Protein 2XXZ (pdb70)

Radius of gyration: 28.62 Å; Cα contacts (8 Å, |Δi|>4): 1316; chains: 2; bounding box: 55×57×86 Å

Solvent-accessible surface area: 26634 Å² total; per-residue (Å²): 135,135,136,34,94,24,113,25,12,41,2,137,5,100,34,119,139,3,0,101,7,38,0,0,24,3,2,0,0,10,35,76,1,2,0,0,1,0,71,21,2,8,55,28,18,204,18,75,33,42,36,1,31,22,157,16,0,51,147,48,1,6,137,67,74,10,27,6,43,19,8,68,68,26,75,14,82,52,10,106,32,186,96,48,89,93,55,45,0,48,8,158,28,67,163,51,141,37,39,0,27,119,5,11,93,73,16,56,52,26,81,129,145,52,121,164,157,145,197,108,81,5,69,4,0,6,63,1,28,0,5,39,19,162,80,0,112,67,5,3,88,16,4,34,93,0,1,29,30,0,33,21,19,67,115,37,103,113,16,52,120,122,72,132,61,83,33,44,162,78,41,0,26,0,45,0,7,2,22,3,1,5,38,19,5,63,50,29,111,103,101,70,0,4,0,16,2,0,26,7,99,13,30,0,26,3,0,0,0,56,71,135,59,83,116,53,2,20,31,23,0,104,169,68,71,20,75,23,152,113,26,44,0,2,5,27,18,105,37,0,63,89,45,112,2,30,0,25,90,20,66,0,129,49,13,9,1,0,0,7,3,19,5,2,0,4,1,8,10,0,73,11,47,3,4,0,0,17,6,66,17,18,98,44,35,24,41,19,112,154,89,113,160,92,153,29,77,27,81,28,9,21,1,32,12,126,50,99,48,5,0,13,0,35,4,0,5,64,10,0,44,23,100,81,1,3,0,0,0,0,40,34,0,8,62,20,14,204,17,77,22,41,33,0,37,28,153,34,0,45,123,49,17,10,143,27,87,0,21,6,71,28,11,62,67,22,77,16,53,51,9,84,37,180,86,47,109,45,70,58,0,48,12,146,38,59,150,47,111,42,41,0,27,126,5,12,113,60,15,59,57,27,87,105,117,65,116,178,132,126,94,13,75,4,0,10,68,1,63,0,54,53,68,157,90,0,116,72,2,40,97,20,1,102,89,1,0,18,0,0,46,21,1,25,124,135,89,29,67,43,82,4,49,0,36,0,6,1,27,4,1,7,34,38,3,52,54,24,102,119,107,39,0,8,0,15,0,0,18,6,122,15,36,0,30,4,1,0,0,43,73,128,58,116,118,49,0,18,56,32,0,104,183,76,70,25,76,16,114,121,28,36,0,4,4,22,19,93,37,0,54,92,48,100,2,18,1,25,87,12,50,0,126,60,10,9,0,0,0,2,12,29,10,2,0,7,2,6,13,0,84,11,52,1,4,0,0,10,6,42,0,5,38,9,79,80,152,42,4,31,63,26,12,44,158,145,69,222

CATH classification: 2.60.120.650

Foldseek 3Di:
DVLQADAAAEEEDPALVVQQDVVVVCSQLALVHQKYKYHCNCVRLVQPLVCVDLVNCCVLFQADKFKKWKAFFDPQLAAADPVRPDGAWAGDIDIDIDGSNVVSVVLVVVQVVPPDDDSDMDMKTWLAWLLDCVRNVVVLLSQLSGHLLQGLNRPDNDQADPHHGDGDTSQKIKMWDFFRDKDFKDFDPPQFKKKKAWQDPFKKKKKKFRLVCLVVVQVSCVVRVAGSHPGGTRDNVVVCVVVVTRMHIDMHHHGMMMIRGGRIIMMMGTRHGIMMMMGTRGNSRPVCVVVD/DDQQADEAAEDEDDALVSLLDLVVVCSLAPLVHQKYKYHCQCVRLVQPLVCVDLVNLCVLFFFAKWWKKKFFFDDLQAADDPVRPDGDWAGDIDTDMGTSNVVSVVLVVLVVVVVVVDMDMKGWQRWPQPCVSSVVVVVSCVSGQCQLAAAPCNPGGFTKGKIWDAFRDKDAKAFDPPQWKKKKAWSDPFKKKKKKFRLVCLVVVQVSCVVRVAGHHPGGTHDNSCSCVVVVTHMYIDMHHHGMMMIRGGRIIMMMGTRHGTMMMMGIHNGDDSVRSVVVVVVVVD

B-factor: mean 30.88, std 13.39, range [2.0, 88.47]

Structure (mmCIF, N/CA/C/O backbone):
data_2XXZ
#
_entry.id   2XXZ
#
_cell.length_a   56.757
_cell.length_b   71.431
_cell.length_c   159.698
_cell.angle_alpha   90.00
_cell.angle_beta   90.00
_cell.angle_gamma   90.00
#
_symmetry.space_group_name_H-M   'P 21 21 21'
#
loop_
_entity.id
_entity.type
_entity.pdbx_description
1 polymer 'LYSINE-SPECIFIC DEMETHYLASE 6B'
2 non-polymer 'NICKEL (II) ION'
3 non-polymer 'SODIUM ION'
4 non-polymer 1,2-ETHANEDIOL
5 non-polymer '8-hydroxyquinoline-5-carboxylic acid'
6 water water
#
loop_
_atom_site.group_PDB
_atom_site.id
_atom_site.type_symbol
_atom_site.label_atom_id
_atom_site.label_alt_id
_atom_site.label_comp_id
_atom_site.label_asym_id
_atom_site.label_entity_id
_atom_site.label_seq_id
_atom_site.pdbx_PDB_ins_code
_atom_site.Cartn_x
_atom_site.Cartn_y
_atom_site.Cartn_z
_atom_site.occupancy
_atom_site.B_iso_or_equiv
_atom_site.auth_seq_id
_atom_site.auth_comp_id
_atom_site.auth_asym_id
_atom_site.auth_atom_id
_atom_site.pdbx_PDB_model_num
ATOM 1 N N . ARG A 1 5 ? 52.391 24.219 -14.475 1.00 61.94 1175 ARG A N 1
ATOM 2 C CA . ARG A 1 5 ? 53.564 24.391 -13.572 1.00 62.69 1175 ARG A CA 1
ATOM 3 C C . ARG A 1 5 ? 54.099 25.823 -13.561 1.00 62.23 1175 ARG A C 1
ATOM 4 O O . ARG A 1 5 ? 54.671 26.255 -12.557 1.00 62.98 1175 ARG A O 1
ATOM 6 N N . GLU A 1 6 ? 53.907 26.555 -14.663 1.00 63.03 1176 GLU A N 1
ATOM 7 C CA . GLU A 1 6 ? 54.378 27.946 -14.777 1.00 60.70 1176 GLU A CA 1
ATOM 8 C C . GLU A 1 6 ? 53.276 28.989 -15.115 1.00 56.30 1176 GLU A C 1
ATOM 9 O O . GLU A 1 6 ? 53.428 30.184 -14.839 1.00 52.52 1176 GLU A O 1
ATOM 15 N N . LYS A 1 7 ? 52.157 28.535 -15.671 1.00 53.20 1177 LYS A N 1
ATOM 16 C CA . LYS A 1 7 ? 50.942 29.359 -15.755 1.00 48.58 1177 LYS A CA 1
ATOM 17 C C . LYS A 1 7 ? 50.370 29.620 -14.347 1.00 43.68 1177 LYS A C 1
ATOM 18 O O . LYS A 1 7 ? 49.536 30.514 -14.149 1.00 39.73 1177 LYS A O 1
ATOM 22 N N . LEU A 1 8 ? 50.813 28.836 -13.370 1.00 39.55 1178 LEU A N 1
ATOM 23 C CA . LEU A 1 8 ? 50.360 29.006 -11.988 1.00 36.09 1178 LEU A CA 1
ATOM 24 C C . LEU A 1 8 ? 51.163 30.005 -11.160 1.00 33.93 1178 LEU A C 1
ATOM 25 O O . LEU A 1 8 ? 50.747 30.334 -10.056 1.00 32.36 1178 LEU A O 1
ATOM 30 N N . ASN A 1 9 ? 52.300 30.466 -11.685 1.00 32.65 1179 ASN A N 1
ATOM 31 C CA . ASN A 1 9 ? 53.127 31.492 -11.044 1.00 34.37 1179 ASN A CA 1
ATOM 32 C C . ASN A 1 9 ? 53.168 32.727 -11.968 1.00 32.03 1179 ASN A C 1
ATOM 33 O O . ASN A 1 9 ? 54.225 33.123 -12.449 1.00 33.97 1179 ASN A O 1
ATOM 38 N N . PRO A 1 10 ? 52.000 33.325 -12.248 1.00 28.70 1180 PRO A N 1
ATOM 39 C CA . PRO A 1 10 ? 51.994 34.399 -13.236 1.00 27.85 1180 PRO A CA 1
ATOM 40 C C . PRO A 1 10 ? 52.743 35.665 -12.773 1.00 29.96 1180 PRO A C 1
ATOM 41 O O . PRO A 1 10 ? 52.896 35.898 -11.578 1.00 28.28 1180 PRO A O 1
ATOM 45 N N . PRO A 1 11 ? 53.286 36.437 -13.728 1.00 32.46 1181 PRO A N 1
ATOM 46 C CA . PRO A 1 11 ? 53.933 37.691 -13.340 1.00 29.68 1181 PRO A CA 1
ATOM 47 C C . PRO A 1 11 ? 52.903 38.660 -12.799 1.00 25.34 1181 PRO A C 1
ATOM 48 O O . PRO A 1 11 ? 51.758 38.664 -13.240 1.00 25.10 1181 PRO A O 1
ATOM 52 N N . THR A 1 12 ? 53.300 39.468 -11.829 1.00 21.50 1182 THR A N 1
ATOM 53 C CA . THR A 1 12 ? 52.405 40.449 -11.249 1.00 22.23 1182 THR A CA 1
ATOM 54 C C . THR A 1 12 ? 52.438 41.717 -12.105 1.00 19.50 1182 THR A C 1
ATOM 55 O O . THR A 1 12 ? 53.526 42.188 -12.430 1.00 20.28 1182 THR A O 1
ATOM 59 N N . PRO A 1 13 ? 51.261 42.271 -12.477 1.00 17.24 1183 PRO A N 1
ATOM 60 C CA . PRO A 1 13 ? 51.208 43.503 -13.277 1.00 17.57 1183 PRO A CA 1
ATOM 61 C C . PRO A 1 13 ? 51.907 44.619 -12.504 1.00 19.59 1183 PRO A C 1
ATOM 62 O O . PRO A 1 13 ? 51.615 44.825 -11.321 1.00 17.23 1183 PRO A O 1
ATOM 66 N N . SER A 1 14 ? 52.875 45.269 -13.145 1.00 19.46 1184 SER A N 1
ATOM 67 C CA A SER A 1 14 ? 53.761 46.195 -12.461 0.50 20.24 1184 SER A CA 1
ATOM 68 C CA B SER A 1 14 ? 53.750 46.211 -12.453 0.50 20.06 1184 SER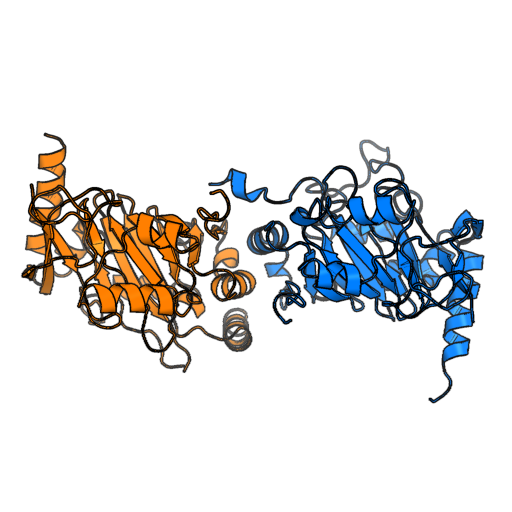 A CA 1
ATOM 69 C C . SER A 1 14 ? 54.095 47.365 -13.371 1.00 20.16 1184 SER A C 1
ATOM 70 O O . SER A 1 14 ? 54.421 47.150 -14.529 1.00 21.20 1184 SER A O 1
ATOM 75 N N . ILE A 1 15 ? 54.031 48.578 -12.822 1.00 17.39 1185 ILE A N 1
ATOM 76 C CA . ILE A 1 15 ? 54.317 49.817 -13.526 1.00 18.49 1185 ILE A CA 1
ATOM 77 C C . ILE A 1 15 ? 55.453 50.556 -12.789 1.00 18.52 1185 ILE A C 1
ATOM 78 O O . ILE A 1 15 ? 55.411 50.672 -11.562 1.00 18.16 1185 ILE A O 1
ATOM 83 N N . TYR A 1 16 ? 56.460 51.054 -13.518 1.00 16.52 1186 TYR A N 1
ATOM 84 C CA . TYR A 1 16 ? 57.398 51.983 -12.941 1.00 16.24 1186 TYR A CA 1
ATOM 85 C C . TYR A 1 16 ? 57.223 53.342 -13.589 1.00 18.23 1186 TYR A C 1
ATOM 86 O O . TYR A 1 16 ? 57.347 53.450 -14.803 1.00 20.09 1186 TYR A O 1
ATOM 95 N N . LEU A 1 17 ? 56.946 54.366 -12.784 1.00 19.56 1187 LEU A N 1
ATOM 96 C CA . LEU A 1 17 ? 56.755 55.729 -13.267 1.00 21.34 1187 LEU A CA 1
ATOM 97 C C . LEU A 1 17 ? 58.007 56.578 -13.089 1.00 22.18 1187 LEU A C 1
ATOM 98 O O . LEU A 1 17 ? 58.423 56.879 -11.955 1.00 21.68 1187 LEU A O 1
ATOM 103 N N . GLU A 1 18 ? 58.638 56.944 -14.205 1.00 23.78 1188 GLU A N 1
ATOM 104 C CA . GLU A 1 18 ? 59.795 57.848 -14.179 1.00 23.88 1188 GLU A CA 1
ATOM 105 C C . GLU A 1 18 ? 59.353 59.315 -13.969 1.00 25.67 1188 GLU A C 1
ATOM 106 O O . GLU A 1 18 ? 60.123 60.133 -13.504 1.00 24.53 1188 GLU A O 1
ATOM 112 N N . SER A 1 19 ? 58.120 59.647 -14.345 1.00 24.24 1189 SER A N 1
ATOM 113 C CA . SER A 1 19 ? 57.626 61.027 -14.276 1.00 25.56 1189 SER A CA 1
ATOM 114 C C . SER A 1 19 ? 56.258 61.070 -13.631 1.00 24.11 1189 SER A C 1
ATOM 115 O O . SER A 1 19 ? 55.408 60.235 -13.919 1.00 23.66 1189 SER A O 1
ATOM 118 N N . LYS A 1 20 ? 56.033 62.087 -12.806 1.00 23.72 1190 LYS A N 1
ATOM 119 C CA . LYS A 1 20 ? 54.725 62.270 -12.191 1.00 25.45 1190 LYS A CA 1
ATOM 120 C C . LYS A 1 20 ? 53.643 62.523 -13.214 1.00 24.07 1190 LYS A C 1
ATOM 121 O O . LYS A 1 20 ? 52.471 62.307 -12.938 1.00 24.69 1190 LYS A O 1
ATOM 127 N N . ARG A 1 21 ? 53.994 62.988 -14.407 1.00 26.28 1191 ARG A N 1
ATOM 128 C CA . ARG A 1 21 ? 52.942 63.305 -15.377 1.00 25.34 1191 ARG A CA 1
ATOM 129 C C . ARG A 1 21 ? 52.172 62.066 -15.743 1.00 22.79 1191 ARG A C 1
ATOM 130 O O . ARG A 1 21 ? 51.002 62.137 -16.072 1.00 26.12 1191 ARG A O 1
ATOM 138 N N . ASP A 1 22 ? 52.825 60.927 -15.691 1.00 20.59 1192 ASP A N 1
ATOM 139 C CA . ASP A 1 22 ? 52.182 59.700 -16.062 1.00 22.20 1192 ASP A CA 1
ATOM 140 C C . ASP A 1 22 ? 51.297 59.088 -14.984 1.00 22.72 1192 ASP A C 1
ATOM 141 O O . ASP A 1 22 ? 50.548 58.191 -15.260 1.00 23.57 1192 ASP A O 1
ATOM 146 N N . ALA A 1 23 ? 51.380 59.602 -13.774 1.00 23.02 1193 ALA A N 1
ATOM 147 C CA . ALA A 1 23 ? 50.498 59.175 -12.698 1.00 22.51 1193 ALA A CA 1
ATOM 148 C C . ALA A 1 23 ? 49.112 59.800 -12.849 1.00 22.04 1193 ALA A C 1
ATOM 149 O O . ALA A 1 23 ? 48.148 59.172 -12.508 1.00 23.27 1193 ALA A O 1
ATOM 151 N N . PHE A 1 24 ? 49.048 61.047 -13.322 1.00 20.35 1194 PHE A N 1
ATOM 152 C CA . PHE A 1 24 ? 47.799 61.821 -13.470 1.00 20.81 1194 PHE A CA 1
ATOM 153 C C . PHE A 1 24 ? 47.138 61.620 -14.838 1.00 22.48 1194 PHE A C 1
ATOM 154 O O . PHE A 1 24 ? 46.920 62.561 -15.598 1.00 27.17 1194 PHE A O 1
ATOM 162 N N . SER A 1 25 ? 46.883 60.361 -15.147 1.00 24.41 1195 SER A N 1
ATOM 163 C CA . SER A 1 25 ? 46.555 59.934 -16.497 1.00 23.84 1195 SER A CA 1
ATOM 164 C C . SER A 1 25 ? 45.506 58.879 -16.453 1.00 19.79 1195 SER A C 1
ATOM 165 O O . SER A 1 25 ? 45.614 57.924 -15.675 1.00 19.81 1195 SER A O 1
ATOM 168 N N . PRO A 1 26 ? 44.521 58.974 -17.357 1.00 19.94 1196 PRO A N 1
ATOM 169 C CA . PRO A 1 26 ? 43.607 57.895 -17.502 1.00 18.37 1196 PRO A CA 1
ATOM 170 C C . PRO A 1 26 ? 44.249 56.635 -18.038 1.00 16.58 1196 PRO A C 1
ATOM 171 O O . PRO A 1 26 ? 43.681 55.571 -17.895 1.00 16.51 1196 PRO A O 1
ATOM 175 N N . VAL A 1 27 ? 45.440 56.719 -18.636 1.00 17.16 1197 VAL A N 1
ATOM 176 C CA . VAL A 1 27 ? 46.050 55.494 -19.110 1.00 16.79 1197 VAL A CA 1
ATOM 177 C C . VAL A 1 27 ? 46.419 54.606 -17.943 1.00 16.46 1197 VAL A C 1
ATOM 178 O O . VAL A 1 27 ? 46.160 53.401 -17.964 1.00 15.83 1197 VAL A O 1
ATOM 182 N N . LEU A 1 28 ? 47.017 55.197 -16.905 1.00 15.46 1198 LEU A N 1
ATOM 183 C CA . LEU A 1 28 ? 47.351 54.446 -15.681 1.00 14.22 1198 LEU A CA 1
ATOM 184 C C . LEU A 1 28 ? 46.096 53.900 -14.998 1.00 14.46 1198 LEU A C 1
ATOM 185 O O . LEU A 1 28 ? 46.058 52.761 -14.614 1.00 16.26 1198 LEU A O 1
ATOM 190 N N . LEU A 1 29 ? 45.066 54.737 -14.888 1.00 14.43 1199 LEU A N 1
ATOM 191 C CA . LEU A 1 29 ? 43.731 54.291 -14.394 1.00 16.63 1199 LEU A CA 1
ATOM 192 C C . LEU A 1 29 ? 43.247 53.039 -15.078 1.00 15.33 1199 LEU A C 1
ATOM 193 O O . LEU A 1 29 ? 42.913 52.044 -14.409 1.00 15.73 1199 LEU A O 1
ATOM 198 N N . GLN A 1 30 ? 43.259 53.047 -16.411 1.00 14.68 1200 GLN A N 1
ATOM 199 C CA . GLN A 1 30 ? 42.776 51.919 -17.189 1.00 14.82 1200 GLN A CA 1
ATOM 200 C C . GLN A 1 30 ? 43.596 50.686 -16.989 1.00 14.61 1200 GLN A C 1
ATOM 201 O O . GLN A 1 30 ? 43.048 49.603 -16.956 1.00 15.63 1200 GLN A O 1
ATOM 207 N N . PHE A 1 31 ? 44.914 50.835 -16.886 1.00 14.40 1201 PHE A N 1
ATOM 208 C CA . PHE A 1 31 ? 45.785 49.691 -16.606 1.00 16.34 1201 PHE A CA 1
ATOM 209 C C . PHE A 1 31 ? 45.394 49.015 -15.287 1.00 14.21 1201 PHE A C 1
ATOM 210 O O . PHE A 1 31 ? 45.232 47.789 -15.220 1.00 18.75 1201 PHE A O 1
ATOM 218 N N . CYS A 1 32 ? 45.195 49.813 -14.253 1.00 15.80 1202 CYS A N 1
ATOM 219 C CA . CYS A 1 32 ? 44.878 49.306 -12.905 1.00 15.90 1202 CYS A CA 1
ATOM 220 C C . CYS A 1 32 ? 43.497 48.656 -12.806 1.00 16.26 1202 CYS A C 1
ATOM 221 O O . CYS A 1 32 ? 43.336 47.611 -12.151 1.00 17.51 1202 CYS A O 1
ATOM 224 N N . THR A 1 33 ? 42.512 49.298 -13.441 1.00 16.68 1203 THR A N 1
ATOM 225 C CA . THR A 1 33 ? 41.112 48.840 -13.321 1.00 16.91 1203 THR A CA 1
ATOM 226 C C . THR A 1 33 ? 40.784 47.676 -14.255 1.00 17.68 1203 THR A C 1
ATOM 227 O O . THR A 1 33 ? 39.684 47.109 -14.198 1.00 17.53 1203 THR A O 1
ATOM 231 N N . ASP A 1 34 ? 41.721 47.313 -15.137 1.00 16.92 1204 ASP A N 1
ATOM 232 C CA . ASP A 1 34 ? 41.601 46.143 -16.008 1.00 18.65 1204 ASP A CA 1
ATOM 233 C C . ASP A 1 34 ? 41.377 44.924 -15.119 1.00 18.71 1204 ASP A C 1
ATOM 234 O O . ASP A 1 34 ? 42.241 44.605 -14.289 1.00 19.20 1204 ASP A O 1
ATOM 239 N N . PRO A 1 35 ? 40.217 44.256 -15.263 1.00 18.24 1205 PRO A N 1
ATOM 240 C CA . PRO A 1 35 ? 39.885 43.154 -14.371 1.00 21.31 1205 PRO A CA 1
ATOM 241 C C . PRO A 1 35 ? 40.777 41.920 -14.571 1.00 23.57 1205 PRO A C 1
ATOM 242 O O . PRO A 1 35 ? 40.776 41.017 -13.745 1.00 22.37 1205 PRO A O 1
ATOM 246 N N . ARG A 1 36 ? 41.579 41.900 -15.632 1.00 20.06 1206 ARG A N 1
ATOM 247 C CA . ARG A 1 36 ? 42.543 40.815 -15.798 1.00 20.48 1206 ARG A CA 1
ATOM 248 C C . ARG A 1 36 ? 43.730 40.947 -14.850 1.00 21.16 1206 ARG A C 1
ATOM 249 O O . ARG A 1 36 ? 44.514 40.008 -14.736 1.00 25.38 1206 ARG A O 1
ATOM 257 N N . ASN A 1 37 ? 43.887 42.121 -14.242 1.00 19.30 1207 ASN A N 1
ATOM 258 C CA . ASN A 1 37 ? 44.929 42.427 -13.252 1.00 18.98 1207 ASN A CA 1
ATOM 259 C C . ASN A 1 37 ? 44.355 42.419 -11.833 1.00 19.22 1207 ASN A C 1
ATOM 260 O O . ASN A 1 37 ? 43.850 43.452 -11.381 1.00 21.25 1207 ASN A O 1
ATOM 265 N N . PRO A 1 38 ? 44.419 41.272 -11.125 1.00 18.32 1208 PRO A N 1
ATOM 266 C CA . PRO A 1 38 ? 43.824 41.191 -9.790 1.00 17.73 1208 PRO A CA 1
ATOM 267 C C . PRO A 1 38 ? 44.417 42.242 -8.884 1.00 15.16 1208 PRO A C 1
ATOM 268 O O . PRO A 1 38 ? 43.732 42.786 -8.052 1.00 15.62 1208 PRO A O 1
ATOM 272 N N . ILE A 1 39 ? 45.701 42.513 -9.073 1.00 15.02 1209 ILE A N 1
ATOM 273 C CA . ILE A 1 39 ? 46.335 43.658 -8.478 1.00 15.71 1209 ILE A CA 1
ATOM 274 C C . ILE A 1 39 ? 47.290 44.282 -9.499 1.00 14.56 1209 ILE A C 1
ATOM 275 O O . ILE A 1 39 ? 47.630 43.676 -10.514 1.00 17.51 1209 ILE A O 1
ATOM 280 N N . THR A 1 40 ? 47.709 45.504 -9.209 1.00 17.18 1210 THR A N 1
ATOM 281 C CA . THR A 1 40 ? 48.776 46.161 -9.937 1.00 17.24 1210 THR A CA 1
ATOM 282 C C . THR A 1 40 ? 49.717 46.832 -8.950 1.00 17.89 1210 THR A C 1
ATOM 283 O O . THR A 1 40 ? 49.277 47.527 -8.041 1.00 19.65 1210 THR A O 1
ATOM 287 N N . VAL A 1 41 ? 51.017 46.647 -9.123 1.00 14.51 1211 VAL A N 1
ATOM 288 C CA . VAL A 1 41 ? 51.997 47.331 -8.277 1.00 14.55 1211 VAL A CA 1
ATOM 289 C C . VAL A 1 41 ? 52.585 48.531 -9.028 1.00 17.67 1211 VAL A C 1
ATOM 290 O O . VAL A 1 41 ? 53.033 48.407 -10.152 1.00 17.22 1211 VAL A O 1
ATOM 294 N N . ILE A 1 42 ? 52.472 49.707 -8.427 1.00 14.69 1212 ILE A N 1
ATOM 295 C CA . ILE A 1 42 ? 52.925 50.931 -9.034 1.00 16.80 1212 ILE A CA 1
ATOM 296 C C . ILE A 1 42 ? 54.155 51.393 -8.243 1.00 18.10 1212 ILE A C 1
ATOM 297 O O . ILE A 1 42 ? 54.065 51.733 -7.036 1.00 18.46 1212 ILE A O 1
ATOM 302 N N . ARG A 1 43 ? 55.293 51.359 -8.911 1.00 20.18 1213 ARG A N 1
ATOM 303 C CA . ARG A 1 43 ? 56.570 51.829 -8.350 1.00 20.40 1213 ARG A CA 1
ATOM 304 C C . ARG A 1 43 ? 56.956 53.203 -8.898 1.00 21.05 1213 ARG A C 1
ATOM 305 O O . ARG A 1 43 ? 56.544 53.598 -10.003 1.00 22.18 1213 ARG A O 1
ATOM 313 N N . GLY A 1 44 ? 57.710 53.955 -8.110 1.00 22.58 1214 GLY A N 1
ATOM 314 C CA . GLY A 1 44 ? 58.104 55.287 -8.512 1.00 24.68 1214 GLY A CA 1
ATOM 315 C C . GLY A 1 44 ? 57.098 56.395 -8.330 1.00 26.53 1214 GLY A C 1
ATOM 316 O O . GLY A 1 44 ? 57.412 57.561 -8.585 1.00 28.19 1214 GLY A O 1
ATOM 317 N N . LEU A 1 45 ? 55.892 56.046 -7.882 1.00 27.36 1215 LEU A N 1
ATOM 318 C CA . LEU A 1 45 ? 54.833 57.019 -7.715 1.00 29.68 1215 LEU A CA 1
ATOM 319 C C . LEU A 1 45 ? 55.050 57.846 -6.449 1.00 24.73 1215 LEU A C 1
ATOM 320 O O . LEU A 1 45 ? 55.038 59.056 -6.505 1.00 24.24 1215 LEU A O 1
ATOM 325 N N . ALA A 1 46 ? 55.297 57.202 -5.336 1.00 24.93 1216 ALA A N 1
ATOM 326 C CA . ALA A 1 46 ? 55.599 57.956 -4.111 1.00 26.79 1216 ALA A CA 1
ATOM 327 C C . ALA A 1 46 ? 56.781 58.869 -4.328 1.00 24.23 1216 ALA A C 1
ATOM 328 O O . ALA A 1 46 ? 56.758 60.030 -3.928 1.00 20.86 1216 ALA A O 1
ATOM 330 N N . GLY A 1 47 ? 57.805 58.346 -4.990 1.00 24.45 1217 GLY A N 1
ATOM 331 C CA . GLY A 1 47 ? 58.943 59.150 -5.360 1.00 24.88 1217 GLY A CA 1
ATOM 332 C C . GLY A 1 47 ? 58.610 60.314 -6.264 1.00 25.74 1217 GLY A C 1
ATOM 333 O O . GLY A 1 47 ? 58.959 61.441 -5.957 1.00 25.57 1217 GLY A O 1
ATOM 334 N N . SER A 1 48 ? 57.921 60.044 -7.372 1.00 28.00 1218 SER A N 1
ATOM 335 C CA . SER A 1 48 ? 57.567 61.083 -8.335 1.00 29.95 1218 SER A CA 1
ATOM 336 C C . SER A 1 48 ? 56.729 62.196 -7.746 1.00 29.14 1218 SER A C 1
ATOM 337 O O . SER A 1 48 ? 56.839 63.334 -8.178 1.00 29.11 1218 SER A O 1
ATOM 340 N N . LEU A 1 49 ? 55.839 61.830 -6.836 1.00 26.28 1219 LEU A N 1
ATOM 341 C CA . LEU A 1 49 ? 54.944 62.775 -6.181 1.00 26.92 1219 LEU A CA 1
ATOM 342 C C . LEU A 1 49 ? 55.572 63.422 -4.969 1.00 27.38 1219 LEU A C 1
ATOM 343 O O . LEU A 1 49 ? 54.982 64.313 -4.397 1.00 28.03 1219 LEU A O 1
ATOM 348 N N . ARG A 1 50 ? 56.767 62.961 -4.578 1.00 24.56 1220 ARG A N 1
ATOM 349 C CA . ARG A 1 50 ? 57.459 63.491 -3.419 1.00 25.26 1220 ARG A CA 1
ATOM 350 C C . ARG A 1 50 ? 56.586 63.431 -2.177 1.00 23.69 1220 ARG A C 1
ATOM 351 O O . ARG A 1 50 ? 56.471 64.380 -1.429 1.00 28.18 1220 ARG A O 1
ATOM 359 N N . LEU A 1 51 ? 55.958 62.293 -1.972 1.00 20.93 1221 LEU A N 1
ATOM 360 C CA . LEU A 1 51 ? 55.134 62.081 -0.810 1.00 20.47 1221 LEU A CA 1
ATOM 361 C C . LEU A 1 51 ? 56.004 61.991 0.439 1.00 21.45 1221 LEU A C 1
ATOM 362 O O . LEU A 1 51 ? 57.001 61.279 0.459 1.00 21.14 1221 LEU A O 1
ATOM 367 N N . ASN A 1 52 ? 55.635 62.753 1.460 1.00 22.33 1222 ASN A N 1
ATOM 368 C CA . ASN A 1 52 ? 56.323 62.708 2.748 1.00 21.25 1222 ASN A CA 1
ATOM 369 C C . ASN A 1 52 ? 55.912 61.488 3.520 1.00 18.79 1222 ASN A C 1
ATOM 370 O O . ASN A 1 52 ? 54.992 61.545 4.346 1.00 20.95 1222 ASN A O 1
ATOM 375 N N . LEU A 1 53 ? 56.527 60.339 3.217 1.00 18.68 1223 LEU A N 1
ATOM 376 C CA . LEU A 1 53 ? 56.180 59.107 3.904 1.00 20.23 1223 LEU A CA 1
ATOM 377 C C . LEU A 1 53 ? 56.663 59.102 5.361 1.00 21.43 1223 LEU A C 1
ATOM 378 O O . LEU A 1 53 ? 56.136 58.355 6.174 1.00 21.20 1223 LEU A O 1
ATOM 383 N N . GLY A 1 54 ? 57.601 59.982 5.707 1.00 19.74 1224 GLY A N 1
ATOM 384 C CA . GLY A 1 54 ? 57.997 60.166 7.100 1.00 17.96 1224 GLY A CA 1
ATOM 385 C C . GLY A 1 54 ? 56.857 60.585 8.012 1.00 18.73 1224 GLY A C 1
ATOM 386 O O . GLY A 1 54 ? 56.890 60.319 9.225 1.00 21.69 1224 GLY A O 1
ATOM 387 N N . LEU A 1 55 ? 55.817 61.196 7.442 1.00 16.44 1225 LEU A N 1
ATOM 388 C CA . LEU A 1 55 ? 54.634 61.528 8.218 1.00 17.27 1225 LEU A CA 1
ATOM 389 C C . LEU A 1 55 ? 53.884 60.305 8.726 1.00 18.17 1225 LEU A C 1
ATOM 390 O O . LEU A 1 55 ? 53.030 60.421 9.622 1.00 19.15 1225 LEU A O 1
ATOM 395 N N . PHE A 1 56 ? 54.191 59.148 8.156 1.00 19.24 1226 PHE A N 1
ATOM 396 C CA . PHE A 1 56 ? 53.570 57.912 8.587 1.00 17.33 1226 PHE A CA 1
ATOM 397 C C . PHE A 1 56 ? 54.494 56.976 9.339 1.00 20.34 1226 PHE A C 1
ATOM 398 O O . PHE A 1 56 ? 54.121 55.831 9.605 1.00 16.51 1226 PHE A O 1
ATOM 406 N N . SER A 1 57 ? 55.687 57.457 9.682 1.00 19.39 1227 SER A N 1
ATOM 407 C CA . SER A 1 57 ? 56.617 56.697 10.511 1.00 18.78 1227 SER A CA 1
ATOM 408 C C . SER A 1 57 ? 56.050 56.597 11.906 1.00 17.64 1227 SER A C 1
ATOM 409 O O . SER A 1 57 ? 55.321 57.462 12.340 1.00 18.21 1227 SER A O 1
ATOM 412 N N . THR A 1 58 ? 56.392 55.509 12.578 1.00 19.63 1228 THR A N 1
ATOM 413 C CA . THR A 1 58 ? 55.929 55.249 13.922 1.00 17.84 1228 THR A CA 1
ATOM 414 C C . THR A 1 58 ? 56.283 56.400 14.846 1.00 18.67 1228 THR A C 1
ATOM 415 O O . THR A 1 58 ? 55.470 56.805 15.637 1.00 19.55 1228 THR A O 1
ATOM 419 N N . LYS A 1 59 ? 57.492 56.937 14.726 1.00 19.46 1229 LYS A N 1
ATOM 420 C CA . LYS A 1 59 ? 57.900 58.066 15.560 1.00 21.63 1229 LYS A CA 1
ATOM 421 C C . LYS A 1 59 ? 56.909 59.227 15.462 1.00 21.46 1229 LYS A C 1
ATOM 422 O O . LYS A 1 59 ? 56.573 59.861 16.462 1.00 20.87 1229 LYS A O 1
ATOM 428 N N . THR A 1 60 ? 56.450 59.494 14.244 1.00 20.07 1230 THR A N 1
ATOM 429 C CA . THR A 1 60 ? 55.510 60.569 13.959 1.00 19.41 1230 THR A CA 1
ATOM 430 C C . THR A 1 60 ? 54.125 60.281 14.536 1.00 19.23 1230 THR A C 1
ATOM 431 O O . THR A 1 60 ? 53.481 61.165 15.086 1.00 19.01 1230 THR A O 1
ATOM 435 N N . LEU A 1 61 ? 53.689 59.027 14.439 1.00 20.09 1231 LEU A N 1
ATOM 436 C CA . LEU A 1 61 ? 52.434 58.599 14.999 1.00 20.85 1231 LEU A CA 1
ATOM 437 C C . LEU A 1 61 ? 52.448 58.684 16.505 1.00 21.20 1231 LEU A C 1
ATOM 438 O O . LEU A 1 61 ? 51.444 58.961 17.114 1.00 20.45 1231 LEU A O 1
ATOM 443 N N . VAL A 1 62 ? 53.584 58.368 17.115 1.00 20.87 1232 VAL A N 1
ATOM 444 C CA . VAL A 1 62 ? 53.703 58.480 18.574 1.00 20.26 1232 VAL A CA 1
ATOM 445 C C . VAL A 1 62 ? 53.637 59.921 19.013 1.00 20.15 1232 VAL A C 1
ATOM 446 O O . VAL A 1 62 ? 53.012 60.237 20.012 1.00 22.88 1232 VAL A O 1
ATOM 450 N N . GLU A 1 63 ? 54.285 60.791 18.267 1.00 22.44 1233 GLU A N 1
ATOM 451 C CA . GLU A 1 63 ? 54.287 62.218 18.589 1.00 25.02 1233 GLU A CA 1
ATOM 452 C C . GLU A 1 63 ? 52.869 62.792 18.553 1.00 26.32 1233 GLU A C 1
ATOM 453 O O . GLU A 1 63 ? 52.488 63.540 19.417 1.00 28.48 1233 GLU A O 1
ATOM 459 N N . ALA A 1 64 ? 52.111 62.434 17.531 1.00 24.46 1234 ALA A N 1
ATOM 460 C CA . ALA A 1 64 ? 50.741 62.895 17.360 1.00 23.75 1234 ALA A CA 1
ATOM 461 C C . ALA A 1 64 ? 49.692 62.244 18.252 1.00 25.68 1234 ALA A C 1
ATOM 462 O O . ALA A 1 64 ? 48.753 62.917 18.642 1.00 29.79 1234 ALA A O 1
ATOM 464 N N . SER A 1 65 ? 49.822 60.947 18.547 1.00 25.64 1235 SER A N 1
ATOM 465 C CA . SER A 1 65 ? 48.742 60.178 19.206 1.00 27.57 1235 SER A CA 1
ATOM 466 C C . SER A 1 65 ? 49.220 58.943 19.983 1.00 25.88 1235 SER A C 1
ATOM 467 O O . SER A 1 65 ? 48.542 57.915 20.041 1.00 27.79 1235 SER A O 1
ATOM 470 N N . GLY A 1 66 ? 50.371 59.052 20.633 1.00 24.87 1236 GLY A N 1
ATOM 471 C CA . GLY A 1 66 ? 50.969 57.900 21.311 1.00 26.82 1236 GLY A CA 1
ATOM 472 C C . GLY A 1 66 ? 50.076 57.267 22.367 1.00 27.16 1236 GLY A C 1
ATOM 473 O O . GLY A 1 66 ? 50.132 56.064 22.599 1.00 24.51 1236 GLY A O 1
ATOM 474 N N A GLU A 1 67 ? 49.260 58.097 23.009 0.50 27.15 1237 GLU A N 1
ATOM 475 N N B GLU A 1 67 ? 49.272 58.093 23.034 0.50 28.49 1237 GLU A N 1
ATOM 476 C CA A GLU A 1 67 ? 48.401 57.682 24.121 0.50 28.60 1237 GLU A CA 1
ATOM 477 C CA B GLU A 1 67 ? 48.400 57.632 24.119 0.50 31.33 1237 GLU A CA 1
ATOM 478 C C A GLU A 1 67 ? 47.121 56.958 23.688 0.50 26.60 1237 GLU A C 1
ATOM 479 C C B GLU A 1 67 ? 47.264 56.741 23.635 0.50 30.09 1237 GLU A C 1
ATOM 480 O O A GLU A 1 67 ? 46.363 56.455 24.524 0.50 20.61 1237 GLU A O 1
ATOM 481 O O B GLU A 1 67 ? 46.765 55.880 24.379 0.50 32.04 1237 GLU A O 1
ATOM 492 N N . HIS A 1 68 ? 46.853 56.959 22.392 1.00 25.42 1238 HIS A N 1
ATOM 493 C CA . HIS A 1 68 ? 45.677 56.324 21.843 1.00 25.93 1238 HIS A CA 1
ATOM 494 C C . HIS A 1 68 ? 45.746 54.788 21.864 1.00 26.37 1238 HIS A C 1
ATOM 495 O O . HIS A 1 68 ? 46.769 54.195 21.528 1.00 24.72 1238 HIS A O 1
ATOM 502 N N . THR A 1 69 ? 44.634 54.164 22.238 1.00 24.71 1239 THR A N 1
ATOM 503 C CA . THR A 1 69 ? 44.536 52.712 22.280 1.00 25.53 1239 THR A CA 1
ATOM 504 C C . THR A 1 69 ? 44.140 52.129 20.940 1.00 25.02 1239 THR A C 1
ATOM 505 O O . THR A 1 69 ? 43.135 52.539 20.353 1.00 31.93 1239 THR A O 1
ATOM 509 N N . VAL A 1 70 ? 44.898 51.128 20.502 1.00 23.83 1240 VAL A N 1
ATOM 510 C CA . VAL A 1 70 ? 44.655 50.459 19.253 1.00 25.93 1240 VAL A CA 1
ATOM 511 C C . VAL A 1 70 ? 44.609 48.935 19.412 1.00 25.68 1240 VAL A C 1
ATOM 512 O O . VAL A 1 70 ? 45.080 48.376 20.414 1.00 25.32 1240 VAL A O 1
ATOM 516 N N . GLU A 1 71 ? 44.038 48.287 18.405 1.00 24.84 1241 GLU A N 1
ATOM 517 C CA . GLU A 1 71 ? 43.940 46.828 18.357 1.00 26.34 1241 GLU A CA 1
ATOM 518 C C . GLU A 1 71 ? 45.291 46.226 17.956 1.00 28.23 1241 GLU A C 1
ATOM 519 O O . GLU A 1 71 ? 45.959 46.713 17.042 1.00 25.53 1241 GLU A O 1
ATOM 525 N N . VAL A 1 72 ? 45.643 45.142 18.639 1.00 27.74 1242 VAL A N 1
ATOM 526 C CA . VAL A 1 72 ? 46.858 44.396 18.396 1.00 28.02 1242 VAL A CA 1
ATOM 527 C C . VAL A 1 72 ? 46.484 42.934 18.203 1.00 28.21 1242 VAL A C 1
ATOM 528 O O . VAL A 1 72 ? 45.611 42.410 18.921 1.00 30.92 1242 VAL A O 1
ATOM 532 N N A ARG A 1 73 ? 47.124 42.276 17.245 0.50 25.45 1243 ARG A N 1
ATOM 533 N N B ARG A 1 73 ? 47.112 42.278 17.234 0.50 25.44 1243 ARG A N 1
ATOM 534 C CA A ARG A 1 73 ? 46.910 40.860 16.987 0.50 26.11 1243 ARG A CA 1
ATOM 535 C CA B ARG A 1 73 ? 46.897 40.860 16.970 0.50 26.09 1243 ARG A CA 1
ATOM 536 C C A ARG A 1 73 ? 48.187 40.106 17.324 0.50 28.21 1243 ARG A C 1
ATOM 537 C C B ARG A 1 73 ? 48.179 40.106 17.319 0.50 28.20 1243 ARG A C 1
ATOM 538 O O A ARG A 1 73 ? 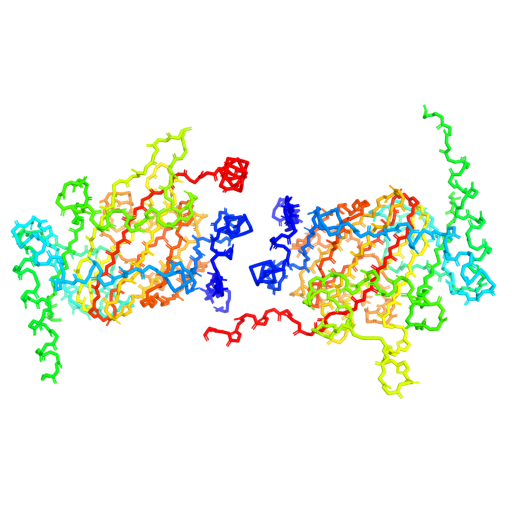49.282 40.576 17.027 0.50 25.67 1243 ARG A O 1
ATOM 539 O O B ARG A 1 73 ? 49.274 40.579 17.023 0.50 25.68 1243 ARG A O 1
ATOM 554 N N . THR A 1 74 ? 48.036 38.951 17.969 1.00 27.26 1244 THR A N 1
ATOM 555 C CA . THR A 1 74 ? 49.171 38.132 18.376 1.00 27.93 1244 THR A CA 1
ATOM 556 C C . THR A 1 74 ? 49.109 36.830 17.602 1.00 27.62 1244 THR A C 1
ATOM 557 O O . THR A 1 74 ? 48.036 36.225 17.466 1.00 29.44 1244 THR A O 1
ATOM 561 N N . GLN A 1 75 ? 50.241 36.456 17.022 1.00 25.04 1245 GLN A N 1
ATOM 562 C CA . GLN A 1 75 ? 50.298 35.405 16.002 1.00 29.06 1245 GLN A CA 1
ATOM 563 C C . GLN A 1 75 ? 51.598 34.655 16.197 1.00 28.76 1245 GLN A C 1
ATOM 564 O O . GLN A 1 75 ? 52.605 35.256 16.579 1.00 26.31 1245 GLN A O 1
ATOM 570 N N . VAL A 1 76 ? 51.572 33.351 15.931 1.00 30.76 1246 VAL A N 1
ATOM 571 C CA . VAL A 1 76 ? 52.789 32.542 15.810 1.00 31.67 1246 VAL A CA 1
ATOM 572 C C . VAL A 1 76 ? 53.555 33.034 14.590 1.00 30.98 1246 VAL A C 1
ATOM 573 O O . VAL A 1 76 ? 52.977 33.162 13.520 1.00 32.45 1246 VAL A O 1
ATOM 577 N N . GLN A 1 77 ? 54.844 33.305 14.737 1.00 38.47 1247 GLN A N 1
ATOM 578 C CA . GLN A 1 77 ? 55.680 33.608 13.586 1.00 39.18 1247 GLN A CA 1
ATOM 579 C C . GLN A 1 77 ? 55.967 32.351 12.767 1.00 37.26 1247 GLN A C 1
ATOM 580 O O . GLN A 1 77 ? 56.503 31.377 13.282 1.00 37.94 1247 GLN A O 1
ATOM 586 N N . GLN A 1 78 ? 55.592 32.387 11.497 1.00 35.83 1248 GLN A N 1
ATOM 587 C CA . GLN A 1 78 ? 55.779 31.262 10.589 1.00 36.55 1248 GLN A CA 1
ATOM 588 C C . GLN A 1 78 ? 56.227 31.783 9.248 1.00 35.64 1248 GLN A C 1
ATOM 589 O O . GLN A 1 78 ? 55.847 32.904 8.851 1.00 31.58 1248 GLN A O 1
ATOM 595 N N . PRO A 1 79 ? 56.951 30.954 8.500 1.00 35.80 1249 PRO A N 1
ATOM 596 C CA . PRO A 1 79 ? 57.237 31.338 7.115 1.00 38.53 1249 PRO A CA 1
ATOM 597 C C . PRO A 1 79 ? 55.934 31.567 6.328 1.00 38.84 1249 PRO A C 1
ATOM 598 O O . PRO A 1 79 ? 54.907 30.988 6.678 1.00 38.52 1249 PRO A O 1
ATOM 602 N N . SER A 1 80 ? 55.989 32.400 5.294 1.00 36.69 1250 SER A N 1
ATOM 603 C CA . SER A 1 80 ? 54.783 32.862 4.588 1.00 40.17 1250 SER A CA 1
ATOM 604 C C . SER A 1 80 ? 54.021 31.746 3.867 1.00 40.79 1250 SER A C 1
ATOM 605 O O . SER A 1 80 ? 52.827 31.879 3.628 1.00 41.92 1250 SER A O 1
ATOM 608 N N . ASP A 1 81 ? 54.710 30.666 3.526 1.00 41.91 1251 ASP A N 1
ATOM 609 C CA . ASP A 1 81 ? 54.080 29.549 2.852 1.00 44.85 1251 ASP A CA 1
ATOM 610 C C . ASP A 1 81 ? 53.781 28.407 3.818 1.00 45.32 1251 ASP A C 1
ATOM 611 O O . ASP A 1 81 ? 53.638 27.255 3.397 1.00 47.83 1251 ASP A O 1
ATOM 616 N N . GLU A 1 82 ? 53.708 28.712 5.109 1.00 42.82 1252 GLU A N 1
ATOM 617 C CA . GLU A 1 82 ? 53.410 27.692 6.087 1.00 44.09 1252 GLU A CA 1
ATOM 618 C C . GLU A 1 82 ? 52.343 28.118 7.065 1.00 40.92 1252 GLU A C 1
ATOM 619 O O . GLU A 1 82 ? 52.223 29.287 7.406 1.00 39.43 1252 GLU A O 1
ATOM 625 N N . ASN A 1 83 ? 51.581 27.136 7.536 1.00 40.32 1253 ASN A N 1
ATOM 626 C CA . ASN A 1 83 ? 50.568 27.331 8.566 1.00 40.11 1253 ASN A CA 1
ATOM 627 C C . ASN A 1 83 ? 50.274 25.987 9.223 1.00 41.08 1253 ASN A C 1
ATOM 628 O O . ASN A 1 83 ? 49.442 25.221 8.738 1.00 40.89 1253 ASN A O 1
ATOM 633 N N . TRP A 1 84 ? 50.972 25.696 10.317 1.00 42.59 1254 TRP A N 1
ATOM 634 C CA . TRP A 1 84 ? 50.945 24.369 10.897 1.00 45.10 1254 TRP A CA 1
ATOM 635 C C . TRP A 1 84 ? 49.822 24.179 11.893 1.00 46.29 1254 TRP A C 1
ATOM 636 O O . TRP A 1 84 ? 49.376 25.132 12.544 1.00 45.61 1254 TRP A O 1
ATOM 647 N N . ASP A 1 85 ? 49.387 22.931 12.025 1.00 47.78 1255 ASP A N 1
ATOM 648 C CA . ASP A 1 85 ? 48.396 22.570 13.022 1.00 51.34 1255 ASP A CA 1
ATOM 649 C C . ASP A 1 85 ? 49.044 22.462 14.383 1.00 55.50 1255 ASP A C 1
ATOM 650 O O . ASP A 1 85 ? 50.241 22.677 14.547 1.00 55.99 1255 ASP A O 1
ATOM 655 N N . LEU A 1 86 ? 48.226 22.119 15.372 1.00 59.67 1256 LEU A N 1
ATOM 656 C CA . LEU A 1 86 ? 48.677 22.015 16.753 1.00 63.25 1256 LEU A CA 1
ATOM 657 C C . LEU A 1 86 ? 49.823 21.024 16.921 1.00 65.89 1256 LEU A C 1
ATOM 658 O O . LEU A 1 86 ? 50.763 21.279 17.674 1.00 68.11 1256 LEU A O 1
ATOM 663 N N . THR A 1 87 ? 49.748 19.893 16.225 1.00 66.92 1257 THR A N 1
ATOM 664 C CA . THR A 1 87 ? 50.776 18.864 16.373 1.00 68.56 1257 THR A CA 1
ATOM 665 C C . THR A 1 87 ? 52.053 19.142 15.569 1.00 66.75 1257 THR A C 1
ATOM 666 O O . THR A 1 87 ? 53.006 18.371 15.656 1.00 70.06 1257 THR A O 1
ATOM 670 N N . GLY A 1 88 ? 52.072 20.233 14.796 1.00 63.48 1258 GLY A N 1
ATOM 671 C CA . GLY A 1 88 ? 53.202 20.564 13.908 1.00 60.81 1258 GLY A CA 1
ATOM 672 C C . GLY A 1 88 ? 53.512 19.488 12.874 1.00 60.81 1258 GLY A C 1
ATOM 673 O O . GLY A 1 88 ? 54.665 19.329 12.459 1.00 60.20 1258 GLY A O 1
ATOM 674 N N . THR A 1 89 ? 52.478 18.755 12.466 1.00 60.32 1259 THR A N 1
ATOM 675 C CA . THR A 1 89 ? 52.608 17.676 11.498 1.00 61.49 1259 THR A CA 1
ATOM 676 C C . THR A 1 89 ? 51.900 17.913 10.159 1.00 57.68 1259 THR A C 1
ATOM 677 O O . THR A 1 89 ? 52.148 17.167 9.222 1.00 59.79 1259 THR A O 1
ATOM 681 N N . ARG A 1 90 ? 51.021 18.917 10.063 1.00 52.85 1260 ARG A N 1
ATOM 682 C CA . ARG A 1 90 ? 50.236 19.143 8.850 1.00 48.89 1260 ARG A CA 1
ATOM 683 C C . ARG A 1 90 ? 49.969 20.645 8.661 1.00 44.55 1260 ARG A C 1
ATOM 684 O O . ARG A 1 90 ? 49.898 21.398 9.637 1.00 40.44 1260 ARG A O 1
ATOM 688 N N . GLN A 1 91 ? 49.814 21.052 7.409 1.00 40.30 1261 GLN A N 1
ATOM 689 C CA . GLN A 1 91 ? 49.408 22.405 7.084 1.00 39.55 1261 GLN A CA 1
ATOM 690 C C . GLN A 1 91 ? 47.928 22.502 7.266 1.00 40.17 1261 GLN A C 1
ATOM 691 O O . GLN A 1 91 ? 47.213 21.529 7.062 1.00 43.32 1261 GLN A O 1
ATOM 697 N N . ILE A 1 92 ? 47.473 23.691 7.626 1.00 37.18 1262 ILE A N 1
ATOM 698 C CA . ILE A 1 92 ? 46.067 23.955 7.835 1.00 38.42 1262 ILE A CA 1
ATOM 699 C C . ILE A 1 92 ? 45.692 25.326 7.322 1.00 35.76 1262 ILE A C 1
ATOM 700 O O . ILE A 1 92 ? 46.555 26.185 7.104 1.00 34.66 1262 ILE A O 1
ATOM 705 N N . TRP A 1 93 ? 44.386 25.515 7.159 1.00 35.39 1263 TRP A N 1
ATOM 706 C CA . TRP A 1 93 ? 43.823 26.750 6.644 1.00 33.32 1263 TRP A CA 1
ATOM 707 C C . TRP A 1 93 ? 43.583 27.790 7.733 1.00 32.87 1263 TRP A C 1
ATOM 708 O O . TRP A 1 93 ? 43.967 28.948 7.568 1.00 31.04 1263 TRP A O 1
ATOM 719 N N . PRO A 1 94 ? 42.948 27.405 8.840 1.00 36.00 1264 PRO A N 1
ATOM 720 C CA . PRO A 1 94 ? 42.641 28.427 9.847 1.00 38.06 1264 PRO A CA 1
ATOM 721 C C . PRO A 1 94 ? 43.895 29.180 10.338 1.00 38.26 1264 PRO A C 1
ATOM 722 O O . PRO A 1 94 ? 44.947 28.569 10.561 1.00 38.21 1264 PRO A O 1
ATOM 726 N N . CYS A 1 95 ? 43.769 30.491 10.480 1.00 39.29 1265 CYS A N 1
ATOM 727 C CA . CYS A 1 95 ? 44.890 31.363 10.822 1.00 41.95 1265 CYS A CA 1
ATOM 728 C C . CYS A 1 95 ? 44.554 32.101 12.130 1.00 43.73 1265 CYS A C 1
ATOM 729 O O . CYS A 1 95 ? 43.816 33.083 12.148 1.00 42.03 1265 CYS A O 1
ATOM 732 N N . GLU A 1 96 ? 45.109 31.590 13.219 1.00 44.77 1266 GLU A N 1
ATOM 733 C CA . GLU A 1 96 ? 44.774 32.020 14.572 1.00 48.29 1266 GLU A CA 1
ATOM 734 C C . GLU A 1 96 ? 45.446 33.337 14.982 1.00 47.48 1266 GLU A C 1
ATOM 735 O O . GLU A 1 96 ? 46.649 33.492 14.828 1.00 46.50 1266 GLU A O 1
ATOM 741 N N . SER A 1 97 ? 44.656 34.279 15.483 1.00 36.29 1267 SER A N 1
ATOM 742 C CA . SER A 1 97 ? 45.188 35.517 16.074 1.00 38.10 1267 SER A CA 1
ATOM 743 C C . SER A 1 97 ? 44.476 35.745 17.398 1.00 37.59 1267 SER A C 1
ATOM 744 O O . SER A 1 97 ? 43.263 35.576 17.469 1.00 37.12 1267 SER A O 1
ATOM 747 N N . SER A 1 98 ? 45.182 36.144 18.445 1.00 35.40 1268 SER A N 1
ATOM 748 C CA . SER A 1 98 ? 44.467 36.662 19.605 1.00 37.29 1268 SER A CA 1
ATOM 749 C C . SER A 1 98 ? 44.390 38.171 19.416 1.00 33.38 1268 SER A C 1
ATOM 750 O O . SER A 1 98 ? 45.289 38.784 18.861 1.00 28.59 1268 SER A O 1
ATOM 753 N N . ARG A 1 99 ? 43.332 38.690 19.856 1.00 34.63 1269 ARG A N 1
ATOM 754 C CA . ARG A 1 99 ? 43.145 40.113 19.632 1.00 34.49 1269 ARG A CA 1
ATOM 755 C C . ARG A 1 99 ? 43.204 40.834 20.966 1.00 35.10 1269 ARG A C 1
ATOM 756 O O . ARG A 1 99 ? 42.606 40.387 21.933 1.00 37.18 1269 ARG A O 1
ATOM 764 N N . SER A 1 100 ? 43.933 41.945 21.038 1.00 30.43 1270 SER A N 1
ATOM 765 C CA . SER A 1 100 ? 44.069 42.682 22.300 1.00 30.29 1270 SER A CA 1
ATOM 766 C C . SER A 1 100 ? 44.229 44.184 22.070 1.00 26.91 1270 SER A C 1
ATOM 767 O O . SER A 1 100 ? 44.257 44.633 20.924 1.00 26.25 1270 SER A O 1
ATOM 770 N N . HIS A 1 101 ? 44.335 44.966 23.146 1.00 23.98 1271 HIS A N 1
ATOM 771 C CA . HIS A 1 101 ? 44.491 46.408 22.967 1.00 25.24 1271 HIS A CA 1
ATOM 772 C C . HIS A 1 101 ? 45.812 46.811 23.594 1.00 26.15 1271 HIS A C 1
ATOM 773 O O . HIS A 1 101 ? 46.170 46.279 24.646 1.00 28.38 1271 HIS A O 1
ATOM 780 N N . THR A 1 102 ? 46.496 47.763 22.974 1.00 24.33 1272 THR A N 1
ATOM 781 C CA . THR A 1 102 ? 47.648 48.429 23.575 1.00 26.07 1272 THR A CA 1
ATOM 782 C C . THR A 1 102 ? 47.620 49.874 23.067 1.00 25.88 1272 THR A C 1
ATOM 783 O O . THR A 1 102 ? 46.767 50.223 22.264 1.00 25.51 1272 THR A O 1
ATOM 787 N N . THR A 1 103 ? 48.509 50.721 23.558 1.00 26.58 1273 THR A N 1
ATOM 788 C CA . THR A 1 103 ? 48.601 52.078 23.019 1.00 24.29 1273 THR A CA 1
ATOM 789 C C . THR A 1 103 ? 49.574 52.092 21.819 1.00 24.24 1273 THR A C 1
ATOM 790 O O . THR A 1 103 ? 50.421 51.198 21.654 1.00 22.63 1273 THR A O 1
ATOM 794 N N . ILE A 1 104 ? 49.450 53.110 20.990 1.00 21.96 1274 ILE A N 1
ATOM 795 C CA . ILE A 1 104 ? 50.405 53.339 19.908 1.00 21.95 1274 ILE A CA 1
ATOM 796 C C . ILE A 1 104 ? 51.839 53.416 20.452 1.00 21.50 1274 ILE A C 1
ATOM 797 O O . ILE A 1 104 ? 52.742 52.780 19.894 1.00 18.50 1274 ILE A O 1
ATOM 802 N N . ALA A 1 105 ? 52.037 54.145 21.550 1.00 21.87 1275 ALA A N 1
ATOM 803 C CA . ALA A 1 105 ? 53.377 54.269 22.142 1.00 20.65 1275 ALA A CA 1
ATOM 804 C C . ALA A 1 105 ? 53.919 52.914 22.574 1.00 21.95 1275 ALA A C 1
ATOM 805 O O . ALA A 1 105 ? 55.086 52.585 22.331 1.00 18.96 1275 ALA A O 1
ATOM 807 N N . LYS A 1 106 ? 53.075 52.101 23.191 1.00 20.92 1276 LYS A N 1
ATOM 808 C CA . LYS A 1 106 ? 53.544 50.782 23.630 1.00 23.16 1276 LYS A CA 1
ATOM 809 C C . LYS A 1 106 ? 53.878 49.895 22.445 1.00 21.52 1276 LYS A C 1
ATOM 810 O O . LYS A 1 106 ? 54.922 49.247 22.444 1.00 19.20 1276 LYS A O 1
ATOM 816 N N . TYR A 1 107 ? 53.030 49.901 21.418 1.00 18.78 1277 TYR A N 1
ATOM 817 C CA . TYR A 1 107 ? 53.347 49.124 20.219 1.00 19.79 1277 TYR A CA 1
ATOM 818 C C . TYR A 1 107 ? 54.661 49.609 19.567 1.00 17.13 1277 TYR A C 1
ATOM 819 O O . TYR A 1 107 ? 55.480 48.829 19.122 1.00 17.32 1277 TYR A O 1
ATOM 828 N N . ALA A 1 108 ? 54.846 50.917 19.518 1.00 18.20 1278 ALA A N 1
ATOM 829 C CA . ALA A 1 108 ? 56.015 51.491 18.952 1.00 16.32 1278 ALA A CA 1
ATOM 830 C C . ALA A 1 108 ? 57.285 51.070 19.689 1.00 16.79 1278 ALA A C 1
ATOM 831 O O . ALA A 1 108 ? 58.310 50.841 19.055 1.00 17.07 1278 ALA A O 1
ATOM 833 N N . GLN A 1 109 ? 57.218 50.942 21.017 1.00 17.11 1279 GLN A N 1
ATOM 834 C CA . GLN A 1 109 ? 58.375 50.496 21.781 1.00 17.69 1279 GLN A CA 1
ATOM 835 C C . GLN A 1 109 ? 58.719 49.079 21.388 1.00 18.01 1279 GLN A C 1
ATOM 836 O O . GLN A 1 109 ? 59.858 48.736 21.204 1.00 18.23 1279 GLN A O 1
ATOM 842 N N . TYR A 1 110 ? 57.712 48.240 21.260 1.00 16.62 1280 TYR A N 1
ATOM 843 C CA . TYR A 1 110 ? 57.941 46.863 20.843 1.00 16.18 1280 TYR A CA 1
ATOM 844 C C . TYR A 1 110 ? 58.501 46.772 19.406 1.00 16.73 1280 TYR A C 1
ATOM 845 O O . TYR A 1 110 ? 59.416 46.017 19.121 1.00 17.36 1280 TYR A O 1
ATOM 854 N N . GLN A 1 111 ? 57.955 47.560 18.509 1.00 15.34 1281 GLN A N 1
ATOM 855 C CA . GLN A 1 111 ? 58.372 47.570 17.109 1.00 15.71 1281 GLN A CA 1
ATOM 856 C C . GLN A 1 111 ? 59.825 47.968 16.991 1.00 15.57 1281 GLN A C 1
ATOM 857 O O . GLN A 1 111 ? 60.618 47.254 16.359 1.00 15.83 1281 GLN A O 1
ATOM 863 N N . ALA A 1 112 ? 60.180 49.076 17.644 1.00 16.62 1282 ALA A N 1
ATOM 864 C CA . ALA A 1 112 ? 61.570 49.532 17.648 1.00 16.36 1282 ALA A CA 1
ATOM 865 C C . ALA A 1 112 ? 62.531 48.593 18.354 1.00 16.72 1282 ALA A C 1
ATOM 866 O O . ALA A 1 112 ? 63.643 48.410 17.889 1.00 16.55 1282 ALA A O 1
ATOM 868 N N . SER A 1 113 ? 62.157 48.056 19.507 1.00 19.27 1283 SER A N 1
ATOM 869 C CA . SER A 1 113 ? 63.049 47.155 20.232 1.00 21.65 1283 SER A CA 1
ATOM 870 C C . SER A 1 113 ? 63.340 45.893 19.479 1.00 20.54 1283 SER A C 1
ATOM 871 O O . SER A 1 113 ? 64.492 45.468 19.408 1.00 18.62 1283 SER A O 1
ATOM 874 N N . SER A 1 114 ? 62.298 45.314 18.901 1.00 18.19 1284 SER A N 1
ATOM 875 C CA . SER A 1 114 ? 62.462 44.062 18.154 1.00 20.54 1284 SER A CA 1
ATOM 876 C C . SER A 1 114 ? 63.372 44.293 16.943 1.00 19.45 1284 SER A C 1
ATOM 877 O O . SER A 1 114 ? 64.227 43.482 16.643 1.00 20.00 1284 SER A O 1
ATOM 880 N N . PHE A 1 115 ? 63.244 45.447 16.319 1.00 17.48 1285 PHE A N 1
ATOM 881 C CA . PHE A 1 115 ? 64.109 45.804 15.212 1.00 17.01 1285 PHE A CA 1
ATOM 882 C C . PHE A 1 115 ? 65.578 45.926 15.654 1.00 19.46 1285 PHE A C 1
ATOM 883 O O . PHE A 1 115 ? 66.464 45.376 15.018 1.00 18.49 1285 PHE A O 1
ATOM 891 N N . GLN A 1 116 ? 65.803 46.628 16.754 1.00 18.57 1286 GLN A N 1
ATOM 892 C CA . GLN A 1 116 ? 67.145 46.783 17.328 1.00 17.60 1286 GLN A CA 1
ATOM 893 C C . GLN A 1 116 ? 67.779 45.462 17.644 1.00 20.09 1286 GLN A C 1
ATOM 894 O O . GLN A 1 116 ? 68.980 45.291 17.475 1.00 21.84 1286 GLN A O 1
ATOM 900 N N . GLU A 1 117 ? 66.964 44.561 18.152 1.00 18.35 1287 GLU A N 1
ATOM 901 C CA . GLU A 1 117 ? 67.425 43.225 18.528 1.00 22.50 1287 GLU A CA 1
ATOM 902 C C . GLU A 1 117 ? 67.766 42.319 17.353 1.00 24.47 1287 GLU A C 1
ATOM 903 O O . GLU A 1 117 ? 68.307 41.223 17.557 1.00 23.86 1287 GLU A O 1
ATOM 909 N N . SER A 1 118 ? 67.453 42.748 16.137 1.00 24.44 1288 SER A N 1
ATOM 910 C CA . SER A 1 118 ? 67.641 41.926 14.947 1.00 27.26 1288 SER A CA 1
ATOM 911 C C . SER A 1 118 ? 68.946 42.211 14.207 1.00 30.66 1288 SER A C 1
ATOM 912 O O . SER A 1 118 ? 69.137 41.690 13.114 1.00 33.85 1288 SER A O 1
ATOM 915 N N . LEU A 1 119 ? 69.808 43.061 14.744 1.00 28.01 1289 LEU A N 1
ATOM 916 C CA . LEU A 1 119 ? 70.892 43.613 13.920 1.00 28.62 1289 LEU A CA 1
ATOM 917 C C . LEU A 1 119 ? 72.206 42.842 13.865 1.00 34.26 1289 LEU A C 1
ATOM 918 O O . LEU A 1 119 ? 73.123 43.280 13.184 1.00 33.48 1289 LEU A O 1
ATOM 923 N N . GLN A 1 120 ? 72.280 41.704 14.550 1.00 38.00 1290 GLN A N 1
ATOM 924 C CA . GLN A 1 120 ? 73.470 40.813 14.523 1.00 42.67 1290 GLN A CA 1
ATOM 925 C C . GLN A 1 120 ? 73.851 40.316 13.117 1.00 45.27 1290 GLN A C 1
ATOM 926 O O . GLN A 1 120 ? 72.985 40.030 12.289 1.00 45.74 1290 GLN A O 1
ATOM 932 N N . GLU A 1 121 ? 75.154 40.173 12.868 1.00 47.79 1291 GLU A N 1
ATOM 933 C CA . GLU A 1 121 ? 75.629 39.585 11.618 1.00 50.98 1291 GLU A CA 1
ATOM 934 C C . GLU A 1 121 ? 75.197 38.123 11.502 1.00 53.60 1291 GLU A C 1
ATOM 935 O O . GLU A 1 121 ? 75.230 37.385 12.477 1.00 54.63 1291 GLU A O 1
ATOM 941 N N . GLU A 1 122 ? 74.804 37.718 10.298 1.00 55.74 1292 GLU A N 1
ATOM 942 C CA . GLU A 1 122 ? 74.321 36.347 10.050 1.00 58.49 1292 GLU A CA 1
ATOM 943 C C . GLU A 1 122 ? 75.372 35.277 10.371 1.00 60.53 1292 GLU A C 1
ATOM 944 O O . GLU A 1 122 ? 76.483 35.289 9.836 1.00 63.62 1292 GLU A O 1
ATOM 946 N N . HIS A 1 150 ? 59.538 27.799 18.722 1.00 56.80 1320 HIS A N 1
ATOM 947 C CA . HIS A 1 150 ? 58.726 28.745 17.977 1.00 54.64 1320 HIS A CA 1
ATOM 948 C C . HIS A 1 150 ? 58.681 30.096 18.687 1.00 52.66 1320 HIS A C 1
ATOM 949 O O . HIS A 1 150 ? 59.141 30.232 19.827 1.00 54.06 1320 HIS A O 1
ATOM 956 N N . HIS A 1 151 ? 58.070 31.070 18.024 1.00 47.79 1321 HIS A N 1
ATOM 957 C CA . HIS A 1 151 ? 58.083 32.445 18.466 1.00 44.60 1321 HIS A CA 1
ATOM 958 C C . HIS A 1 151 ? 56.752 33.140 18.123 1.00 42.19 1321 HIS A C 1
ATOM 959 O O . HIS A 1 151 ? 56.143 32.833 17.118 1.00 39.40 1321 HIS A O 1
ATOM 966 N N . ILE A 1 152 ? 56.294 34.064 18.955 1.00 37.08 1322 ILE A N 1
ATOM 967 C CA . ILE A 1 152 ? 55.108 34.830 18.602 1.00 35.16 1322 ILE A CA 1
ATOM 968 C C . ILE A 1 152 ? 55.491 36.257 18.268 1.00 30.00 1322 ILE A C 1
ATOM 969 O O . ILE A 1 152 ? 56.502 36.783 18.752 1.00 27.59 1322 ILE A O 1
ATOM 974 N N . ILE A 1 153 ? 54.655 36.885 17.450 1.00 25.46 1323 ILE A N 1
ATOM 975 C CA . ILE A 1 153 ? 54.821 38.293 17.109 1.00 23.50 1323 ILE A CA 1
ATOM 976 C C . ILE A 1 153 ? 53.500 39.038 17.310 1.00 21.61 1323 ILE A C 1
ATOM 977 O O . ILE A 1 153 ? 52.454 38.424 17.433 1.00 21.90 1323 ILE A O 1
ATOM 982 N N . LYS A 1 154 ? 53.585 40.369 17.386 1.00 21.50 1324 LYS A N 1
ATOM 983 C CA . LYS A 1 154 ? 52.415 41.220 17.526 1.00 21.60 1324 LYS A CA 1
ATOM 984 C C . LYS A 1 154 ? 52.361 42.249 16.389 1.00 20.31 1324 LYS A C 1
ATOM 985 O O . LYS A 1 154 ? 53.399 42.776 15.959 1.00 19.00 1324 LYS A O 1
ATOM 991 N N . PHE A 1 155 ? 51.129 42.557 15.957 1.00 18.99 1325 PHE A N 1
ATOM 992 C CA . PHE A 1 155 ? 50.811 43.354 14.762 1.00 21.87 1325 PHE A CA 1
ATOM 993 C C . PHE A 1 155 ? 49.770 44.398 15.230 1.00 21.27 1325 PHE A C 1
ATOM 994 O O . PHE A 1 155 ? 48.741 44.008 15.774 1.00 21.82 1325 PHE A O 1
ATOM 1002 N N . GLY A 1 156 ? 50.049 45.702 15.070 1.00 18.58 1326 GLY A N 1
ATOM 1003 C CA . GLY A 1 156 ? 49.079 46.751 15.361 1.00 21.23 1326 GLY A CA 1
ATOM 1004 C C . GLY A 1 156 ? 48.189 46.976 14.160 1.00 19.34 1326 GLY A C 1
ATOM 1005 O O . GLY A 1 156 ? 48.692 47.228 13.065 1.00 18.04 1326 GLY A O 1
ATOM 1006 N N A THR A 1 157 ? 46.885 47.015 14.402 0.50 21.36 1327 THR A N 1
ATOM 1007 N N C THR A 1 157 ? 46.871 46.807 14.292 0.50 23.03 1327 THR A N 1
ATOM 1008 C CA A THR A 1 157 ? 45.957 47.013 13.276 0.38 21.23 1327 THR A CA 1
ATOM 1009 C CA C THR A 1 157 ? 45.971 46.791 13.117 0.62 23.43 1327 THR A CA 1
ATOM 1010 C C A THR A 1 157 ? 44.857 48.050 13.335 0.50 22.02 1327 THR A C 1
ATOM 1011 C C C THR A 1 157 ? 44.864 47.854 13.279 0.50 23.23 1327 THR A C 1
ATOM 1012 O O A THR A 1 157 ? 44.527 48.586 14.395 0.50 21.46 1327 THR A O 1
ATOM 1013 O O C THR A 1 157 ? 44.530 48.228 14.396 0.50 23.25 1327 THR A O 1
ATOM 1020 N N . ASN A 1 158 ? 44.328 48.322 12.147 1.00 23.44 1328 ASN A N 1
ATOM 1021 C CA . ASN A 1 158 ? 43.159 49.190 12.042 1.00 24.09 1328 ASN A CA 1
ATOM 1022 C C . ASN A 1 158 ? 43.335 50.502 12.754 1.00 25.01 1328 ASN A C 1
ATOM 1023 O O . ASN A 1 158 ? 42.407 50.986 13.389 1.00 27.59 1328 ASN A O 1
ATOM 1028 N N . ILE A 1 159 ? 44.520 51.078 12.646 1.00 22.13 1329 ILE A N 1
ATOM 1029 C CA . ILE A 1 159 ? 44.793 52.355 13.256 1.00 20.63 1329 ILE A CA 1
ATOM 1030 C C . ILE A 1 159 ? 44.159 53.436 12.403 1.00 21.87 1329 ILE A C 1
ATOM 1031 O O . ILE A 1 159 ? 44.478 53.574 11.224 1.00 20.34 1329 ILE A O 1
ATOM 1036 N N . ASP A 1 160 ? 43.203 54.154 12.988 1.00 21.60 1330 ASP A N 1
ATOM 1037 C CA . ASP A 1 160 ? 42.368 55.055 12.224 1.00 21.48 1330 ASP A CA 1
ATOM 1038 C C . ASP A 1 160 ? 43.053 56.403 12.082 1.00 21.55 1330 ASP A C 1
ATOM 1039 O O . ASP A 1 160 ? 43.261 57.086 13.064 1.00 22.43 1330 ASP A O 1
ATOM 1044 N N . LEU A 1 161 ? 43.404 56.780 10.858 1.00 20.53 1331 LEU A N 1
ATOM 1045 C CA . LEU A 1 161 ? 43.966 58.113 10.591 1.00 19.56 1331 LEU A CA 1
ATOM 1046 C C . LEU A 1 161 ? 42.956 59.087 9.986 1.00 22.93 1331 LEU A C 1
ATOM 1047 O O . LEU A 1 161 ? 43.335 60.158 9.449 1.00 21.39 1331 LEU A O 1
ATOM 1052 N N . SER A 1 162 ? 41.657 58.777 10.113 1.00 19.69 1332 SER A N 1
ATOM 1053 C CA . SER A 1 162 ? 40.623 59.552 9.411 1.00 21.68 1332 SER A CA 1
ATOM 1054 C C . SER A 1 162 ? 40.301 60.932 9.964 1.00 24.41 1332 SER A C 1
ATOM 1055 O O . SER A 1 162 ? 39.781 61.780 9.227 1.00 25.06 1332 SER A O 1
ATOM 1058 N N . ASP A 1 163 ? 40.617 61.183 11.234 1.00 20.97 1333 ASP A N 1
ATOM 1059 C CA . ASP A 1 163 ? 40.206 62.425 11.874 1.00 25.32 1333 ASP A CA 1
ATOM 1060 C C . ASP A 1 163 ? 41.173 63.580 11.562 1.00 27.87 1333 ASP A C 1
ATOM 1061 O O . ASP A 1 163 ? 42.306 63.592 12.066 1.00 27.15 1333 ASP A O 1
ATOM 1066 N N . ALA A 1 164 ? 40.714 64.552 10.764 1.00 28.74 1334 ALA A N 1
ATOM 1067 C CA . ALA A 1 164 ? 41.511 65.762 10.398 1.00 31.14 1334 ALA A CA 1
ATOM 1068 C C . ALA A 1 164 ? 41.945 66.640 11.586 1.00 32.81 1334 ALA A C 1
ATOM 1069 O O . ALA A 1 164 ? 42.863 67.477 11.457 1.00 32.62 1334 ALA A O 1
ATOM 1071 N N A LYS A 1 165 ? 41.280 66.460 12.721 0.50 33.18 1335 LYS A N 1
ATOM 1072 N N B LYS A 1 165 ? 41.286 66.456 12.723 0.50 33.24 1335 LYS A N 1
ATOM 1073 C CA A LYS A 1 165 ? 41.643 67.135 13.960 0.50 34.78 1335 LYS A CA 1
ATOM 1074 C CA B LYS A 1 165 ? 41.655 67.135 13.955 0.50 34.89 1335 LYS A CA 1
ATOM 1075 C C A LYS A 1 165 ? 42.983 66.636 14.530 0.50 34.87 1335 LYS A C 1
ATOM 1076 C C B LYS A 1 165 ? 42.985 66.634 14.536 0.50 34.92 1335 LYS A C 1
ATOM 1077 O O A LYS A 1 165 ? 43.690 67.382 15.196 0.50 36.48 1335 LYS A O 1
ATOM 1078 O O B LYS A 1 165 ? 43.687 67.375 15.211 0.50 36.50 1335 LYS A O 1
ATOM 1089 N N . ARG A 1 166 ? 43.283 65.359 14.304 1.00 31.22 1336 ARG A N 1
ATOM 1090 C CA . ARG A 1 166 ? 44.489 64.709 14.799 1.00 30.78 1336 ARG A CA 1
ATOM 1091 C C . ARG A 1 166 ? 45.552 64.524 13.694 1.00 25.56 1336 ARG A C 1
ATOM 1092 O O . ARG A 1 166 ? 46.752 64.547 13.967 1.00 24.40 1336 ARG A O 1
ATOM 1100 N N . TRP A 1 167 ? 45.104 64.331 12.460 1.00 21.24 1337 TRP A N 1
ATOM 1101 C CA . TRP A 1 167 ? 45.942 63.786 11.412 1.00 20.70 1337 TRP A CA 1
ATOM 1102 C C . TRP A 1 167 ? 45.966 64.652 10.166 1.00 19.88 1337 TRP A C 1
ATOM 1103 O O . TRP A 1 167 ? 46.179 64.154 9.062 1.00 19.80 1337 TRP A O 1
ATOM 1114 N N . LYS A 1 168 ? 45.800 65.968 10.318 1.00 21.20 1338 LYS A N 1
ATOM 1115 C CA . LYS A 1 168 ? 45.718 66.815 9.157 1.00 23.51 1338 LYS A CA 1
ATOM 1116 C C . LYS A 1 168 ? 46.939 66.715 8.245 1.00 22.91 1338 LYS A C 1
ATOM 1117 O O . LYS A 1 168 ? 46.789 66.650 7.014 1.00 22.31 1338 LYS A O 1
ATOM 1123 N N . PRO A 1 169 ? 48.153 66.742 8.822 1.00 25.23 1339 PRO A N 1
ATOM 1124 C CA . PRO A 1 169 ? 49.303 66.713 7.924 1.00 24.25 1339 PRO A CA 1
ATOM 1125 C C . PRO A 1 169 ? 49.368 65.426 7.109 1.00 19.17 1339 PRO A C 1
ATOM 1126 O O . PRO A 1 169 ? 49.708 65.455 5.925 1.00 22.33 1339 PRO A O 1
ATOM 1130 N N . GLN A 1 170 ? 49.043 64.302 7.739 1.00 19.76 1340 GLN A N 1
ATOM 1131 C CA . GLN A 1 170 ? 49.042 63.025 7.062 1.00 17.04 1340 GLN A CA 1
ATOM 1132 C C . GLN A 1 170 ? 47.995 63.026 5.915 1.00 18.44 1340 GLN A C 1
ATOM 1133 O O . GLN A 1 170 ? 48.291 62.664 4.781 1.00 19.84 1340 GLN A O 1
ATOM 1139 N N . LEU A 1 171 ? 46.770 63.429 6.224 1.00 19.56 1341 LEU A N 1
ATOM 1140 C CA . LEU A 1 171 ? 45.688 63.445 5.230 1.00 18.83 1341 LEU A CA 1
ATOM 1141 C C . LEU A 1 171 ? 45.981 64.410 4.076 1.00 21.08 1341 LEU A C 1
ATOM 1142 O O . LEU A 1 171 ? 45.698 64.115 2.915 1.00 22.57 1341 LEU A O 1
ATOM 1147 N N . GLN A 1 172 ? 46.584 65.549 4.384 1.00 23.30 1342 GLN A N 1
ATOM 1148 C CA . GLN A 1 172 ? 46.977 66.486 3.351 1.00 24.25 1342 GLN A CA 1
ATOM 1149 C C . GLN A 1 172 ? 47.973 65.867 2.388 1.00 23.12 1342 GLN A C 1
ATOM 1150 O O . GLN A 1 172 ? 47.903 66.122 1.196 1.00 26.21 1342 GLN A O 1
ATOM 1156 N N . GLU A 1 173 ? 48.892 65.053 2.892 1.00 22.98 1343 GLU A N 1
ATOM 1157 C CA . GLU A 1 173 ? 49.866 64.359 2.051 1.00 25.67 1343 GLU A CA 1
ATOM 1158 C C . GLU A 1 173 ? 49.148 63.391 1.093 1.00 26.16 1343 GLU A C 1
ATOM 1159 O O . GLU A 1 173 ? 49.491 63.277 -0.105 1.00 24.38 1343 GLU A O 1
ATOM 1165 N N . LEU A 1 174 ? 48.132 62.710 1.614 1.00 22.10 1344 LEU A N 1
ATOM 1166 C CA . LEU A 1 174 ? 47.356 61.776 0.805 1.00 25.02 1344 LEU A CA 1
ATOM 1167 C C . LEU A 1 174 ? 46.555 62.481 -0.277 1.00 24.30 1344 LEU A C 1
ATOM 1168 O O . LEU A 1 174 ? 46.223 61.856 -1.288 1.00 24.22 1344 LEU A O 1
ATOM 1173 N N . LEU A 1 175 ? 46.252 63.767 -0.082 1.00 25.06 1345 LEU A N 1
ATOM 1174 C CA . LEU A 1 175 ? 45.526 64.558 -1.088 1.00 26.97 1345 LEU A CA 1
ATOM 1175 C C . LEU A 1 175 ? 46.366 64.819 -2.338 1.00 25.34 1345 LEU A C 1
ATOM 1176 O O . LEU A 1 175 ? 45.833 65.261 -3.355 1.00 26.36 1345 LEU A O 1
ATOM 1181 N N . LYS A 1 176 ? 47.668 64.526 -2.283 1.00 23.41 1346 LYS A N 1
ATOM 1182 C CA . LYS A 1 176 ? 48.548 64.735 -3.415 1.00 20.86 1346 LYS A CA 1
ATOM 1183 C C . LYS A 1 176 ? 48.412 63.663 -4.511 1.00 21.60 1346 LYS A C 1
ATOM 1184 O O . LYS A 1 176 ? 48.906 63.843 -5.626 1.00 25.09 1346 LYS A O 1
ATOM 1190 N N . LEU A 1 177 ? 47.794 62.532 -4.196 1.00 19.97 1347 LEU A N 1
ATOM 1191 C CA . LEU A 1 177 ? 47.685 61.478 -5.154 1.00 20.36 1347 LEU A CA 1
ATOM 1192 C C . LEU A 1 177 ? 46.690 61.864 -6.294 1.00 18.14 1347 LEU A C 1
ATOM 1193 O O . LEU A 1 177 ? 45.854 62.764 -6.121 1.00 20.28 1347 LEU A O 1
ATOM 1198 N N . PRO A 1 178 ? 46.837 61.229 -7.476 1.00 18.90 1348 PRO A N 1
ATOM 1199 C CA . PRO A 1 178 ? 45.870 61.363 -8.558 1.00 19.96 1348 PRO A CA 1
ATOM 1200 C C . PRO A 1 178 ? 44.465 61.037 -8.041 1.00 18.42 1348 PRO A C 1
ATOM 1201 O O . PRO A 1 178 ? 44.285 60.160 -7.203 1.00 17.27 1348 PRO A O 1
ATOM 1205 N N . ALA A 1 179 ? 43.488 61.741 -8.560 1.00 19.45 1349 ALA A N 1
ATOM 1206 C CA . ALA A 1 179 ? 42.104 61.694 -8.040 1.00 19.29 1349 ALA A CA 1
ATOM 1207 C C . ALA A 1 179 ? 41.521 60.282 -8.010 1.00 18.69 1349 ALA A C 1
ATOM 1208 O O . ALA A 1 179 ? 40.793 59.924 -7.090 1.00 20.21 1349 ALA A O 1
ATOM 1210 N N . PHE A 1 180 ? 41.917 59.455 -8.953 1.00 17.39 1350 PHE A N 1
ATOM 1211 C CA . PHE A 1 180 ? 41.440 58.081 -8.943 1.00 17.02 1350 PHE A CA 1
ATOM 1212 C C . PHE A 1 180 ? 42.009 57.190 -7.850 1.00 20.49 1350 PHE A C 1
ATOM 1213 O O . PHE A 1 180 ? 41.442 56.143 -7.592 1.00 19.64 1350 PHE A O 1
ATOM 1221 N N . MET A 1 181 ? 43.133 57.572 -7.230 1.00 18.98 1351 MET A N 1
ATOM 1222 C CA . MET A 1 181 ? 43.707 56.806 -6.117 1.00 20.48 1351 MET A CA 1
ATOM 1223 C C . MET A 1 181 ? 43.521 57.535 -4.794 1.00 21.53 1351 MET A C 1
ATOM 1224 O O . MET A 1 181 ? 44.074 57.122 -3.797 1.00 21.57 1351 MET A O 1
ATOM 1229 N N . ARG A 1 182 ? 42.811 58.640 -4.817 1.00 18.59 1352 ARG A N 1
ATOM 1230 C CA . ARG A 1 182 ? 42.755 59.545 -3.697 1.00 18.88 1352 ARG A CA 1
ATOM 1231 C C . ARG A 1 182 ? 41.640 59.163 -2.721 1.00 21.02 1352 ARG A C 1
ATOM 1232 O O . ARG A 1 182 ? 40.544 58.744 -3.115 1.00 21.37 1352 ARG A O 1
ATOM 1240 N N . VAL A 1 183 ? 41.919 59.298 -1.439 1.00 23.39 1353 VAL A N 1
ATOM 1241 C CA A VAL A 1 183 ? 40.916 59.022 -0.401 0.50 25.00 1353 VAL A CA 1
ATOM 1242 C CA B VAL A 1 183 ? 40.907 58.983 -0.433 0.50 24.16 1353 VAL A CA 1
ATOM 1243 C C . VAL A 1 183 ? 39.634 59.823 -0.616 1.00 23.92 1353 VAL A C 1
ATOM 1244 O O . VAL A 1 183 ? 38.524 59.332 -0.387 1.00 23.84 1353 VAL A O 1
ATOM 1251 N N . THR A 1 184 ? 39.796 61.082 -1.037 1.00 23.33 1354 THR A N 1
ATOM 1252 C CA . THR A 1 184 ? 38.692 62.012 -1.260 1.00 25.45 1354 THR A CA 1
ATOM 1253 C C . THR A 1 184 ? 38.223 62.060 -2.734 1.00 24.86 1354 THR A C 1
ATOM 1254 O O . THR A 1 184 ? 37.482 62.944 -3.115 1.00 25.11 1354 THR A O 1
ATOM 1258 N N . SER A 1 185 ? 38.651 61.082 -3.526 1.00 23.99 1355 SER A N 1
ATOM 1259 C CA . SER A 1 185 ? 38.278 61.022 -4.934 1.00 24.20 1355 SER A CA 1
ATOM 1260 C C . SER A 1 185 ? 38.741 62.287 -5.641 1.00 24.74 1355 SER A C 1
ATOM 1261 O O . SER A 1 185 ? 39.881 62.718 -5.467 1.00 26.60 1355 SER A O 1
ATOM 1264 N N . THR A 1 186 ? 37.859 62.887 -6.434 1.00 26.03 1356 THR A N 1
ATOM 1265 C CA . THR A 1 186 ? 38.198 64.147 -7.097 1.00 27.90 1356 THR A CA 1
ATOM 1266 C C . THR A 1 186 ? 38.115 65.388 -6.183 1.00 30.73 1356 THR A C 1
ATOM 1267 O O . THR A 1 186 ? 38.495 66.458 -6.598 1.00 28.84 1356 THR A O 1
ATOM 1271 N N . GLY A 1 187 ? 37.649 65.233 -4.942 1.00 31.84 1357 GLY A N 1
ATOM 1272 C CA . GLY A 1 187 ? 37.654 66.345 -3.983 1.00 31.81 1357 GLY A CA 1
ATOM 1273 C C . GLY A 1 187 ? 39.054 66.569 -3.430 1.00 30.98 1357 GLY A C 1
ATOM 1274 O O . GLY A 1 187 ? 39.880 65.658 -3.436 1.00 25.85 1357 GLY A O 1
ATOM 1275 N N . ASN A 1 188 ? 39.323 67.785 -2.967 1.00 27.86 1358 ASN A N 1
ATOM 1276 C CA . ASN A 1 188 ? 40.624 68.116 -2.372 1.00 31.19 1358 ASN A CA 1
ATOM 1277 C C . ASN A 1 188 ? 40.490 68.777 -0.975 1.00 32.65 1358 ASN A C 1
ATOM 1278 O O . ASN A 1 188 ? 41.422 69.440 -0.524 1.00 34.14 1358 ASN A O 1
ATOM 1283 N N . MET A 1 189 ? 39.350 68.587 -0.309 1.00 32.31 1359 MET A N 1
ATOM 1284 C CA A MET A 1 189 ? 39.104 69.191 1.002 0.50 34.38 1359 MET A CA 1
ATOM 1285 C CA B MET A 1 189 ? 39.110 69.206 0.999 0.50 34.62 1359 MET A CA 1
ATOM 1286 C C . MET A 1 189 ? 38.879 68.171 2.099 1.00 34.92 1359 MET A C 1
ATOM 1287 O O . MET A 1 189 ? 38.455 67.050 1.824 1.00 33.58 1359 MET A O 1
ATOM 1296 N N . LEU A 1 190 ? 39.163 68.565 3.342 1.00 33.35 1360 LEU A N 1
ATOM 1297 C CA . LEU A 1 190 ? 38.980 67.700 4.509 1.00 33.44 1360 LEU A CA 1
ATOM 1298 C C . LEU A 1 190 ? 37.908 68.249 5.456 1.00 34.15 1360 LEU A C 1
ATOM 1299 O O . LEU A 1 190 ? 37.626 67.651 6.502 1.00 33.36 1360 LEU A O 1
ATOM 1304 N N . SER A 1 191 ? 37.315 69.380 5.095 1.00 36.62 1361 SER A N 1
ATOM 1305 C CA . SER A 1 191 ? 36.282 70.002 5.912 1.00 36.83 1361 SER A CA 1
ATOM 1306 C C . SER A 1 191 ? 35.185 70.508 5.004 1.00 37.02 1361 SER A C 1
ATOM 1307 O O . SER A 1 191 ? 35.432 70.782 3.834 1.00 37.86 1361 SER A O 1
ATOM 1310 N N . HIS A 1 192 ? 33.977 70.600 5.550 1.00 35.42 1362 HIS A N 1
ATOM 1311 C CA . HIS A 1 192 ? 32.828 71.138 4.845 1.00 35.79 1362 HIS A CA 1
ATOM 1312 C C . HIS A 1 192 ? 32.100 72.062 5.798 1.00 36.73 1362 HIS A C 1
ATOM 1313 O O . HIS A 1 192 ? 31.620 71.613 6.827 1.00 35.98 1362 HIS A O 1
ATOM 1320 N N . VAL A 1 193 ? 32.055 73.351 5.478 1.00 37.78 1363 VAL A N 1
ATOM 1321 C CA . VAL A 1 193 ? 31.403 74.349 6.336 1.00 41.04 1363 VAL A CA 1
ATOM 1322 C C . VAL A 1 193 ? 31.767 74.184 7.816 1.00 41.23 1363 VAL A C 1
ATOM 1323 O O . VAL A 1 193 ? 30.915 74.321 8.690 1.00 43.86 1363 VAL A O 1
ATOM 1327 N N . GLY A 1 194 ? 33.031 73.901 8.103 1.00 41.59 1364 GLY A N 1
ATOM 1328 C CA . GLY A 1 194 ? 33.489 73.782 9.485 1.00 43.55 1364 GLY A CA 1
ATOM 1329 C C . GLY A 1 194 ? 33.236 72.450 10.175 1.00 44.70 1364 GLY A C 1
ATOM 1330 O O . GLY A 1 194 ? 33.299 72.373 11.397 1.00 47.03 1364 GLY A O 1
ATOM 1331 N N . HIS A 1 195 ? 32.939 71.410 9.406 1.00 42.92 1365 HIS A N 1
ATOM 1332 C CA . HIS A 1 195 ? 32.835 70.053 9.936 1.00 44.20 1365 HIS A CA 1
ATOM 1333 C C . HIS A 1 195 ? 33.717 69.107 9.127 1.00 42.73 1365 HIS A C 1
ATOM 1334 O O . HIS A 1 195 ? 33.830 69.248 7.919 1.00 40.23 1365 HIS A O 1
ATOM 1341 N N . THR A 1 196 ? 34.323 68.132 9.797 1.00 42.32 1366 THR A N 1
ATOM 1342 C CA . THR A 1 196 ? 35.113 67.106 9.111 1.00 41.38 1366 THR A CA 1
ATOM 1343 C C . THR A 1 196 ? 34.221 66.341 8.119 1.00 39.29 1366 THR A C 1
ATOM 1344 O O . THR A 1 196 ? 32.996 66.283 8.291 1.00 41.57 1366 THR A O 1
ATOM 1348 N N . ILE A 1 197 ? 34.820 65.801 7.066 1.00 35.63 1367 ILE A N 1
ATOM 1349 C CA . ILE A 1 197 ? 34.047 65.046 6.098 1.00 35.23 1367 ILE A CA 1
ATOM 1350 C C . ILE A 1 197 ? 34.336 63.551 6.040 1.00 32.94 1367 ILE A C 1
ATOM 1351 O O . ILE A 1 197 ? 33.447 62.807 5.690 1.00 33.69 1367 ILE A O 1
ATOM 1356 N N . LEU A 1 198 ? 35.556 63.108 6.342 1.00 28.31 1368 LEU A N 1
ATOM 1357 C CA . LEU A 1 198 ? 35.827 61.670 6.326 1.00 26.35 1368 LEU A CA 1
ATOM 1358 C C . LEU A 1 198 ? 35.124 60.952 7.498 1.00 27.50 1368 LEU A C 1
ATOM 1359 O O . LEU A 1 198 ? 35.152 61.401 8.650 1.00 29.11 1368 LEU A O 1
ATOM 1364 N N . GLY A 1 199 ? 34.512 59.820 7.195 1.00 27.07 1369 GLY A N 1
ATOM 1365 C CA . GLY A 1 199 ? 33.992 58.954 8.231 1.00 27.67 1369 GLY A CA 1
ATOM 1366 C C . GLY A 1 199 ? 35.083 58.193 8.944 1.00 25.26 1369 GLY A C 1
ATOM 1367 O O . GLY A 1 199 ? 36.220 58.118 8.487 1.00 22.11 1369 GLY A O 1
ATOM 1368 N N . MET A 1 200 ? 34.727 57.621 10.076 1.00 24.98 1370 MET A N 1
ATOM 1369 C CA . MET A 1 200 ? 35.647 56.789 10.801 1.00 25.18 1370 MET A CA 1
ATOM 1370 C C . MET A 1 200 ? 36.109 55.638 9.933 1.00 22.47 1370 MET A C 1
ATOM 1371 O O . MET A 1 200 ? 35.365 55.121 9.123 1.00 21.26 1370 MET A O 1
ATOM 1376 N N . ASN A 1 201 ? 37.369 55.293 10.121 1.00 18.83 1371 ASN A N 1
ATOM 1377 C CA . ASN A 1 201 ? 38.003 54.176 9.461 1.00 20.34 1371 ASN A CA 1
ATOM 1378 C C . ASN A 1 201 ? 38.084 54.274 7.935 1.00 19.16 1371 ASN A C 1
ATOM 1379 O O . ASN A 1 201 ? 38.185 53.287 7.257 1.00 19.77 1371 ASN A O 1
ATOM 1384 N N . THR A 1 202 ? 38.120 55.491 7.430 1.00 16.86 1372 THR A N 1
ATOM 1385 C CA . THR A 1 202 ? 38.333 55.698 6.016 1.00 18.42 1372 THR A CA 1
ATOM 1386 C C . THR A 1 202 ? 39.781 55.404 5.618 1.00 18.50 1372 THR A C 1
ATOM 1387 O O . THR A 1 202 ? 40.017 54.727 4.612 1.00 19.06 1372 THR A O 1
ATOM 1391 N N . VAL A 1 203 ? 40.728 55.939 6.382 1.00 18.36 1373 VAL A N 1
ATOM 1392 C CA . VAL A 1 203 ? 42.167 55.700 6.175 1.00 16.51 1373 VAL A CA 1
ATOM 1393 C C . VAL A 1 203 ? 42.664 54.871 7.354 1.00 20.44 1373 VAL A C 1
ATOM 1394 O O . VAL A 1 203 ? 42.437 55.260 8.500 1.00 19.70 1373 VAL A O 1
ATOM 1398 N N . GLN A 1 204 ? 43.322 53.732 7.069 1.00 16.81 1374 GLN A N 1
ATOM 1399 C CA . GLN A 1 204 ? 43.801 52.771 8.065 1.00 16.85 1374 GLN A CA 1
ATOM 1400 C C . GLN A 1 204 ? 45.313 52.598 7.969 1.00 14.40 1374 GLN A C 1
ATOM 1401 O O . GLN A 1 204 ? 45.883 52.551 6.858 1.00 15.79 1374 GLN A O 1
ATOM 1407 N N . LEU A 1 205 ? 45.951 52.490 9.122 1.00 16.33 1375 LEU A N 1
ATOM 1408 C CA . LEU A 1 205 ? 47.397 52.201 9.176 1.00 15.91 1375 LEU A CA 1
ATOM 1409 C C . LEU A 1 205 ? 47.623 50.886 9.944 1.00 14.45 1375 LEU A C 1
ATOM 1410 O O . LEU A 1 205 ? 46.865 50.523 10.893 1.00 14.73 1375 LEU A O 1
ATOM 1415 N N . TYR A 1 206 ? 48.664 50.186 9.523 1.00 14.95 1376 TYR A N 1
ATOM 1416 C CA . TYR A 1 206 ? 49.028 48.885 10.039 1.00 14.37 1376 TYR A CA 1
ATOM 1417 C C . TYR A 1 206 ? 50.493 48.956 10.390 1.00 16.52 1376 TYR A C 1
ATOM 1418 O O . TYR A 1 206 ? 51.328 49.309 9.541 1.00 15.14 1376 TYR A O 1
ATOM 1427 N N . MET A 1 207 ? 50.789 48.716 11.666 1.00 15.28 1377 MET A N 1
ATOM 1428 C CA . MET A 1 207 ? 52.155 48.717 12.200 1.00 14.81 1377 MET A CA 1
ATOM 1429 C C . MET A 1 207 ? 52.632 47.282 12.389 1.00 15.28 1377 MET A C 1
ATOM 1430 O O . MET A 1 207 ? 51.993 46.484 13.086 1.00 15.13 1377 MET A O 1
ATOM 1435 N N . LYS A 1 208 ? 53.710 46.922 11.707 1.00 14.86 1378 LYS A N 1
ATOM 1436 C CA . LYS A 1 208 ? 54.138 45.506 11.619 1.00 15.00 1378 LYS A CA 1
ATOM 1437 C C . LYS A 1 208 ? 55.561 45.237 12.023 1.00 16.92 1378 LYS A C 1
ATOM 1438 O O . LYS A 1 208 ? 56.414 46.146 12.008 1.00 15.29 1378 LYS A O 1
ATOM 1444 N N . VAL A 1 209 ? 55.794 43.951 12.334 1.00 15.53 1379 VAL A N 1
ATOM 1445 C CA . VAL A 1 209 ? 57.094 43.345 12.484 1.00 17.95 1379 VAL A CA 1
ATOM 1446 C C . VAL A 1 209 ? 57.055 42.091 11.616 1.00 18.42 1379 VAL A C 1
ATOM 1447 O O . VAL A 1 209 ? 55.970 41.685 11.216 1.00 17.85 1379 VAL A O 1
ATOM 1451 N N . PRO A 1 210 ? 58.208 41.486 11.321 1.00 20.11 1380 PRO A N 1
ATOM 1452 C CA . PRO A 1 210 ? 58.268 40.300 10.469 1.00 21.62 1380 PRO A CA 1
ATOM 1453 C C . PRO A 1 210 ? 57.368 39.179 10.977 1.00 21.75 1380 PRO A C 1
ATOM 1454 O O . PRO A 1 210 ? 57.382 38.867 12.166 1.00 21.05 1380 PRO A O 1
ATOM 1458 N N . GLY A 1 211 ? 56.576 38.624 10.074 1.00 19.84 1381 GLY A N 1
ATO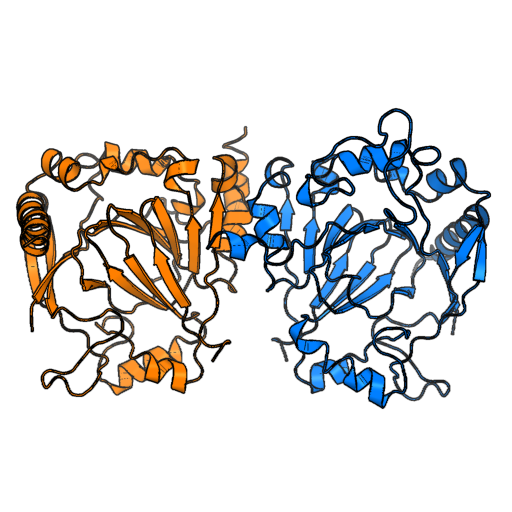M 1459 C CA . GLY A 1 211 ? 55.617 37.586 10.390 1.00 19.37 1381 GLY A CA 1
ATOM 1460 C C . GLY A 1 211 ? 54.173 38.043 10.497 1.00 18.33 1381 GLY A C 1
ATOM 1461 O O . GLY A 1 211 ? 53.272 37.235 10.504 1.00 20.13 1381 GLY A O 1
ATOM 1462 N N . SER A 1 212 ? 53.964 39.351 10.620 1.00 18.38 1382 SER A N 1
ATOM 1463 C CA . SER A 1 212 ? 52.637 39.905 10.743 1.00 15.88 1382 SER A CA 1
ATOM 1464 C C . SER A 1 212 ? 51.810 39.608 9.512 1.00 16.28 1382 SER A C 1
ATOM 1465 O O . SER A 1 212 ? 52.157 40.047 8.391 1.00 19.82 1382 SER A O 1
ATOM 1468 N N . ARG A 1 213 ? 50.691 38.921 9.733 1.00 18.81 1383 ARG A N 1
ATOM 1469 C CA . ARG A 1 213 ? 49.829 38.462 8.669 1.00 17.16 1383 ARG A CA 1
ATOM 1470 C C . ARG A 1 213 ? 48.474 39.125 8.586 1.00 15.88 1383 ARG A C 1
ATOM 1471 O O . ARG A 1 213 ? 47.789 39.313 9.581 1.00 18.19 1383 ARG A O 1
ATOM 1479 N N . THR A 1 214 ? 48.111 39.456 7.361 1.00 16.77 1384 THR A N 1
ATOM 1480 C CA . THR A 1 214 ? 46.753 39.842 7.015 1.00 17.82 1384 THR A CA 1
ATOM 1481 C C . THR A 1 214 ? 46.167 38.660 6.265 1.00 19.33 1384 THR A C 1
ATOM 1482 O O . THR A 1 214 ? 46.605 38.346 5.142 1.00 18.08 1384 THR A O 1
ATOM 1486 N N . PRO A 1 215 ? 45.205 37.978 6.890 1.00 19.60 1385 PRO A N 1
ATOM 1487 C CA . PRO A 1 215 ? 44.667 36.733 6.347 1.00 21.80 1385 PRO A CA 1
ATOM 1488 C C . PRO A 1 215 ? 43.770 36.967 5.136 1.00 21.74 1385 PRO A C 1
ATOM 1489 O O . PRO A 1 215 ? 43.486 38.103 4.762 1.00 16.95 1385 PRO A O 1
ATOM 1493 N N . GLY A 1 216 ? 43.365 35.897 4.481 1.00 17.39 1386 GLY A N 1
ATOM 1494 C CA . GLY A 1 216 ? 42.788 36.004 3.169 1.00 17.33 1386 GLY A CA 1
ATOM 1495 C C . GLY A 1 216 ? 41.432 36.681 3.165 1.00 17.56 1386 GLY A C 1
ATOM 1496 O O . GLY A 1 216 ? 40.588 36.449 4.056 1.00 20.56 1386 GLY A O 1
ATOM 1497 N N . HIS A 1 217 ? 41.243 37.578 2.209 1.00 20.02 1387 HIS A N 1
ATOM 1498 C CA . HIS A 1 217 ? 39.970 38.299 2.096 1.00 20.41 1387 HIS A CA 1
ATOM 1499 C C . HIS A 1 217 ? 39.822 38.962 0.749 1.00 21.46 1387 HIS A C 1
ATOM 1500 O O . HIS A 1 217 ? 40.782 39.106 0.000 1.00 18.14 1387 HIS A O 1
ATOM 1507 N N . GLN A 1 218 ? 38.594 39.367 0.467 1.00 20.64 1388 GLN A N 1
ATOM 1508 C CA . GLN A 1 218 ? 38.312 40.291 -0.609 1.00 20.41 1388 GLN A CA 1
ATOM 1509 C C . GLN A 1 218 ? 37.985 41.629 0.025 1.00 18.22 1388 GLN A C 1
ATOM 1510 O O . GLN A 1 218 ? 37.494 41.699 1.152 1.00 19.91 1388 GLN A O 1
ATOM 1516 N N . GLU A 1 219 ? 38.246 42.688 -0.719 1.00 19.91 1389 GLU A N 1
ATOM 1517 C CA . GLU A 1 219 ? 37.982 44.024 -0.237 1.00 21.33 1389 GLU A CA 1
ATOM 1518 C C . GLU A 1 219 ? 36.486 44.207 -0.051 1.00 22.81 1389 GLU A C 1
ATOM 1519 O O . GLU A 1 219 ? 35.655 43.699 -0.831 1.00 22.77 1389 GLU A O 1
ATOM 1525 N N . ASN A 1 220 ? 36.121 44.949 0.982 1.00 23.86 1390 ASN A N 1
ATOM 1526 C CA . ASN A 1 220 ? 34.705 45.063 1.307 1.00 24.00 1390 ASN A CA 1
ATOM 1527 C C . ASN A 1 220 ? 33.960 45.821 0.189 1.00 25.15 1390 ASN A C 1
ATOM 1528 O O . ASN A 1 220 ? 34.560 46.649 -0.545 1.00 25.53 1390 ASN A O 1
ATOM 1533 N N . ASN A 1 221 ? 32.684 45.472 0.039 1.00 22.55 1391 ASN A N 1
ATOM 1534 C CA . ASN A 1 221 ? 31.725 46.140 -0.851 1.00 22.10 1391 ASN A CA 1
ATOM 1535 C C . ASN A 1 221 ? 32.029 46.108 -2.335 1.00 22.51 1391 ASN A C 1
ATOM 1536 O O . ASN A 1 221 ? 31.411 46.857 -3.095 1.00 20.67 1391 ASN A O 1
ATOM 1541 N N . ASN A 1 222 ? 33.010 45.288 -2.731 1.00 23.27 1392 ASN A N 1
ATOM 1542 C CA . ASN A 1 222 ? 33.441 45.218 -4.099 1.00 23.32 1392 ASN A CA 1
ATOM 1543 C C . ASN A 1 222 ? 34.015 46.546 -4.561 1.00 21.13 1392 ASN A C 1
ATOM 1544 O O . ASN A 1 222 ? 33.899 46.914 -5.745 1.00 24.64 1392 ASN A O 1
ATOM 1549 N N . PHE A 1 223 ? 34.684 47.225 -3.635 1.00 18.37 1393 PHE A N 1
ATOM 1550 C CA . PHE A 1 223 ? 35.427 48.437 -3.923 1.00 17.38 1393 PHE A CA 1
ATOM 1551 C C . PHE A 1 223 ? 36.881 48.031 -4.183 1.00 20.33 1393 PHE A C 1
ATOM 1552 O O . PHE A 1 223 ? 37.356 46.965 -3.736 1.00 20.97 1393 PHE A O 1
ATOM 1560 N N . CYS A 1 224 ? 37.547 48.860 -4.957 1.00 15.99 1394 CYS A N 1
ATOM 1561 C CA . CYS A 1 224 ? 39.000 48.816 -5.072 1.00 18.16 1394 CYS A CA 1
ATOM 1562 C C . CYS A 1 224 ? 39.631 49.485 -3.847 1.00 15.42 1394 CYS A C 1
ATOM 1563 O O . CYS A 1 224 ? 39.028 50.357 -3.209 1.00 17.38 1394 CYS A O 1
ATOM 1566 N N . SER A 1 225 ? 40.862 49.139 -3.564 1.00 16.66 1395 SER A N 1
ATOM 1567 C CA . SER A 1 225 ? 41.626 49.844 -2.556 1.00 16.22 1395 SER A CA 1
ATOM 1568 C C . SER A 1 225 ? 43.085 49.994 -2.946 1.00 15.60 1395 SER A C 1
ATOM 1569 O O . SER A 1 225 ? 43.551 49.399 -3.896 1.00 16.22 1395 SER A O 1
ATOM 1572 N N . VAL A 1 226 ? 43.784 50.846 -2.235 1.00 13.41 1396 VAL A N 1
ATOM 1573 C CA . VAL A 1 226 ? 45.203 51.047 -2.450 1.00 13.22 1396 VAL A CA 1
ATOM 1574 C C . VAL A 1 226 ? 45.920 50.902 -1.133 1.00 13.19 1396 VAL A C 1
ATOM 1575 O O . VAL A 1 226 ? 45.354 51.184 -0.093 1.00 14.50 1396 VAL A O 1
ATOM 1579 N N . ASN A 1 227 ? 47.162 50.435 -1.182 1.00 14.06 1397 ASN A N 1
ATOM 1580 C CA . ASN A 1 227 ? 47.986 50.191 -0.009 1.00 13.10 1397 ASN A CA 1
ATOM 1581 C C . ASN A 1 227 ? 49.404 50.688 -0.294 1.00 13.97 1397 ASN A C 1
ATOM 1582 O O . ASN A 1 227 ? 49.944 50.338 -1.326 1.00 15.39 1397 ASN A O 1
ATOM 1587 N N . ILE A 1 228 ? 49.988 51.539 0.553 1.00 13.15 1398 ILE A N 1
ATOM 1588 C CA . ILE A 1 228 ? 51.366 51.977 0.419 1.00 13.41 1398 ILE A CA 1
ATOM 1589 C C . ILE A 1 228 ? 52.190 51.486 1.608 1.00 15.01 1398 ILE A C 1
ATOM 1590 O O . ILE A 1 228 ? 51.780 51.630 2.781 1.00 13.39 1398 ILE A O 1
ATOM 1595 N N . ASN A 1 229 ? 53.358 50.903 1.306 1.00 14.61 1399 ASN A N 1
ATOM 1596 C CA . ASN A 1 229 ? 54.328 50.477 2.299 1.00 15.98 1399 ASN A CA 1
ATOM 1597 C C . ASN A 1 229 ? 55.293 51.642 2.574 1.00 16.90 1399 ASN A C 1
ATOM 1598 O O . ASN A 1 229 ? 55.891 52.162 1.659 1.00 17.76 1399 ASN A O 1
ATOM 1603 N N . ILE A 1 230 ? 55.456 51.983 3.857 1.00 17.74 1400 ILE A N 1
ATOM 1604 C CA . ILE A 1 230 ? 56.260 53.102 4.359 1.00 20.50 1400 ILE A CA 1
ATOM 1605 C C . ILE A 1 230 ? 57.692 52.602 4.588 1.00 19.84 1400 ILE A C 1
ATOM 1606 O O . ILE A 1 230 ? 58.659 53.381 4.588 1.00 23.15 1400 ILE A O 1
ATOM 1611 N N . GLY A 1 231 ? 57.879 51.294 4.775 1.00 16.94 1401 GLY A N 1
ATOM 1612 C CA . GLY A 1 231 ? 59.205 50.759 5.012 1.00 16.87 1401 GLY A CA 1
ATOM 1613 C C . GLY A 1 231 ? 59.633 50.829 6.484 1.00 16.37 1401 GLY A C 1
ATOM 1614 O O . GLY A 1 231 ? 58.829 51.182 7.327 1.00 20.85 1401 GLY A O 1
ATOM 1615 N N . PRO A 1 232 ? 60.912 50.520 6.781 1.00 21.09 1402 PRO A N 1
ATOM 1616 C CA . PRO A 1 232 ? 61.979 50.164 5.851 1.00 19.53 1402 PRO A CA 1
ATOM 1617 C C . PRO A 1 232 ? 61.873 48.773 5.266 1.00 19.77 1402 PRO A C 1
ATOM 1618 O O . PRO A 1 232 ? 62.531 48.466 4.265 1.00 21.47 1402 PRO A O 1
ATOM 1622 N N . GLY A 1 233 ? 61.124 47.907 5.929 1.00 16.27 1403 GLY A N 1
ATOM 1623 C CA . GLY A 1 233 ? 61.003 46.525 5.504 1.00 18.25 1403 GLY A CA 1
ATOM 1624 C C . GLY A 1 233 ? 59.974 46.349 4.370 1.00 17.57 1403 GLY A C 1
ATOM 1625 O O . GLY A 1 233 ? 59.234 47.270 4.021 1.00 18.14 1403 GLY A O 1
ATOM 1626 N N . ASP A 1 234 ? 59.919 45.124 3.845 1.00 19.51 1404 ASP A N 1
ATOM 1627 C CA . ASP A 1 234 ? 59.023 44.758 2.761 1.00 18.15 1404 ASP A CA 1
ATOM 1628 C C . ASP A 1 234 ? 57.828 43.943 3.247 1.00 18.34 1404 ASP A C 1
ATOM 1629 O O . ASP A 1 234 ? 57.866 43.311 4.321 1.00 17.88 1404 ASP A O 1
ATOM 1634 N N . CYS A 1 235 ? 56.800 43.905 2.406 1.00 16.98 1405 CYS A N 1
ATOM 1635 C CA . CYS A 1 235 ? 55.662 43.000 2.541 1.00 17.83 1405 CYS A CA 1
ATOM 1636 C C . CYS A 1 235 ? 55.587 41.995 1.409 1.00 17.12 1405 CYS A C 1
ATOM 1637 O O . CYS A 1 235 ? 55.752 42.358 0.252 1.00 18.78 1405 CYS A O 1
ATOM 1640 N N . GLU A 1 236 ? 55.302 40.737 1.735 1.00 18.60 1406 GLU A N 1
ATOM 1641 C CA . GLU A 1 236 ? 55.111 39.714 0.745 1.00 18.33 1406 GLU A CA 1
ATOM 1642 C C . GLU A 1 236 ? 53.606 39.503 0.546 1.00 15.85 1406 GLU A C 1
ATOM 1643 O O . GLU A 1 236 ? 52.879 39.265 1.515 1.00 18.49 1406 GLU A O 1
ATOM 1649 N N . TRP A 1 237 ? 53.177 39.567 -0.700 1.00 14.79 1407 TRP A N 1
ATOM 1650 C CA . TRP A 1 237 ? 51.750 39.534 -1.073 1.00 14.71 1407 TRP A CA 1
ATOM 1651 C C . TRP A 1 237 ? 51.432 38.286 -1.872 1.00 16.86 1407 TRP A C 1
ATOM 1652 O O . TRP A 1 237 ? 52.260 37.788 -2.655 1.00 17.91 1407 TRP A O 1
ATOM 1663 N N . PHE A 1 238 ? 50.190 37.826 -1.715 1.00 17.05 1408 PHE A N 1
ATOM 1664 C CA . PHE A 1 238 ? 49.673 36.735 -2.466 1.00 17.73 1408 PHE A CA 1
ATOM 1665 C C . PHE A 1 238 ? 48.304 37.143 -2.969 1.00 18.65 1408 PHE A C 1
ATOM 1666 O O . PHE A 1 238 ? 47.519 37.725 -2.205 1.00 19.19 1408 PHE A O 1
ATOM 1674 N N . ALA A 1 239 ? 47.980 36.776 -4.214 1.00 15.77 1409 ALA A N 1
ATOM 1675 C CA . ALA A 1 239 ? 46.667 37.135 -4.780 1.00 15.82 1409 ALA A CA 1
ATOM 1676 C C . ALA A 1 239 ? 46.145 36.133 -5.819 1.00 18.42 1409 ALA A C 1
ATOM 1677 O O . ALA A 1 239 ? 46.900 35.454 -6.516 1.00 19.37 1409 ALA A O 1
ATOM 1679 N N . VAL A 1 240 ? 44.831 36.017 -5.845 1.00 18.87 1410 VAL A N 1
ATOM 1680 C CA . VAL A 1 240 ? 44.129 35.140 -6.753 1.00 21.83 1410 VAL A CA 1
ATOM 1681 C C . VAL A 1 240 ? 42.951 35.934 -7.364 1.00 19.85 1410 VAL A C 1
ATOM 1682 O O . VAL A 1 240 ? 42.274 36.728 -6.688 1.00 18.23 1410 VAL A O 1
ATOM 1686 N N . HIS A 1 241 ? 42.721 35.717 -8.652 1.00 22.67 1411 HIS A N 1
ATOM 1687 C CA . HIS A 1 241 ? 41.623 36.351 -9.375 1.00 23.07 1411 HIS A CA 1
ATOM 1688 C C . HIS A 1 241 ? 40.259 36.000 -8.795 1.00 22.17 1411 HIS A C 1
ATOM 1689 O O . HIS A 1 241 ? 40.007 34.870 -8.416 1.00 22.32 1411 HIS A O 1
ATOM 1696 N N . GLU A 1 242 ? 39.370 36.986 -8.746 1.00 22.84 1412 GLU A N 1
ATOM 1697 C CA . GLU A 1 242 ? 38.029 36.782 -8.206 1.00 25.73 1412 GLU A CA 1
ATOM 1698 C C . GLU A 1 242 ? 37.378 35.498 -8.723 1.00 25.67 1412 GLU A C 1
ATOM 1699 O O . GLU A 1 242 ? 36.713 34.785 -7.971 1.00 28.29 1412 GLU A O 1
ATOM 1705 N N . HIS A 1 243 ? 37.568 35.212 -10.007 1.00 26.29 1413 HIS A N 1
ATOM 1706 C CA . HIS A 1 243 ? 36.956 34.038 -10.640 1.00 31.22 1413 HIS A CA 1
ATOM 1707 C C . HIS A 1 243 ? 37.044 32.764 -9.798 1.00 32.52 1413 HIS A C 1
ATOM 1708 O O . HIS A 1 243 ? 36.195 31.870 -9.939 1.00 32.72 1413 HIS A O 1
ATOM 1715 N N . TYR A 1 244 ? 38.073 32.663 -8.951 1.00 29.65 1414 TYR A N 1
ATOM 1716 C CA . TYR A 1 244 ? 38.293 31.446 -8.169 1.00 28.47 1414 TYR A CA 1
ATOM 1717 C C . TYR A 1 244 ? 37.742 31.497 -6.742 1.00 29.48 1414 TYR A C 1
ATOM 1718 O O . TYR A 1 244 ? 37.944 30.561 -5.973 1.00 32.15 1414 TYR A O 1
ATOM 1727 N N . TRP A 1 245 ? 37.047 32.568 -6.367 1.00 29.19 1415 TRP A N 1
ATOM 1728 C CA . TRP A 1 245 ? 36.706 32.742 -4.960 1.00 30.95 1415 TRP A CA 1
ATOM 1729 C C . TRP A 1 245 ? 35.879 31.584 -4.375 1.00 34.16 1415 TRP A C 1
ATOM 1730 O O . TRP A 1 245 ? 36.081 31.193 -3.227 1.00 33.75 1415 TRP A O 1
ATOM 1741 N N . GLU A 1 246 ? 34.984 31.019 -5.171 1.00 37.28 1416 GLU A N 1
ATOM 1742 C CA . GLU A 1 246 ? 34.103 29.970 -4.687 1.00 38.56 1416 GLU A CA 1
ATOM 1743 C C . GLU A 1 246 ? 34.854 28.681 -4.358 1.00 38.30 1416 GLU A C 1
ATOM 1744 O O . GLU A 1 246 ? 34.494 27.982 -3.421 1.00 39.53 1416 GLU A O 1
ATOM 1750 N N . THR A 1 247 ? 35.901 28.378 -5.117 1.00 36.32 1417 THR A N 1
ATOM 1751 C CA . THR A 1 247 ? 36.789 27.264 -4.796 1.00 35.92 1417 THR A CA 1
ATOM 1752 C C . THR A 1 247 ? 37.565 27.496 -3.490 1.00 34.34 1417 THR A C 1
ATOM 1753 O O . THR A 1 247 ? 37.770 26.564 -2.716 1.00 35.57 1417 THR A O 1
ATOM 1757 N N A ILE A 1 248 ? 37.995 28.739 -3.263 0.50 32.74 1418 ILE A N 1
ATOM 1758 N N B ILE A 1 248 ? 37.995 28.735 -3.254 0.50 32.56 1418 ILE A N 1
ATOM 1759 C CA A ILE A 1 248 ? 38.646 29.114 -2.010 0.50 31.90 1418 ILE A CA 1
ATOM 1760 C CA B ILE A 1 248 ? 38.667 29.078 -2.004 0.50 31.55 1418 ILE A CA 1
ATOM 1761 C C A ILE A 1 248 ? 37.677 28.927 -0.843 0.50 33.53 1418 ILE A C 1
ATOM 1762 C C B ILE A 1 248 ? 37.692 28.964 -0.820 0.50 33.41 1418 ILE A C 1
ATOM 1763 O O A ILE A 1 248 ? 38.019 28.331 0.169 0.50 32.35 1418 ILE A O 1
ATOM 1764 O O B ILE A 1 248 ? 38.046 28.442 0.230 0.50 32.33 1418 ILE A O 1
ATOM 1773 N N . SER A 1 249 ? 36.463 29.443 -1.003 1.00 35.05 1419 SER A N 1
ATOM 1774 C CA . SER A 1 249 ? 35.413 29.307 0.014 1.00 36.18 1419 SER A CA 1
ATOM 1775 C C . SER A 1 249 ? 35.142 27.846 0.351 1.00 37.03 1419 SER A C 1
ATOM 1776 O O . SER A 1 249 ? 34.963 27.498 1.513 1.00 37.20 1419 SER A O 1
ATOM 1779 N N . ALA A 1 250 ? 35.131 26.999 -0.671 1.00 36.61 1420 ALA A N 1
ATOM 1780 C CA . ALA A 1 250 ? 34.940 25.557 -0.471 1.00 39.91 1420 ALA A CA 1
ATOM 1781 C C . ALA A 1 250 ? 36.052 24.949 0.387 1.00 40.03 1420 ALA A C 1
ATOM 1782 O O . ALA A 1 250 ? 35.791 24.074 1.234 1.00 41.37 1420 ALA A O 1
ATOM 1784 N N . PHE A 1 251 ? 37.288 25.397 0.169 1.00 38.66 1421 PHE A N 1
ATOM 1785 C CA . PHE A 1 251 ? 38.413 24.958 0.992 1.00 37.54 1421 PHE A CA 1
ATOM 1786 C C . PHE A 1 251 ? 38.234 25.391 2.431 1.00 37.88 1421 PHE A C 1
ATOM 1787 O O . PHE A 1 251 ? 38.503 24.623 3.356 1.00 36.89 1421 PHE A O 1
ATOM 1795 N N . CYS A 1 252 ? 37.780 26.624 2.622 1.00 37.11 1422 CYS A N 1
ATOM 1796 C CA . CYS A 1 252 ? 37.470 27.103 3.961 1.00 37.61 1422 CYS A CA 1
ATOM 1797 C C . CYS A 1 252 ? 36.408 26.231 4.625 1.00 38.70 1422 CYS A C 1
ATOM 1798 O O . CYS A 1 252 ? 36.519 25.936 5.810 1.00 36.50 1422 CYS A O 1
ATOM 1801 N N . ASP A 1 253 ? 35.387 25.845 3.861 1.00 42.13 1423 ASP A N 1
ATOM 1802 C CA . ASP A 1 253 ? 34.323 24.955 4.351 1.00 45.81 1423 ASP A CA 1
ATOM 1803 C C . ASP A 1 253 ? 34.881 23.611 4.821 1.00 46.41 1423 ASP A C 1
ATOM 1804 O O . ASP A 1 253 ? 34.584 23.168 5.933 1.00 45.76 1423 ASP A O 1
ATOM 1809 N N . ARG A 1 254 ? 35.685 22.970 3.975 1.00 46.86 1424 ARG A N 1
ATOM 1810 C CA . ARG A 1 254 ? 36.310 21.692 4.326 1.00 50.41 1424 ARG A CA 1
ATOM 1811 C C . ARG A 1 254 ? 37.183 21.795 5.572 1.00 49.09 1424 ARG A C 1
ATOM 1812 O O . ARG A 1 254 ? 37.304 20.831 6.308 1.00 48.47 1424 ARG A O 1
ATOM 1820 N N . HIS A 1 255 ? 37.790 22.959 5.809 1.00 46.13 1425 HIS A N 1
ATOM 1821 C CA . HIS A 1 255 ? 38.661 23.145 6.982 1.00 45.61 1425 HIS A CA 1
ATOM 1822 C C . HIS A 1 255 ? 37.955 23.786 8.191 1.00 44.06 1425 HIS A C 1
ATOM 1823 O O . HIS A 1 255 ? 38.582 24.046 9.217 1.00 41.88 1425 HIS A O 1
ATOM 1830 N N . GLY A 1 256 ? 36.649 23.984 8.077 1.00 43.35 1426 GLY A N 1
ATOM 1831 C CA . GLY A 1 256 ? 35.839 24.418 9.193 1.00 44.65 1426 GLY A CA 1
ATOM 1832 C C . GLY A 1 256 ? 36.032 25.860 9.593 1.00 43.92 1426 GLY A C 1
ATOM 1833 O O . GLY A 1 256 ? 35.921 26.194 10.771 1.00 44.34 1426 GLY A O 1
ATOM 1834 N N . VAL A 1 257 ? 36.333 26.719 8.625 1.00 42.57 1427 VAL A N 1
ATOM 1835 C CA . VAL A 1 257 ? 36.484 28.147 8.908 1.00 40.00 1427 VAL A CA 1
ATOM 1836 C C . VAL A 1 257 ? 35.604 28.938 7.956 1.00 39.75 1427 VAL A C 1
ATOM 1837 O O . VAL A 1 257 ? 35.431 28.573 6.801 1.00 39.04 1427 VAL A O 1
ATOM 1841 N N . ASP A 1 258 ? 35.017 30.011 8.460 1.00 40.95 1428 ASP A N 1
ATOM 1842 C CA . ASP A 1 258 ? 34.109 30.783 7.641 1.00 41.25 1428 ASP A CA 1
ATOM 1843 C C . ASP A 1 258 ? 34.924 31.577 6.629 1.00 39.17 1428 ASP A C 1
ATOM 1844 O O . ASP A 1 258 ? 35.886 32.256 6.985 1.00 36.38 1428 ASP A O 1
ATOM 1849 N N . TYR A 1 259 ? 34.534 31.492 5.366 1.00 39.64 1429 TYR A N 1
ATOM 1850 C CA . TYR A 1 259 ? 35.233 32.215 4.314 1.00 38.79 1429 TYR A CA 1
ATOM 1851 C C . TYR A 1 259 ? 35.153 33.711 4.527 1.00 39.85 1429 TYR A C 1
ATOM 1852 O O . TYR A 1 259 ? 36.141 34.433 4.519 1.00 37.56 1429 TYR A O 1
ATOM 1861 N N . LEU A 1 260 ? 33.936 34.171 4.702 1.00 41.38 1430 LEU A N 1
ATOM 1862 C CA . LEU A 1 260 ? 33.669 35.585 4.714 1.00 41.97 1430 LEU A CA 1
ATOM 1863 C C . LEU A 1 260 ? 34.125 36.282 5.990 1.00 42.74 1430 LEU A C 1
ATOM 1864 O O . LEU A 1 260 ? 34.732 37.355 5.933 1.00 44.22 1430 LEU A O 1
ATOM 1869 N N . THR A 1 261 ? 33.854 35.659 7.135 1.00 42.78 1431 THR A N 1
ATOM 1870 C CA . THR A 1 261 ? 34.110 36.253 8.447 1.00 42.38 1431 THR A CA 1
ATOM 1871 C C . THR A 1 261 ? 35.298 35.669 9.197 1.00 39.04 1431 THR A C 1
ATOM 1872 O O . THR A 1 261 ? 35.786 36.282 10.116 1.00 40.21 1431 THR A O 1
ATOM 1876 N N . GLY A 1 262 ? 35.736 34.472 8.832 1.00 37.73 1432 GLY A N 1
ATOM 1877 C CA . GLY A 1 262 ? 36.814 33.802 9.558 1.00 35.32 1432 GLY A CA 1
ATOM 1878 C C . GLY A 1 262 ? 38.210 34.231 9.124 1.00 33.40 1432 GLY A C 1
ATOM 1879 O O . GLY A 1 262 ? 38.380 34.975 8.149 1.00 32.94 1432 GLY A O 1
ATOM 1880 N N A SER A 1 263 ? 39.201 33.783 9.880 0.50 31.65 1433 SER A N 1
ATOM 1881 N N B SER A 1 263 ? 39.205 33.733 9.851 0.50 31.72 1433 SER A N 1
ATOM 1882 C CA A SER A 1 263 ? 40.596 34.060 9.589 0.50 30.58 1433 SER A CA 1
ATOM 1883 C CA B SER A 1 263 ? 40.612 34.061 9.640 0.50 30.62 1433 SER A CA 1
ATOM 1884 C C A SER A 1 263 ? 41.239 32.822 8.999 0.50 29.55 1433 SER A C 1
ATOM 1885 C C B SER A 1 263 ? 41.366 32.861 9.065 0.50 29.63 1433 SER A C 1
ATOM 1886 O O A SER A 1 263 ? 41.158 31.726 9.579 0.50 29.18 1433 SER A O 1
ATOM 1887 O O B SER A 1 263 ? 41.527 31.840 9.748 0.50 30.17 1433 SER A O 1
ATOM 1892 N N . TRP A 1 264 ? 41.840 32.991 7.827 1.00 25.35 1434 TRP A N 1
ATOM 1893 C CA . TRP A 1 264 ? 42.448 31.876 7.115 1.00 26.21 1434 TRP A CA 1
ATOM 1894 C C . TRP A 1 264 ? 43.600 32.276 6.198 1.00 24.55 1434 TRP A C 1
ATOM 1895 O O . TRP A 1 264 ? 43.735 33.442 5.732 1.00 23.59 1434 TRP A O 1
ATOM 1906 N N . TRP A 1 265 ? 44.447 31.281 5.976 1.00 23.46 1435 TRP A N 1
ATOM 1907 C CA . TRP A 1 265 ? 45.706 31.419 5.262 1.00 24.16 1435 TRP A CA 1
ATOM 1908 C C . TRP A 1 265 ? 45.784 30.250 4.284 1.00 25.07 1435 TRP A C 1
ATOM 1909 O O . TRP A 1 265 ? 45.969 29.098 4.702 1.00 24.22 1435 TRP A O 1
ATOM 1920 N N . PRO A 1 266 ? 45.598 30.515 2.978 1.00 24.39 1436 PRO A N 1
ATOM 1921 C CA . PRO A 1 266 ? 45.584 29.395 2.019 1.00 25.57 1436 PRO A CA 1
ATOM 1922 C C . PRO A 1 266 ? 46.820 28.511 2.047 1.00 25.19 1436 PRO A C 1
ATOM 1923 O O . PRO A 1 266 ? 47.930 29.001 2.202 1.00 24.91 1436 PRO A O 1
ATOM 1927 N N . ILE A 1 267 ? 46.619 27.199 1.941 1.00 26.49 1437 ILE A N 1
ATOM 1928 C CA . ILE A 1 267 ? 47.703 26.279 1.663 1.00 26.68 1437 ILE A CA 1
ATOM 1929 C C . ILE A 1 267 ? 47.996 26.346 0.161 1.00 27.78 1437 ILE A C 1
ATOM 1930 O O . ILE A 1 267 ? 47.134 25.996 -0.660 1.00 28.20 1437 ILE A O 1
ATOM 1935 N N . LEU A 1 268 ? 49.189 26.799 -0.216 1.00 28.09 1438 LEU A N 1
ATOM 1936 C CA . LEU A 1 268 ? 49.478 26.995 -1.629 1.00 29.98 1438 LEU A CA 1
ATOM 1937 C C . LEU A 1 268 ? 49.325 25.709 -2.435 1.00 32.23 1438 LEU A C 1
ATOM 1938 O O . LEU A 1 268 ? 48.742 25.716 -3.521 1.00 32.95 1438 LEU A O 1
ATOM 1943 N N . ASP A 1 269 ? 49.837 24.599 -1.919 1.00 34.42 1439 ASP A N 1
ATOM 1944 C CA . ASP A 1 269 ? 49.693 23.329 -2.635 1.00 37.45 1439 ASP A CA 1
ATOM 1945 C C . ASP A 1 269 ? 48.235 23.012 -2.982 1.00 37.04 1439 ASP A C 1
ATOM 1946 O O . ASP A 1 269 ? 47.963 22.483 -4.057 1.00 38.34 1439 ASP A O 1
ATOM 1951 N N . ASP A 1 270 ? 47.294 23.331 -2.093 1.00 34.40 1440 ASP A N 1
ATOM 1952 C CA . ASP A 1 270 ? 45.897 23.069 -2.398 1.00 34.09 1440 ASP A CA 1
ATOM 1953 C C . ASP A 1 270 ? 45.480 23.901 -3.593 1.00 32.39 1440 ASP A C 1
ATOM 1954 O O . ASP A 1 270 ? 44.807 23.406 -4.472 1.00 30.83 1440 ASP A O 1
ATOM 1959 N N . LEU A 1 271 ? 45.872 25.184 -3.628 1.00 29.12 1441 LEU A N 1
ATOM 1960 C CA . LEU A 1 271 ? 45.502 26.026 -4.753 1.00 29.05 1441 LEU A CA 1
ATOM 1961 C C . LEU A 1 271 ? 46.075 25.522 -6.086 1.00 28.82 1441 LEU A C 1
ATOM 1962 O O . LEU A 1 271 ? 45.355 25.383 -7.082 1.00 32.23 1441 LEU A O 1
ATOM 1967 N N . TYR A 1 272 ? 47.367 25.233 -6.083 1.00 33.62 1442 TYR A N 1
ATOM 1968 C CA . TYR A 1 272 ? 48.060 24.704 -7.264 1.00 35.64 1442 TYR A CA 1
ATOM 1969 C C . TYR A 1 272 ? 47.455 23.393 -7.741 1.00 36.70 1442 TYR A C 1
ATOM 1970 O O . TYR A 1 272 ? 47.220 23.216 -8.928 1.00 39.26 1442 TYR A O 1
ATOM 1979 N N . ALA A 1 273 ? 47.157 22.497 -6.808 1.00 39.63 1443 ALA A N 1
ATOM 1980 C CA . ALA A 1 273 ? 46.550 21.192 -7.147 1.00 40.24 1443 ALA A CA 1
ATOM 1981 C C . ALA A 1 273 ? 45.155 21.365 -7.776 1.00 40.39 1443 ALA A C 1
ATOM 1982 O O . ALA A 1 273 ? 44.659 20.478 -8.481 1.00 37.87 1443 ALA A O 1
ATOM 1984 N N . SER A 1 274 ? 44.527 22.514 -7.527 1.00 38.01 1444 SER A N 1
ATOM 1985 C CA . SER A 1 274 ? 43.261 22.877 -8.184 1.00 38.55 1444 SER A CA 1
ATOM 1986 C C . SER A 1 274 ? 43.457 23.790 -9.396 1.00 35.92 1444 SER A C 1
ATOM 1987 O O . SER A 1 274 ? 42.496 24.375 -9.896 1.00 35.89 1444 SER A O 1
ATOM 1990 N N . ASN A 1 275 ? 44.690 23.911 -9.873 1.00 34.62 1445 ASN A N 1
ATOM 1991 C CA . ASN A 1 275 ? 44.978 24.688 -11.074 1.00 35.80 1445 ASN A CA 1
ATOM 1992 C C . ASN A 1 275 ? 44.595 26.168 -10.921 1.00 33.00 1445 ASN A C 1
ATOM 1993 O O . ASN A 1 275 ? 44.122 26.804 -11.861 1.00 31.42 1445 ASN A O 1
ATOM 1998 N N . ILE A 1 276 ? 44.814 26.716 -9.730 1.00 32.12 1446 ILE A N 1
ATOM 1999 C CA . ILE A 1 276 ? 44.543 28.135 -9.478 1.00 29.56 1446 ILE A CA 1
ATOM 2000 C C . ILE A 1 276 ? 45.852 28.927 -9.497 1.00 29.36 1446 ILE A C 1
ATOM 2001 O O . ILE A 1 276 ? 46.740 28.660 -8.692 1.00 27.97 1446 ILE A O 1
ATOM 2006 N N . PRO A 1 277 ? 45.984 29.899 -10.424 1.00 29.62 1447 PRO A N 1
ATOM 2007 C CA . PRO A 1 277 ? 47.198 30.699 -10.427 1.00 29.83 1447 PRO A CA 1
ATOM 2008 C C . PRO A 1 277 ? 47.271 31.602 -9.212 1.00 25.27 1447 PRO A C 1
ATOM 2009 O O . PRO A 1 277 ? 46.264 32.187 -8.808 1.00 23.27 1447 PRO A O 1
ATOM 2013 N N . VAL A 1 278 ? 48.458 31.705 -8.629 1.00 24.29 1448 VAL A N 1
ATOM 2014 C CA . VAL A 1 278 ? 48.648 32.591 -7.490 1.00 23.02 1448 VAL A CA 1
ATOM 2015 C C . VAL A 1 278 ? 49.696 33.615 -7.867 1.00 21.14 1448 VAL A C 1
ATOM 2016 O O . VAL A 1 278 ? 50.806 33.253 -8.245 1.00 21.80 1448 VAL A O 1
ATOM 2020 N N . TYR A 1 279 ? 49.338 34.890 -7.761 1.00 18.95 1449 TYR A N 1
ATOM 2021 C CA . TYR A 1 279 ? 50.288 35.983 -7.923 1.00 18.77 1449 TYR A CA 1
ATOM 2022 C C . TYR A 1 279 ? 51.075 36.169 -6.623 1.00 18.33 1449 TYR A C 1
ATOM 2023 O O . TYR A 1 279 ? 50.482 36.335 -5.571 1.00 21.31 1449 TYR A O 1
ATOM 2032 N N . ARG A 1 280 ? 52.393 36.154 -6.698 1.00 19.58 1450 ARG A N 1
ATOM 2033 C CA . ARG A 1 280 ? 53.242 36.307 -5.521 1.00 18.12 1450 ARG A CA 1
ATOM 2034 C C . ARG A 1 280 ? 54.256 37.406 -5.832 1.00 21.60 1450 ARG A C 1
ATOM 2035 O O . ARG A 1 280 ? 54.961 37.351 -6.861 1.00 20.71 1450 ARG A O 1
ATOM 2043 N N . PHE A 1 281 ? 54.314 38.416 -4.975 1.00 20.52 1451 PHE A N 1
ATOM 2044 C CA . PHE A 1 281 ? 55.214 39.532 -5.184 1.00 20.46 1451 PHE A CA 1
ATOM 2045 C C . PHE A 1 281 ? 55.597 40.211 -3.904 1.00 19.07 1451 PHE A C 1
ATOM 2046 O O . PHE A 1 281 ? 54.985 39.978 -2.861 1.00 19.30 1451 PHE A O 1
ATOM 2054 N N . VAL A 1 282 ? 56.603 41.075 -3.999 1.00 17.84 1452 VAL A N 1
ATOM 2055 C CA . VAL A 1 282 ? 57.069 41.837 -2.848 1.00 17.05 1452 VAL A CA 1
ATOM 2056 C C . VAL A 1 282 ? 56.751 43.323 -3.066 1.00 18.19 1452 VAL A C 1
ATOM 2057 O O . VAL A 1 282 ? 57.004 43.857 -4.135 1.00 19.49 1452 VAL A O 1
ATOM 2061 N N . GLN A 1 283 ? 56.190 43.946 -2.030 1.00 15.73 1453 GLN A N 1
ATOM 2062 C CA . GLN A 1 283 ? 55.915 45.390 -1.968 1.00 14.70 1453 GLN A CA 1
ATOM 2063 C C . GLN A 1 283 ? 56.991 46.041 -1.113 1.00 17.37 1453 GLN A C 1
ATOM 2064 O O . GLN A 1 283 ? 57.047 45.835 0.107 1.00 17.92 1453 GLN A O 1
ATOM 2070 N N . ARG A 1 284 ? 57.848 46.829 -1.765 1.00 18.55 1454 ARG A N 1
ATOM 2071 C CA . ARG A 1 284 ? 58.978 47.496 -1.144 1.00 20.03 1454 ARG A CA 1
ATOM 2072 C C . ARG A 1 284 ? 58.532 48.923 -0.692 1.00 16.73 1454 ARG A C 1
ATOM 2073 O O . ARG A 1 284 ? 57.427 49.373 -1.056 1.00 16.27 1454 ARG A O 1
ATOM 2081 N N . PRO A 1 285 ? 59.351 49.598 0.131 1.00 19.38 1455 PRO A N 1
ATOM 2082 C CA . PRO A 1 285 ? 59.011 50.896 0.663 1.00 19.81 1455 PRO A CA 1
ATOM 2083 C C . PRO A 1 285 ? 58.734 51.844 -0.474 1.00 19.35 1455 PRO A C 1
ATOM 2084 O O . PRO A 1 285 ? 59.513 51.926 -1.439 1.00 19.83 1455 PRO A O 1
ATOM 2088 N N . GLY A 1 286 ? 57.602 52.521 -0.393 1.00 18.78 1456 GLY A N 1
ATOM 2089 C CA . GLY A 1 286 ? 57.175 53.464 -1.410 1.00 19.65 1456 GLY A CA 1
ATOM 2090 C C . GLY A 1 286 ? 56.278 52.838 -2.492 1.00 18.35 1456 GLY A C 1
ATOM 2091 O O . GLY A 1 286 ? 55.666 53.558 -3.272 1.00 20.07 1456 GLY A O 1
ATOM 2092 N N . ASP A 1 287 ? 56.216 51.505 -2.589 1.00 16.59 1457 ASP A N 1
ATOM 2093 C CA . ASP A 1 287 ? 55.389 50.899 -3.622 1.00 15.85 1457 ASP A CA 1
ATOM 2094 C C . ASP A 1 287 ? 53.923 50.986 -3.226 1.00 16.78 1457 ASP A C 1
ATOM 2095 O O . ASP A 1 287 ? 53.561 50.759 -2.071 1.00 16.49 1457 ASP A O 1
ATOM 2100 N N . LEU A 1 288 ? 53.089 51.359 -4.185 1.00 15.70 1458 LEU A N 1
ATOM 2101 C CA . LEU A 1 288 ? 51.653 51.322 -4.024 1.00 16.51 1458 LEU A CA 1
ATOM 2102 C C . LEU A 1 288 ? 51.076 50.096 -4.710 1.00 17.63 1458 LEU A C 1
ATOM 2103 O O . LEU A 1 288 ? 51.425 49.815 -5.863 1.00 18.59 1458 LEU A O 1
ATOM 2108 N N . VAL A 1 289 ? 50.189 49.392 -4.002 1.00 14.30 1459 VAL A N 1
ATOM 2109 C CA . VAL A 1 289 ? 49.463 48.282 -4.574 1.00 13.08 1459 VAL A CA 1
ATOM 2110 C C . VAL A 1 289 ? 48.005 48.700 -4.800 1.00 14.36 1459 VAL A C 1
ATOM 2111 O O . VAL A 1 289 ? 47.361 49.148 -3.879 1.00 14.56 1459 VAL A O 1
ATOM 2115 N N . TRP A 1 290 ? 47.543 48.623 -6.059 1.00 13.13 1460 TRP A N 1
ATOM 2116 C CA . TRP A 1 290 ? 46.124 48.759 -6.422 1.00 13.21 1460 TRP A CA 1
ATOM 2117 C C . TRP A 1 290 ? 45.530 47.374 -6.344 1.00 14.19 1460 TRP A C 1
ATOM 2118 O O . TRP A 1 290 ? 46.017 46.430 -7.011 1.00 15.05 1460 TRP A O 1
ATOM 2129 N N . ILE A 1 291 ? 44.460 47.249 -5.575 1.00 14.59 1461 ILE A N 1
ATOM 2130 C CA . ILE A 1 291 ? 43.743 45.983 -5.402 1.00 13.73 1461 ILE A CA 1
ATOM 2131 C C . ILE A 1 291 ? 42.380 46.101 -6.046 1.00 15.82 1461 ILE A C 1
ATOM 2132 O O . ILE A 1 291 ? 41.539 46.911 -5.620 1.00 18.30 1461 ILE A O 1
ATOM 2137 N N . ASN A 1 292 ? 42.132 45.299 -7.089 1.00 17.03 1462 ASN A N 1
ATOM 2138 C CA . ASN A 1 292 ? 40.836 45.300 -7.752 1.00 18.62 1462 ASN A CA 1
ATOM 2139 C C . ASN A 1 292 ? 39.749 44.623 -6.925 1.00 17.44 1462 ASN A C 1
ATOM 2140 O O . ASN A 1 292 ? 40.001 43.783 -6.040 1.00 17.01 1462 ASN A O 1
ATOM 2145 N N . ALA A 1 293 ? 38.515 44.941 -7.267 1.00 22.55 1463 ALA A N 1
ATOM 2146 C CA . ALA A 1 293 ? 37.374 44.430 -6.550 1.00 21.69 1463 ALA A CA 1
ATOM 2147 C C . ALA A 1 293 ? 37.371 42.912 -6.730 1.00 21.61 1463 ALA A C 1
ATOM 2148 O O . ALA A 1 293 ? 37.636 42.442 -7.832 1.00 22.34 1463 ALA A O 1
ATOM 2150 N N . GLY A 1 294 ? 37.120 42.174 -5.652 1.00 18.79 1464 GLY A N 1
ATOM 2151 C CA . GLY A 1 294 ? 36.958 40.715 -5.710 1.00 20.48 1464 GLY A CA 1
ATOM 2152 C C . GLY A 1 294 ? 38.225 39.887 -5.628 1.00 20.77 1464 GLY A C 1
ATOM 2153 O O . GLY A 1 294 ? 38.170 38.657 -5.421 1.00 23.51 1464 GLY A O 1
ATOM 2154 N N . THR A 1 295 ? 39.376 40.528 -5.820 1.00 18.25 1465 THR A N 1
ATOM 2155 C CA . THR A 1 295 ? 40.650 39.821 -5.704 1.00 19.26 1465 THR A CA 1
ATOM 2156 C C . THR A 1 295 ? 40.814 39.245 -4.292 1.00 17.28 1465 THR A C 1
ATOM 2157 O O . THR A 1 295 ? 40.706 39.964 -3.325 1.00 18.77 1465 THR A O 1
ATOM 2161 N N . VAL A 1 296 ? 41.039 37.936 -4.191 1.00 16.52 1466 VAL A N 1
ATOM 2162 C CA . VAL A 1 296 ? 41.298 37.313 -2.908 1.00 16.77 1466 VAL A CA 1
ATOM 2163 C C . VAL A 1 296 ? 42.786 37.477 -2.648 1.00 18.00 1466 VAL A C 1
ATOM 2164 O O . VAL A 1 296 ? 43.609 37.096 -3.502 1.00 19.64 1466 VAL A O 1
ATOM 2168 N N . HIS A 1 297 ? 43.143 38.056 -1.504 1.00 16.24 1467 HIS A N 1
ATOM 2169 C CA . HIS A 1 297 ? 44.552 38.288 -1.236 1.00 15.65 1467 HIS A CA 1
ATOM 2170 C C . HIS A 1 297 ? 44.885 38.180 0.225 1.00 15.70 1467 HIS A C 1
ATOM 2171 O O . HIS A 1 297 ? 44.001 38.303 1.113 1.00 16.48 1467 HIS A O 1
ATOM 2178 N N . TRP A 1 298 ? 46.171 37.936 0.476 1.00 15.86 1468 TRP A N 1
ATOM 2179 C CA . TRP A 1 298 ? 46.687 37.823 1.808 1.00 15.67 1468 TRP A CA 1
ATOM 2180 C C . TRP A 1 298 ? 48.151 38.281 1.782 1.00 17.63 1468 TRP A C 1
ATOM 2181 O O . TRP A 1 298 ? 48.775 38.304 0.722 1.00 16.37 1468 TRP A O 1
ATOM 2192 N N . VAL A 1 299 ? 48.642 38.732 2.933 1.00 18.38 1469 VAL A N 1
ATOM 2193 C CA . VAL A 1 299 ? 49.884 39.455 3.034 1.00 15.47 1469 VAL A CA 1
ATOM 2194 C C . VAL A 1 299 ? 50.641 39.116 4.335 1.00 16.20 1469 VAL A C 1
ATOM 2195 O O . VAL A 1 299 ? 50.026 38.918 5.364 1.00 16.33 1469 VAL A O 1
ATOM 2199 N N . GLN A 1 300 ? 51.973 39.071 4.261 1.00 16.40 1470 GLN A N 1
ATOM 2200 C CA . GLN A 1 300 ? 52.847 38.888 5.426 1.00 16.73 1470 GLN A CA 1
ATOM 2201 C C . GLN A 1 300 ? 53.997 39.890 5.349 1.00 17.50 1470 GLN A C 1
ATOM 2202 O O . GLN A 1 300 ? 54.686 39.987 4.335 1.00 19.43 1470 GLN A O 1
ATOM 2208 N N . ALA A 1 301 ? 54.193 40.653 6.419 1.00 16.02 1471 ALA A N 1
ATOM 2209 C CA . ALA A 1 301 ? 55.409 41.450 6.521 1.00 16.49 1471 ALA A CA 1
ATOM 2210 C C . ALA A 1 301 ? 56.606 40.528 6.604 1.00 17.96 1471 ALA A C 1
ATOM 2211 O O . ALA A 1 301 ? 56.565 39.538 7.318 1.00 20.96 1471 ALA A O 1
ATOM 2213 N N . THR A 1 302 ? 57.653 40.826 5.860 1.00 19.21 1472 THR A N 1
ATOM 2214 C CA . THR A 1 302 ? 58.914 40.119 6.005 1.00 20.69 1472 THR A CA 1
ATOM 2215 C C . THR A 1 302 ? 59.934 41.003 6.703 1.00 20.14 1472 THR A C 1
ATOM 2216 O O . THR A 1 302 ? 60.916 40.512 7.171 1.00 22.69 1472 THR A O 1
ATOM 2220 N N . GLY A 1 303 ? 59.655 42.298 6.822 1.00 20.64 1473 GLY A N 1
ATOM 2221 C CA . GLY A 1 303 ? 60.480 43.217 7.578 1.00 20.69 1473 GLY A CA 1
ATOM 2222 C C . GLY A 1 303 ? 59.678 44.016 8.584 1.00 20.61 1473 GLY A C 1
ATOM 2223 O O . GLY A 1 303 ? 58.539 43.661 8.896 1.00 19.74 1473 GLY A O 1
ATOM 2224 N N . TRP A 1 304 ? 60.284 45.078 9.098 1.00 18.73 1474 TRP A N 1
ATOM 2225 C CA . TRP A 1 304 ? 59.653 46.033 10.005 1.00 17.75 1474 TRP A CA 1
ATOM 2226 C C . TRP A 1 304 ? 59.112 47.172 9.124 1.00 20.03 1474 TRP A C 1
ATOM 2227 O O . TRP A 1 304 ? 59.846 47.785 8.386 1.00 19.04 1474 TRP A O 1
ATOM 2238 N N . CYS A 1 305 ? 57.820 47.413 9.172 1.00 14.95 1475 CYS A N 1
ATOM 2239 C CA . CYS A 1 305 ? 57.229 48.421 8.304 1.00 16.19 1475 CYS A CA 1
ATOM 2240 C C . CYS A 1 305 ? 55.864 48.842 8.807 1.00 18.94 1475 CYS A C 1
ATOM 2241 O O . CYS A 1 305 ? 55.280 48.150 9.604 1.00 14.81 1475 CYS A O 1
ATOM 2244 N N . ASN A 1 306 ? 55.382 49.998 8.333 1.00 14.57 1476 ASN A N 1
ATOM 2245 C CA . ASN A 1 306 ? 53.963 50.365 8.400 1.00 14.20 1476 ASN A CA 1
ATOM 2246 C C . ASN A 1 306 ? 53.372 50.401 6.983 1.00 15.58 1476 ASN A C 1
ATOM 2247 O O . ASN A 1 306 ? 54.069 50.728 6.031 1.00 15.81 1476 ASN A O 1
ATOM 2252 N N . ASN A 1 307 ? 52.083 50.081 6.867 1.00 13.81 1477 ASN A N 1
ATOM 2253 C CA . ASN A 1 307 ? 51.339 50.196 5.617 1.00 14.56 1477 ASN A CA 1
ATOM 2254 C C . ASN A 1 307 ? 50.141 51.085 5.877 1.00 15.00 1477 ASN A C 1
ATOM 2255 O O . ASN A 1 307 ? 49.546 51.056 6.987 1.00 16.16 1477 ASN A O 1
ATOM 2260 N N A ILE A 1 308 ? 49.808 51.917 4.899 0.50 15.09 1478 ILE A N 1
ATOM 2261 N N B ILE A 1 308 ? 49.783 51.863 4.878 0.50 15.34 1478 ILE A N 1
ATOM 2262 C CA A ILE A 1 308 ? 48.576 52.691 4.918 0.50 14.14 1478 ILE A CA 1
ATOM 2263 C CA B ILE A 1 308 ? 48.596 52.679 4.920 0.50 14.71 1478 ILE A CA 1
ATOM 2264 C C A ILE A 1 308 ? 47.676 52.287 3.750 0.50 15.81 1478 ILE A C 1
ATOM 2265 C C B ILE A 1 308 ? 47.676 52.286 3.758 0.50 15.99 1478 ILE A C 1
ATOM 2266 O O A ILE A 1 308 ? 48.147 51.955 2.652 0.50 14.58 1478 ILE A O 1
ATOM 2267 O O B ILE A 1 308 ? 48.137 51.955 2.679 0.50 14.74 1478 ILE A O 1
ATOM 2276 N N . ALA A 1 309 ? 46.370 52.281 3.998 1.00 14.45 1479 ALA A N 1
ATOM 2277 C CA . ALA A 1 309 ? 45.411 51.767 3.017 1.00 15.61 1479 ALA A CA 1
ATOM 2278 C C . ALA A 1 309 ? 44.065 52.467 3.124 1.00 14.84 1479 ALA A C 1
ATOM 2279 O O . ALA A 1 309 ? 43.669 52.933 4.221 1.00 15.49 1479 ALA A O 1
ATOM 2281 N N . TRP A 1 310 ? 43.366 52.561 1.997 1.00 14.67 1480 TRP A N 1
ATOM 2282 C CA . TRP A 1 310 ? 42.026 53.140 1.974 1.00 14.12 1480 TRP A CA 1
ATOM 2283 C C . TRP A 1 310 ? 41.341 52.625 0.722 1.00 16.24 1480 TRP A C 1
ATOM 2284 O O . TRP A 1 310 ? 42.014 52.182 -0.226 1.00 17.73 1480 TRP A O 1
ATOM 2295 N N . ASN A 1 311 ? 40.015 52.674 0.700 1.00 15.14 1481 ASN A N 1
ATOM 2296 C CA A ASN A 1 311 ? 39.252 52.262 -0.483 0.50 15.40 1481 ASN A CA 1
ATOM 2297 C CA B ASN A 1 311 ? 39.296 52.264 -0.507 0.50 16.16 1481 ASN A CA 1
ATOM 2298 C C . ASN A 1 311 ? 39.158 53.423 -1.490 1.00 16.07 1481 ASN A C 1
ATOM 2299 O O . ASN A 1 311 ? 39.199 54.606 -1.114 1.00 17.96 1481 ASN A O 1
ATOM 2308 N N . VAL A 1 312 ? 39.021 53.087 -2.773 1.00 16.96 1482 VAL A N 1
ATOM 2309 C CA . VAL A 1 312 ? 38.911 54.121 -3.833 1.00 18.66 1482 VAL A CA 1
ATOM 2310 C C . VAL A 1 312 ? 37.655 53.884 -4.729 1.00 20.56 1482 VAL A C 1
ATOM 2311 O O . VAL A 1 312 ? 37.601 54.291 -5.905 1.00 19.27 1482 VAL A O 1
ATOM 2315 N N . GLY A 1 313 ? 36.652 53.233 -4.155 1.00 20.62 1483 GLY A N 1
ATOM 2316 C CA . GLY A 1 313 ? 35.354 53.058 -4.812 1.00 19.23 1483 GLY A CA 1
ATOM 2317 C C . GLY A 1 313 ? 35.273 51.977 -5.893 1.00 17.99 1483 GLY A C 1
ATOM 2318 O O . GLY A 1 313 ? 36.222 51.223 -6.108 1.00 20.15 1483 GLY A O 1
ATOM 2319 N N . PRO A 1 314 ? 34.107 51.886 -6.562 1.00 18.40 1484 PRO A N 1
ATOM 2320 C CA . PRO A 1 314 ? 33.822 50.725 -7.378 1.00 19.02 1484 PRO A CA 1
ATOM 2321 C C . PRO A 1 314 ? 34.335 50.909 -8.804 1.00 19.72 1484 PRO A C 1
ATOM 2322 O O . PRO A 1 314 ? 33.552 50.962 -9.737 1.00 23.85 1484 PRO A O 1
ATOM 2326 N N . LEU A 1 315 ? 35.651 50.977 -8.970 1.00 16.76 1485 LEU A N 1
ATOM 2327 C CA . LEU A 1 315 ? 36.240 51.369 -10.234 1.00 16.33 1485 LEU A CA 1
ATOM 2328 C C . LEU A 1 315 ? 36.644 50.185 -11.128 1.00 18.94 1485 LEU A C 1
ATOM 2329 O O . LEU A 1 315 ? 36.976 50.385 -12.293 1.00 18.11 1485 LEU A O 1
ATOM 2334 N N . THR A 1 316 ? 36.558 48.955 -10.627 1.00 18.61 1486 THR A N 1
ATOM 2335 C CA . THR A 1 316 ? 37.052 47.840 -11.415 1.00 18.59 1486 THR A CA 1
ATOM 2336 C C . THR A 1 316 ? 36.235 47.735 -12.684 1.00 21.25 1486 THR A C 1
ATOM 2337 O O . THR A 1 316 ? 34.987 47.817 -12.654 1.00 22.80 1486 THR A O 1
ATOM 2341 N N . ALA A 1 317 ? 36.927 47.599 -13.820 1.00 20.70 1487 ALA A N 1
ATOM 2342 C CA . ALA A 1 317 ? 36.281 47.467 -15.122 1.00 19.46 1487 ALA A CA 1
ATOM 2343 C C . ALA A 1 317 ? 35.385 48.651 -15.527 1.00 17.82 1487 ALA A C 1
ATOM 2344 O O . ALA A 1 317 ? 34.565 48.532 -16.458 1.00 23.12 1487 ALA A O 1
ATOM 2346 N N . TYR A 1 318 ? 35.590 49.817 -14.920 1.00 18.75 1488 TYR A N 1
ATOM 2347 C CA . TYR A 1 318 ? 34.771 50.980 -15.259 1.00 20.08 1488 TYR A CA 1
ATOM 2348 C C . TYR A 1 318 ? 34.875 51.289 -16.770 1.00 21.80 1488 TYR A C 1
ATOM 2349 O O . TYR A 1 318 ? 33.913 51.801 -17.359 1.00 22.51 1488 TYR A O 1
ATOM 2358 N N . GLN A 1 319 ? 36.036 51.000 -17.380 1.00 19.78 1489 GLN A N 1
ATOM 2359 C CA . GLN A 1 319 ? 36.251 51.299 -18.808 1.00 22.58 1489 GLN A CA 1
ATOM 2360 C C . GLN A 1 319 ? 35.274 50.585 -19.732 1.00 25.06 1489 GLN A C 1
ATOM 2361 O O . GLN A 1 319 ? 35.050 51.027 -20.839 1.00 26.07 1489 GLN A O 1
ATOM 2367 N N . TYR A 1 320 ? 34.686 49.485 -19.275 1.00 26.08 1490 TYR A N 1
ATOM 2368 C CA . TYR A 1 320 ? 33.652 48.802 -20.053 1.00 31.32 1490 TYR A CA 1
ATOM 2369 C C . TYR A 1 320 ? 32.463 49.728 -20.349 1.00 31.90 1490 TYR A C 1
ATOM 2370 O O . TYR A 1 320 ? 31.737 49.505 -21.308 1.00 34.01 1490 TYR A O 1
ATOM 2379 N N . GLN A 1 321 ? 32.288 50.774 -19.542 1.00 32.48 1491 GLN A N 1
ATOM 2380 C CA . GLN A 1 321 ? 31.276 51.833 -19.793 1.00 32.01 1491 GLN A CA 1
ATOM 2381 C C . GLN A 1 321 ? 31.481 52.591 -21.108 1.00 32.54 1491 GLN A C 1
ATOM 2382 O O . GLN A 1 321 ? 30.540 53.199 -21.623 1.00 34.87 1491 GLN A O 1
ATOM 2388 N N . LEU A 1 322 ? 32.718 52.626 -21.590 1.00 32.00 1492 LEU A N 1
ATOM 2389 C CA . LEU A 1 322 ? 33.101 53.445 -22.733 1.00 32.57 1492 LEU A CA 1
ATOM 2390 C C . LEU A 1 322 ? 32.918 52.726 -24.080 1.00 34.84 1492 LEU A C 1
ATOM 2391 O O . LEU A 1 322 ? 32.939 53.369 -25.127 1.00 35.76 1492 LEU A O 1
ATOM 2396 N N . ALA A 1 323 ? 32.719 51.414 -24.042 1.00 36.85 1493 ALA A N 1
ATOM 2397 C CA . ALA A 1 323 ? 32.707 50.574 -25.247 1.00 39.38 1493 ALA A CA 1
ATOM 2398 C C . ALA A 1 323 ? 31.362 50.658 -25.954 1.00 42.35 1493 ALA A C 1
ATOM 2399 O O . ALA A 1 323 ? 30.347 50.318 -25.352 1.00 43.99 1493 ALA A O 1
ATOM 2401 N N . ARG B 1 5 ? 31.622 29.597 -23.588 1.00 62.85 1175 ARG B N 1
ATOM 2402 C CA . ARG B 1 5 ? 31.186 30.587 -24.602 1.00 63.27 1175 ARG B CA 1
ATOM 2403 C C . ARG B 1 5 ? 31.749 31.955 -24.262 1.00 60.93 1175 ARG B C 1
ATOM 2404 O O . ARG B 1 5 ? 32.311 32.618 -25.127 1.00 59.10 1175 ARG B O 1
ATOM 2408 N N . GLU B 1 6 ? 31.606 32.359 -22.999 1.00 61.00 1176 GLU B N 1
ATOM 2409 C CA . GLU B 1 6 ? 32.091 33.667 -22.520 1.00 58.72 1176 GLU B CA 1
ATOM 2410 C C . GLU B 1 6 ? 33.617 33.814 -22.624 1.00 55.56 1176 GLU B C 1
ATOM 2411 O O . GLU B 1 6 ? 34.132 34.902 -22.910 1.00 54.74 1176 GLU B O 1
ATOM 2413 N N . LYS B 1 7 ? 34.335 32.722 -22.390 1.00 52.73 1177 LYS B N 1
ATOM 2414 C CA . LYS B 1 7 ? 35.786 32.713 -22.547 1.00 50.05 1177 LYS B CA 1
ATOM 2415 C C . LYS B 1 7 ? 36.234 32.804 -24.016 1.00 43.64 1177 LYS B C 1
ATOM 2416 O O . LYS B 1 7 ? 37.352 33.222 -24.297 1.00 40.33 1177 LYS B O 1
ATOM 2422 N N . LEU B 1 8 ? 35.389 32.352 -24.938 1.00 42.06 1178 LEU B N 1
ATOM 2423 C CA . LEU B 1 8 ? 35.746 32.333 -26.364 1.00 39.42 1178 LEU B CA 1
ATOM 2424 C C . LEU B 1 8 ? 35.508 33.685 -27.055 1.00 36.89 1178 LEU B C 1
ATOM 2425 O O . LEU B 1 8 ? 35.963 33.874 -28.189 1.00 33.42 1178 LEU B O 1
ATOM 2430 N N . ASN B 1 9 ? 34.818 34.602 -26.363 1.00 35.45 1179 ASN B N 1
ATOM 2431 C CA A ASN B 1 9 ? 34.557 35.953 -26.854 0.50 35.49 1179 ASN B CA 1
ATOM 2432 C CA B ASN B 1 9 ? 34.572 35.959 -26.874 0.50 36.45 1179 ASN B CA 1
ATOM 2433 C C . ASN B 1 9 ? 35.148 37.009 -25.922 1.00 33.75 1179 ASN B C 1
ATOM 2434 O O . ASN B 1 9 ? 34.432 37.844 -25.361 1.00 35.02 1179 ASN B O 1
ATOM 2443 N N . PRO B 1 10 ? 36.480 36.990 -25.751 1.00 30.11 1180 PRO B N 1
ATOM 2444 C CA . PRO B 1 10 ? 37.052 37.905 -24.782 1.00 28.33 1180 PRO B CA 1
ATOM 2445 C C . PRO B 1 10 ? 36.799 39.357 -25.182 1.00 27.58 1180 PRO B C 1
ATOM 2446 O O . PRO B 1 10 ? 36.679 39.658 -26.366 1.00 27.95 1180 PRO B O 1
ATOM 2450 N N . PRO B 1 11 ? 36.697 40.263 -24.199 1.00 28.78 1181 PRO B N 1
ATOM 2451 C CA . PRO B 1 11 ? 36.665 41.675 -24.565 1.00 28.35 1181 PRO B CA 1
ATOM 2452 C C . PRO B 1 11 ? 37.983 42.154 -25.189 1.00 26.60 1181 PRO B C 1
ATOM 2453 O O . PRO B 1 11 ? 39.067 41.582 -24.971 1.00 22.77 1181 PRO B O 1
ATOM 2457 N N . THR B 1 12 ? 37.885 43.198 -25.982 1.00 25.33 1182 THR B N 1
ATOM 2458 C CA . THR B 1 12 ? 39.026 43.714 -26.711 1.00 25.07 1182 THR B CA 1
ATOM 2459 C C . THR B 1 12 ? 39.882 44.621 -25.830 1.00 22.48 1182 THR B C 1
ATOM 2460 O O . THR B 1 12 ? 39.363 45.604 -25.351 1.00 25.19 1182 THR B O 1
ATOM 2464 N N . PRO B 1 13 ? 41.202 44.331 -25.654 1.00 20.90 1183 PRO B N 1
ATOM 2465 C CA . PRO B 1 13 ? 42.009 45.288 -24.888 1.00 18.81 1183 PRO B CA 1
ATOM 2466 C C . PRO B 1 13 ? 41.979 46.658 -25.571 1.00 20.26 1183 PRO B C 1
ATOM 2467 O O . PRO B 1 13 ? 42.180 46.740 -26.790 1.00 20.23 1183 PRO B O 1
ATOM 2471 N N . SER B 1 14 ? 41.692 47.703 -24.795 1.00 17.51 1184 SER B N 1
ATOM 2472 C CA . SER B 1 14 ? 41.504 49.037 -25.349 1.00 19.36 1184 SER B CA 1
ATOM 2473 C C . SER B 1 14 ? 42.017 50.106 -24.395 1.00 18.50 1184 SER B C 1
ATOM 2474 O O . SER B 1 14 ? 41.940 49.937 -23.167 1.00 20.06 1184 SER B O 1
ATOM 2477 N N . ILE B 1 15 ? 42.465 51.232 -24.931 1.00 15.53 1185 ILE B N 1
ATOM 2478 C CA . ILE B 1 15 ? 42.841 52.351 -24.104 1.00 1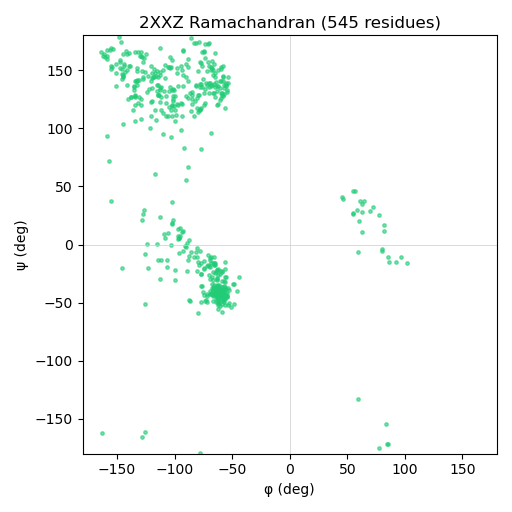7.52 1185 ILE B CA 1
ATOM 2479 C C . ILE B 1 15 ? 42.213 53.586 -24.734 1.00 18.35 1185 ILE B C 1
ATOM 2480 O O . ILE B 1 15 ? 42.382 53.814 -25.923 1.00 21.69 1185 ILE B O 1
ATOM 2485 N N . TYR B 1 16 ? 41.493 54.350 -23.919 1.00 17.30 1186 TYR B N 1
ATOM 2486 C CA . TYR B 1 16 ? 40.807 55.554 -24.334 1.00 19.27 1186 TYR B CA 1
ATOM 2487 C C . TYR B 1 16 ? 41.682 56.727 -23.903 1.00 20.21 1186 TYR B C 1
ATOM 2488 O O . TYR B 1 16 ? 42.039 56.891 -22.726 1.00 22.66 1186 TYR B O 1
ATOM 2497 N N . LEU B 1 17 ? 42.127 57.503 -24.872 1.00 21.51 1187 LEU B N 1
ATOM 2498 C CA . LEU B 1 17 ? 42.981 58.647 -24.602 1.00 20.62 1187 LEU B CA 1
ATOM 2499 C C . LEU B 1 17 ? 42.158 59.909 -24.459 1.00 23.81 1187 LEU B C 1
ATOM 2500 O O . LEU B 1 17 ? 41.094 60.028 -25.092 1.00 24.99 1187 LEU B O 1
ATOM 2505 N N . GLU B 1 18 ? 42.657 60.843 -23.649 1.00 22.66 1188 GLU B N 1
ATOM 2506 C CA . GLU B 1 18 ? 42.028 62.167 -23.435 1.00 23.94 1188 GLU B CA 1
ATOM 2507 C C . GLU B 1 18 ? 42.910 63.381 -23.675 1.00 27.93 1188 GLU B C 1
ATOM 2508 O O . GLU B 1 18 ? 42.421 64.517 -23.577 1.00 32.18 1188 GLU B O 1
ATOM 2514 N N . SER B 1 19 ? 44.207 63.171 -23.892 1.00 28.00 1189 SER B N 1
ATOM 2515 C CA . SER B 1 19 ? 45.160 64.256 -24.037 1.00 27.20 1189 SER B CA 1
ATOM 2516 C C . SER B 1 19 ? 46.402 63.775 -24.775 1.00 26.29 1189 SER B C 1
ATOM 2517 O O . SER B 1 19 ? 46.643 62.589 -24.912 1.00 22.05 1189 SER B O 1
ATOM 2520 N N . LYS B 1 20 ? 47.221 64.726 -25.196 1.00 26.17 1190 LYS B N 1
ATOM 2521 C CA . LYS B 1 20 ? 48.477 64.415 -25.866 1.00 25.88 1190 LYS B CA 1
ATOM 2522 C C . LYS B 1 20 ? 49.385 63.549 -25.015 1.00 24.83 1190 LYS B C 1
ATOM 2523 O O . LYS B 1 20 ? 49.904 62.542 -25.498 1.00 23.59 1190 LYS B O 1
ATOM 2529 N N . ARG B 1 21 ? 49.583 63.910 -23.746 1.00 25.05 1191 ARG B N 1
ATOM 2530 C CA . ARG B 1 21 ? 50.508 63.139 -22.896 1.00 25.33 1191 ARG B CA 1
ATOM 2531 C C . ARG B 1 21 ? 50.016 61.705 -22.715 1.00 21.09 1191 ARG B C 1
ATOM 2532 O O . ARG B 1 21 ? 50.806 60.796 -22.559 1.00 23.20 1191 ARG B O 1
ATOM 2540 N N . ASP B 1 22 ? 48.709 61.475 -22.774 1.00 19.60 1192 ASP B N 1
ATOM 2541 C CA . ASP B 1 22 ? 48.215 60.089 -22.747 1.00 19.23 1192 ASP B CA 1
ATOM 2542 C C . ASP B 1 22 ? 48.787 59.260 -23.888 1.00 16.96 1192 ASP B C 1
ATOM 2543 O O . ASP B 1 22 ? 49.135 58.075 -23.703 1.00 19.79 1192 ASP B O 1
ATOM 2548 N N . ALA B 1 23 ? 48.847 59.843 -25.084 1.00 18.92 1193 ALA B N 1
ATOM 2549 C CA . ALA B 1 23 ? 49.321 59.114 -26.258 1.00 17.40 1193 ALA B CA 1
ATOM 2550 C C . ALA B 1 23 ? 50.799 58.772 -26.135 1.00 17.90 1193 ALA B C 1
ATOM 2551 O O . ALA B 1 23 ? 51.240 57.720 -26.634 1.00 17.95 1193 ALA B O 1
ATOM 2553 N N . PHE B 1 24 ? 51.530 59.635 -25.429 1.00 18.68 1194 PHE B N 1
ATOM 2554 C CA . PHE B 1 24 ? 52.997 59.513 -25.248 1.00 18.33 1194 PHE B CA 1
ATOM 2555 C C . PHE B 1 24 ? 53.403 58.696 -24.014 1.00 19.47 1194 PHE B C 1
ATOM 2556 O O . PHE B 1 24 ? 54.587 58.480 -23.782 1.00 18.48 1194 PHE B O 1
ATOM 2564 N N . SER B 1 25 ? 52.433 58.233 -23.240 1.00 22.06 1195 SER B N 1
ATOM 2565 C CA . SER B 1 25 ? 52.689 57.603 -21.939 1.00 20.71 1195 SER B CA 1
ATOM 2566 C C . SER B 1 25 ? 53.425 56.290 -22.079 1.00 17.86 1195 SER B C 1
ATOM 2567 O O . SER B 1 25 ? 53.021 55.437 -22.890 1.00 17.83 1195 SER B O 1
ATOM 2570 N N . PRO B 1 26 ? 54.517 56.110 -21.305 1.00 18.94 1196 PRO B N 1
ATOM 2571 C CA . PRO B 1 26 ? 55.162 54.822 -21.248 1.00 19.72 1196 PRO B CA 1
ATOM 2572 C C . PRO B 1 26 ? 54.251 53.699 -20.838 1.00 17.82 1196 PRO B C 1
ATOM 2573 O O . PRO B 1 26 ? 54.519 52.521 -21.174 1.00 17.65 1196 PRO B O 1
ATOM 2577 N N . VAL B 1 27 ? 53.218 54.014 -20.056 1.00 19.25 1197 VAL B N 1
ATOM 2578 C CA . VAL B 1 27 ? 52.245 52.996 -19.672 1.00 16.11 1197 VAL B CA 1
ATOM 2579 C C . VAL B 1 27 ? 51.456 52.488 -20.904 1.00 16.73 1197 VAL B C 1
ATOM 2580 O O . VAL B 1 27 ? 51.157 51.313 -21.008 1.00 15.96 1197 VAL B O 1
ATOM 2584 N N . LEU B 1 28 ? 51.175 53.360 -21.862 1.00 16.15 1198 LEU B N 1
ATOM 2585 C CA . LEU B 1 28 ? 50.567 52.928 -23.127 1.00 15.13 1198 LEU B CA 1
ATOM 2586 C C . LEU B 1 28 ? 51.461 51.960 -23.895 1.00 17.88 1198 LEU B C 1
ATOM 2587 O O . LEU B 1 28 ? 51.011 50.871 -24.317 1.00 17.37 1198 LEU B O 1
ATOM 2592 N N . LEU B 1 29 ? 52.760 52.285 -23.998 1.00 16.72 1199 LEU B N 1
ATOM 2593 C CA . LEU B 1 29 ? 53.664 51.391 -24.687 1.00 16.63 1199 LEU B CA 1
ATOM 2594 C C . LEU B 1 29 ? 53.635 50.004 -23.992 1.00 15.36 1199 LEU B C 1
ATOM 2595 O O . LEU B 1 29 ? 53.545 48.936 -24.651 1.00 17.75 1199 LEU B O 1
ATOM 2600 N N . GLN B 1 30 ? 53.685 50.021 -22.653 1.00 16.66 1200 GLN B N 1
ATOM 2601 C CA . GLN B 1 30 ? 53.736 48.771 -21.884 1.00 15.71 1200 GLN B CA 1
ATOM 2602 C C . GLN B 1 30 ? 52.487 47.955 -22.134 1.00 16.54 1200 GLN B C 1
ATOM 2603 O O . GLN B 1 30 ? 52.561 46.743 -22.338 1.00 17.96 1200 GLN B O 1
ATOM 2609 N N . PHE B 1 31 ? 51.338 48.621 -22.132 1.00 17.17 1201 PHE B N 1
ATOM 2610 C CA . PHE B 1 31 ? 50.085 47.906 -22.368 1.00 19.70 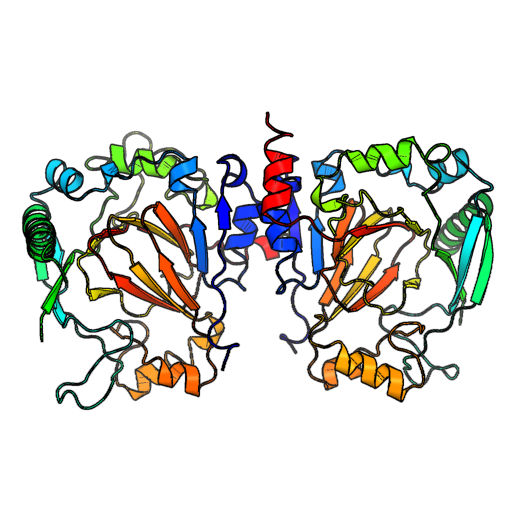1201 PHE B CA 1
ATOM 2611 C C . PHE B 1 31 ? 50.083 47.262 -23.785 1.00 18.11 1201 PHE B C 1
ATOM 2612 O O . PHE B 1 31 ? 49.742 46.076 -23.938 1.00 19.39 1201 PHE B O 1
ATOM 2620 N N . CYS B 1 32 ? 50.490 48.035 -24.795 1.00 18.45 1202 CYS B N 1
ATOM 2621 C CA . CYS B 1 32 ? 50.466 47.581 -26.214 1.00 18.26 1202 CYS B CA 1
ATOM 2622 C C . CYS B 1 32 ? 51.386 46.376 -26.407 1.00 18.64 1202 CYS B C 1
ATOM 2623 O O . CYS B 1 32 ? 51.079 45.510 -27.194 1.00 20.71 1202 CYS B O 1
ATOM 2626 N N . THR B 1 33 ? 52.516 46.354 -25.696 1.00 17.32 1203 THR B N 1
ATOM 2627 C CA . THR B 1 33 ? 53.453 45.254 -25.811 1.00 21.60 1203 THR B CA 1
ATOM 2628 C C . THR B 1 33 ? 53.266 44.121 -24.802 1.00 22.73 1203 THR B C 1
ATOM 2629 O O . THR B 1 33 ? 53.905 43.091 -24.939 1.00 22.99 1203 THR B O 1
ATOM 2633 N N . ASP B 1 34 ? 52.366 44.258 -23.830 1.00 21.24 1204 ASP B N 1
ATOM 2634 C CA . ASP B 1 34 ? 52.119 43.154 -22.890 1.00 20.99 1204 ASP B CA 1
ATOM 2635 C C . ASP B 1 34 ? 51.665 41.920 -23.668 1.00 20.83 1204 ASP B C 1
ATOM 2636 O O . ASP B 1 34 ? 50.703 41.989 -24.430 1.00 21.89 1204 ASP B O 1
ATOM 2641 N N . PRO B 1 35 ? 52.302 40.765 -23.443 1.00 22.29 1205 PRO B N 1
ATOM 2642 C CA . PRO B 1 35 ? 51.900 39.588 -24.221 1.00 22.74 1205 PRO B CA 1
ATOM 2643 C C . PRO B 1 35 ? 50.467 39.108 -23.956 1.00 22.89 1205 PRO B C 1
ATOM 2644 O O . PRO B 1 35 ? 49.905 38.373 -24.770 1.00 23.57 1205 PRO B O 1
ATOM 2648 N N . ARG B 1 36 ? 49.869 39.530 -22.847 1.00 20.51 1206 ARG B N 1
ATOM 2649 C CA . ARG B 1 36 ? 48.447 39.272 -22.591 1.00 21.97 1206 ARG B CA 1
ATOM 2650 C C . ARG B 1 36 ? 47.493 40.038 -23.497 1.00 23.10 1206 ARG B C 1
ATOM 2651 O O . ARG B 1 36 ? 46.312 39.724 -23.542 1.00 24.06 1206 ARG B O 1
ATOM 2659 N N . ASN B 1 37 ? 47.999 41.035 -24.220 1.00 20.76 1207 ASN B N 1
ATOM 2660 C CA . ASN B 1 37 ? 47.198 41.807 -25.152 1.00 20.61 1207 ASN B CA 1
ATOM 2661 C C . ASN B 1 37 ? 47.594 41.510 -26.586 1.00 22.28 1207 ASN B C 1
ATOM 2662 O O . ASN B 1 37 ? 48.540 42.127 -27.110 1.00 19.21 1207 ASN B O 1
ATOM 2667 N N . PRO B 1 38 ? 46.880 40.566 -27.245 1.00 20.88 1208 PRO B N 1
ATOM 2668 C CA . PRO B 1 38 ? 47.247 40.251 -28.632 1.00 21.37 1208 PRO B CA 1
ATOM 2669 C C . PRO B 1 38 ? 47.052 41.443 -29.541 1.00 20.53 1208 PRO B C 1
ATOM 2670 O O . PRO B 1 38 ? 47.767 41.578 -30.540 1.00 21.40 1208 PRO B O 1
ATOM 2674 N N . ILE B 1 39 ? 46.080 42.283 -29.189 1.00 19.23 1209 ILE B N 1
ATOM 2675 C CA . ILE B 1 39 ? 45.841 43.532 -29.886 1.00 18.62 1209 ILE B CA 1
ATOM 2676 C C . ILE B 1 39 ? 45.404 44.561 -28.859 1.00 17.13 1209 ILE B C 1
ATOM 2677 O O . ILE B 1 39 ? 44.859 44.211 -27.810 1.00 19.97 1209 ILE B O 1
ATOM 2682 N N . THR B 1 40 ? 45.621 45.832 -29.165 1.00 16.48 1210 THR B N 1
ATOM 2683 C CA . THR B 1 40 ? 45.156 46.898 -28.328 1.00 17.58 1210 THR B CA 1
ATOM 2684 C C . THR B 1 40 ? 44.539 47.905 -29.286 1.00 19.56 1210 THR B C 1
ATOM 2685 O O . THR B 1 40 ? 45.191 48.303 -30.266 1.00 23.82 1210 THR B O 1
ATOM 2689 N N . VAL B 1 41 ? 43.304 48.330 -29.014 1.00 17.87 1211 VAL B N 1
ATOM 2690 C CA . VAL B 1 41 ? 42.697 49.402 -29.770 1.00 17.90 1211 VAL B CA 1
ATOM 2691 C C . VAL B 1 41 ? 42.854 50.688 -28.988 1.00 18.54 1211 VAL B C 1
ATOM 2692 O O . VAL B 1 41 ? 42.371 50.813 -27.824 1.00 18.95 1211 VAL B O 1
ATOM 2696 N N . ILE B 1 42 ? 43.517 51.631 -29.618 1.00 18.07 1212 ILE B N 1
ATOM 2697 C CA . ILE B 1 42 ? 43.796 52.937 -29.011 1.00 19.22 1212 ILE B CA 1
ATOM 2698 C C . ILE B 1 42 ? 42.779 53.935 -29.546 1.00 19.85 1212 ILE B C 1
ATOM 2699 O O . ILE B 1 42 ? 42.830 54.363 -30.703 1.00 18.63 1212 ILE B O 1
ATOM 2704 N N . ARG B 1 43 ? 41.836 54.296 -28.681 1.00 22.15 1213 ARG B N 1
ATOM 2705 C CA . ARG B 1 43 ? 40.705 55.119 -29.077 1.00 23.62 1213 ARG B CA 1
ATOM 2706 C C . ARG B 1 43 ? 41.002 56.597 -28.831 1.00 25.01 1213 ARG B C 1
ATOM 2707 O O . ARG B 1 43 ? 41.520 56.973 -27.785 1.00 22.89 1213 ARG B O 1
ATOM 2715 N N . GLY B 1 44 ? 40.648 57.442 -29.789 1.00 26.73 1214 GLY B N 1
ATOM 2716 C CA . GLY B 1 44 ? 40.868 58.869 -29.654 1.00 29.85 1214 GLY B CA 1
ATOM 2717 C C . GLY B 1 44 ? 42.289 59.295 -30.005 1.00 30.40 1214 GLY B C 1
ATOM 2718 O O . GLY B 1 44 ? 42.677 60.422 -29.733 1.00 33.73 1214 GLY B O 1
ATOM 2719 N N . LEU B 1 45 ? 43.065 58.392 -30.601 1.00 31.36 1215 LEU B N 1
ATOM 2720 C CA . LEU B 1 45 ? 44.483 58.664 -30.925 1.00 30.30 1215 LEU B CA 1
ATOM 2721 C C . LEU B 1 45 ? 44.601 59.866 -31.850 1.00 31.48 1215 LEU B C 1
ATOM 2722 O O . LEU B 1 45 ? 45.197 60.867 -31.485 1.00 32.78 1215 LEU B O 1
ATOM 2727 N N . ALA B 1 46 ? 43.954 59.820 -33.022 1.00 33.51 1216 ALA B N 1
ATOM 2728 C CA . ALA B 1 46 ? 44.007 60.964 -33.943 1.00 33.12 1216 ALA B CA 1
ATOM 2729 C C . ALA B 1 46 ? 43.555 62.252 -33.255 1.00 33.38 1216 ALA B C 1
ATOM 2730 O O . ALA B 1 46 ? 44.202 63.292 -33.384 1.00 33.85 1216 ALA B O 1
ATOM 2732 N N . GLY B 1 47 ? 42.468 62.193 -32.491 1.00 36.06 1217 GLY B N 1
ATOM 2733 C CA . GLY B 1 47 ? 42.001 63.395 -31.744 1.00 36.33 1217 GLY B CA 1
ATOM 2734 C C . GLY B 1 47 ? 42.925 63.910 -30.650 1.00 38.47 1217 GLY B C 1
ATOM 2735 O O . GLY B 1 47 ? 43.047 65.119 -30.448 1.00 40.61 1217 GLY B O 1
ATOM 2736 N N . SER B 1 48 ? 43.582 63.011 -29.913 1.00 37.84 1218 SER B N 1
ATOM 2737 C CA . SER B 1 48 ? 44.498 63.439 -28.826 1.00 38.14 1218 SER B CA 1
ATOM 2738 C C . SER B 1 48 ? 45.755 64.160 -29.346 1.00 34.94 1218 SER B C 1
ATOM 2739 O O . SER B 1 48 ? 46.328 64.989 -28.649 1.00 37.16 1218 SER B O 1
ATOM 2742 N N . LEU B 1 49 ? 46.177 63.829 -30.562 1.00 32.96 1219 LEU B N 1
ATOM 2743 C CA . LEU B 1 49 ? 47.355 64.462 -31.194 1.00 32.12 1219 LEU B CA 1
ATOM 2744 C C . LEU B 1 49 ? 47.002 65.503 -32.250 1.00 33.57 1219 LEU B C 1
ATOM 2745 O O . LEU B 1 49 ? 47.886 66.100 -32.861 1.00 30.45 1219 LEU B O 1
ATOM 2750 N N . ARG B 1 50 ? 45.709 65.700 -32.464 1.00 35.02 1220 ARG B N 1
ATOM 2751 C CA . ARG B 1 50 ? 45.227 66.585 -33.499 1.00 37.45 1220 ARG B CA 1
ATOM 2752 C C . ARG B 1 50 ? 45.754 66.204 -34.861 1.00 33.55 1220 ARG B C 1
ATOM 2753 O O . ARG B 1 50 ? 46.226 67.055 -35.610 1.00 34.59 1220 ARG B O 1
ATOM 2761 N N . LEU B 1 51 ? 45.695 64.926 -35.169 1.00 29.72 1221 LEU B N 1
ATOM 2762 C CA . LEU B 1 51 ? 46.111 64.473 -36.463 1.00 30.34 1221 LEU B CA 1
ATOM 2763 C C . LEU B 1 51 ? 45.116 64.951 -37.492 1.00 32.39 1221 LEU B C 1
ATOM 2764 O O . LEU B 1 51 ? 43.910 64.932 -37.277 1.00 34.02 1221 LEU B O 1
ATOM 2769 N N . ASN B 1 52 ? 45.637 65.392 -38.613 1.00 28.93 1222 ASN B N 1
ATOM 2770 C CA . ASN B 1 52 ? 44.810 65.771 -39.730 1.00 30.59 1222 ASN B CA 1
ATOM 2771 C C . ASN B 1 52 ? 44.644 64.539 -40.629 1.00 28.60 1222 ASN B C 1
ATOM 2772 O O . ASN B 1 52 ? 45.356 64.347 -41.620 1.00 28.04 1222 ASN B O 1
ATOM 2777 N N . LEU B 1 53 ? 43.694 63.685 -40.270 1.00 31.77 1223 LEU B N 1
ATOM 2778 C CA . LEU B 1 53 ? 43.454 62.465 -41.035 1.00 31.63 1223 LEU B CA 1
ATOM 2779 C C . LEU B 1 53 ? 42.866 62.720 -42.422 1.00 33.72 1223 LEU B C 1
ATOM 2780 O O . LEU B 1 53 ? 42.980 61.865 -43.297 1.00 34.88 1223 LEU B O 1
ATOM 2785 N N . GLY B 1 54 ? 42.280 63.902 -42.633 1.00 34.05 1224 GLY B N 1
ATOM 2786 C CA . GLY B 1 54 ? 41.860 64.342 -43.963 1.00 33.19 1224 GLY B CA 1
ATOM 2787 C C . GLY B 1 54 ? 42.963 64.348 -45.007 1.00 30.59 1224 GLY B C 1
ATOM 2788 O O . GLY B 1 54 ? 42.681 64.324 -46.197 1.00 33.72 1224 GLY B O 1
ATOM 2789 N N . LEU B 1 55 ? 44.228 64.397 -44.575 1.00 28.90 1225 LEU B N 1
ATOM 2790 C CA . LEU B 1 55 ? 45.368 64.257 -45.490 1.00 27.97 1225 LEU B CA 1
ATOM 2791 C C . LEU B 1 55 ? 45.393 62.886 -46.188 1.00 28.13 1225 LEU B C 1
ATOM 2792 O O . LEU B 1 55 ? 46.027 62.732 -47.222 1.00 28.54 1225 LEU B O 1
ATOM 2797 N N . PHE B 1 56 ? 44.724 61.896 -45.600 1.00 26.49 1226 PHE B N 1
ATOM 2798 C CA . PHE B 1 56 ? 44.617 60.544 -46.192 1.00 26.41 1226 PHE B CA 1
ATOM 2799 C C . PHE B 1 56 ? 43.243 60.226 -46.804 1.00 27.25 1226 PHE B C 1
ATOM 2800 O O . PHE B 1 56 ? 42.945 59.067 -47.175 1.00 24.46 1226 PHE B O 1
ATOM 2808 N N . SER B 1 57 ? 42.404 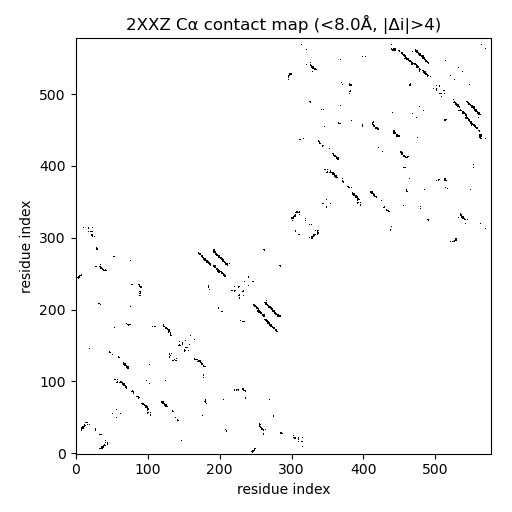61.238 -46.924 1.00 27.06 1227 SER B N 1
ATOM 2809 C CA . SER B 1 57 ? 41.129 61.057 -47.586 1.00 30.99 1227 SER B CA 1
ATOM 2810 C C . SER B 1 57 ? 41.378 60.822 -49.078 1.00 30.48 1227 SER B C 1
ATOM 2811 O O . SER B 1 57 ? 42.388 61.244 -49.635 1.00 29.99 1227 SER B O 1
ATOM 2814 N N . THR B 1 58 ? 40.464 60.109 -49.713 1.00 31.15 1228 THR B N 1
ATOM 2815 C CA . THR B 1 58 ? 40.593 59.829 -51.135 1.00 32.95 1228 THR B CA 1
ATOM 2816 C C . THR B 1 58 ? 40.674 61.115 -51.962 1.00 36.03 1228 THR B C 1
ATOM 2817 O O . THR B 1 58 ? 41.492 61.217 -52.874 1.00 36.43 1228 THR B O 1
ATOM 2821 N N . LYS B 1 59 ? 39.836 62.084 -51.606 1.00 37.55 1229 LYS B N 1
ATOM 2822 C CA . LYS B 1 59 ? 39.819 63.396 -52.255 1.00 42.08 1229 LYS B CA 1
ATOM 2823 C C . LYS B 1 59 ? 41.247 63.970 -52.292 1.00 39.70 1229 LYS B C 1
ATOM 2824 O O . LYS B 1 59 ? 41.760 64.309 -53.361 1.00 39.05 1229 LYS B O 1
ATOM 2830 N N . THR B 1 60 ? 41.890 64.029 -51.126 1.00 37.44 1230 THR B N 1
ATOM 2831 C CA . THR B 1 60 ? 43.251 64.554 -51.009 1.00 37.15 1230 THR B CA 1
ATOM 2832 C C . THR B 1 60 ? 44.312 63.735 -51.736 1.00 37.49 1230 THR B C 1
ATOM 2833 O O . THR B 1 60 ? 45.192 64.302 -52.381 1.00 39.65 1230 THR B O 1
ATOM 2837 N N . LEU B 1 61 ? 44.233 62.411 -51.625 1.00 36.04 1231 LEU B N 1
ATOM 2838 C CA . LEU B 1 61 ? 45.170 61.543 -52.308 1.00 37.09 1231 LEU B CA 1
ATOM 2839 C C . LEU B 1 61 ? 45.080 61.704 -53.823 1.00 40.31 1231 LEU B C 1
ATOM 2840 O O . LEU B 1 61 ? 46.103 61.718 -54.508 1.00 41.01 1231 LEU B O 1
ATOM 2845 N N . VAL B 1 62 ? 43.859 61.818 -54.345 1.00 41.90 1232 VAL B N 1
ATOM 2846 C CA . VAL B 1 62 ? 43.670 62.004 -55.784 1.00 45.19 1232 VAL B CA 1
ATOM 2847 C C . VAL B 1 62 ? 44.309 63.308 -56.264 1.00 48.34 1232 VAL B C 1
ATOM 2848 O O . VAL B 1 62 ? 45.024 63.312 -57.256 1.00 50.23 1232 VAL B O 1
ATOM 2852 N N . GLU B 1 63 ? 44.064 64.396 -55.546 1.00 51.14 1233 GLU B N 1
ATOM 2853 C CA . GLU B 1 63 ? 44.647 65.699 -55.886 1.00 55.31 1233 GLU B CA 1
ATOM 2854 C C . GLU B 1 63 ? 46.156 65.650 -55.826 1.00 54.85 1233 GLU B C 1
ATOM 2855 O O . GLU B 1 63 ? 46.833 66.320 -56.595 1.00 56.34 1233 GLU B O 1
ATOM 2861 N N . ALA B 1 64 ? 46.671 64.861 -54.888 1.00 52.79 1234 ALA B N 1
ATOM 2862 C CA . ALA B 1 64 ? 48.104 64.727 -54.673 1.00 52.37 1234 ALA B CA 1
ATOM 2863 C C . ALA B 1 64 ? 48.803 63.954 -55.780 1.00 53.89 1234 ALA B C 1
ATOM 2864 O O . ALA B 1 64 ? 49.821 64.398 -56.302 1.00 55.18 1234 ALA B O 1
ATOM 2866 N N . SER B 1 65 ? 48.267 62.790 -56.126 1.00 54.06 1235 SER B N 1
ATOM 2867 C CA . SER B 1 65 ? 48.897 61.948 -57.138 1.00 56.66 1235 SER B CA 1
ATOM 2868 C C . SER B 1 65 ? 47.905 60.983 -57.780 1.00 56.68 1235 SER B C 1
ATOM 2869 O O . SER B 1 65 ? 47.952 59.775 -57.549 1.00 55.58 1235 SER B O 1
ATOM 2872 N N . GLY B 1 66 ? 47.022 61.537 -58.606 1.00 58.29 1236 GLY B N 1
ATOM 2873 C CA . GLY B 1 66 ? 45.992 60.767 -59.316 1.00 58.95 1236 GLY B CA 1
ATOM 2874 C C . GLY B 1 66 ? 46.453 59.515 -60.053 1.00 59.79 1236 GLY B C 1
ATOM 2875 O O . GLY B 1 66 ? 45.718 58.526 -60.116 1.00 57.59 1236 GLY B O 1
ATOM 2876 N N . GLU B 1 67 ? 47.670 59.548 -60.595 1.00 61.64 1237 GLU B N 1
ATOM 2877 C CA . GLU B 1 67 ? 48.196 58.459 -61.431 1.00 64.12 1237 GLU B CA 1
ATOM 2878 C C . GLU B 1 67 ? 49.096 57.454 -60.690 1.00 61.40 1237 GLU B C 1
ATOM 2879 O O . GLU B 1 67 ? 49.680 56.568 -61.308 1.00 61.12 1237 GLU B O 1
ATOM 2885 N N . HIS B 1 68 ? 49.200 57.571 -59.370 1.00 59.15 1238 HIS B N 1
ATOM 2886 C CA . HIS B 1 68 ? 50.015 56.636 -58.593 1.00 56.93 1238 HIS B CA 1
ATOM 2887 C C . HIS B 1 68 ? 49.425 55.216 -58.660 1.00 55.35 1238 HIS B C 1
ATOM 2888 O O . HIS B 1 68 ? 48.208 55.042 -58.745 1.00 52.02 1238 HIS B O 1
ATOM 2895 N N . THR B 1 69 ? 50.298 54.213 -58.617 1.00 54.59 1239 THR B N 1
ATOM 2896 C CA . THR B 1 69 ? 49.895 52.816 -58.819 1.00 54.02 1239 THR B CA 1
ATOM 2897 C C . THR B 1 69 ? 49.183 52.208 -57.615 1.00 51.78 1239 THR B C 1
ATOM 2898 O O . THR B 1 69 ? 49.542 52.464 -56.456 1.00 48.17 1239 THR B O 1
ATOM 2902 N N . VAL B 1 70 ? 48.178 51.390 -57.915 1.00 49.83 1240 VAL B N 1
ATOM 2903 C CA . VAL B 1 70 ? 47.390 50.709 -56.910 1.00 47.17 1240 VAL B CA 1
ATOM 2904 C C . VAL B 1 70 ? 47.220 49.248 -57.314 1.00 48.94 1240 VAL B C 1
ATOM 2905 O O . VAL B 1 70 ? 46.684 48.958 -58.396 1.00 49.12 1240 VAL B O 1
ATOM 2909 N N . GLU B 1 71 ? 47.698 48.339 -56.465 1.00 48.52 1241 GLU B N 1
ATOM 2910 C CA . GLU B 1 71 ? 47.397 46.921 -56.614 1.00 49.77 1241 GLU B CA 1
ATOM 2911 C C . GLU B 1 71 ? 45.955 46.743 -56.163 1.00 49.42 1241 GLU B C 1
ATOM 2912 O O . GLU B 1 71 ? 45.611 47.056 -55.014 1.00 48.85 1241 GLU B O 1
ATOM 2918 N N . VAL B 1 72 ? 45.112 46.265 -57.066 1.00 48.03 1242 VAL B N 1
ATOM 2919 C CA . VAL B 1 72 ? 43.710 46.049 -56.775 1.00 46.80 1242 VAL B CA 1
ATOM 2920 C C . VAL B 1 72 ? 43.503 44.562 -56.550 1.00 48.06 1242 VAL B C 1
ATOM 2921 O O . VAL B 1 72 ? 43.991 43.736 -57.331 1.00 48.63 1242 VAL B O 1
ATOM 2925 N N . ARG B 1 73 ? 42.797 44.211 -55.476 1.00 45.10 1243 ARG B N 1
ATOM 2926 C CA . ARG B 1 73 ? 42.422 42.826 -55.259 1.00 45.76 1243 ARG B CA 1
ATOM 2927 C C . ARG B 1 73 ? 40.930 42.704 -55.526 1.00 44.52 1243 ARG B C 1
ATOM 2928 O O . ARG B 1 73 ? 40.144 43.469 -54.989 1.00 43.22 1243 ARG B O 1
ATOM 2936 N N . THR B 1 74 ? 40.540 41.755 -56.374 1.00 45.24 1244 THR B N 1
ATOM 2937 C CA . THR B 1 74 ? 39.124 41.532 -56.664 1.00 44.04 1244 THR B CA 1
ATOM 2938 C C . THR B 1 74 ? 38.702 40.273 -55.921 1.00 44.15 1244 THR B C 1
ATOM 2939 O O . THR B 1 74 ? 39.387 39.252 -55.959 1.00 46.18 1244 THR B O 1
ATOM 2943 N N . GLN B 1 75 ? 37.574 40.379 -55.229 1.00 42.40 1245 GLN B N 1
ATOM 2944 C CA . GLN B 1 75 ? 37.149 39.406 -54.241 1.00 41.36 1245 GLN B CA 1
ATOM 2945 C C . GLN B 1 75 ? 35.638 39.269 -54.339 1.00 40.44 1245 GLN B C 1
ATOM 2946 O O . GLN B 1 75 ? 34.947 40.230 -54.654 1.00 37.56 1245 GLN B O 1
ATOM 2952 N N . VAL B 1 76 ? 35.122 38.084 -54.050 1.00 42.71 1246 VAL B N 1
ATOM 2953 C CA . VAL B 1 76 ? 33.687 37.909 -53.915 1.00 45.64 1246 VAL B CA 1
ATOM 2954 C C . VAL B 1 76 ? 33.246 38.533 -52.596 1.00 46.34 1246 VAL B C 1
ATOM 2955 O O . VAL B 1 76 ? 33.888 38.321 -51.560 1.00 46.40 1246 VAL B O 1
ATOM 2959 N N . GLN B 1 77 ? 32.170 39.305 -52.628 1.00 46.67 1247 GLN B N 1
ATOM 2960 C CA . GLN B 1 77 ? 31.635 39.899 -51.422 1.00 47.14 1247 GLN B CA 1
ATOM 2961 C C . GLN B 1 77 ? 30.966 38.848 -50.566 1.00 49.02 1247 GLN B C 1
ATOM 2962 O O . GLN B 1 77 ? 30.276 37.955 -51.087 1.00 49.70 1247 GLN B O 1
ATOM 2968 N N . GLN B 1 78 ? 31.189 38.943 -49.254 1.00 46.89 1248 GLN B N 1
ATOM 2969 C CA . GLN B 1 78 ? 30.391 38.199 -48.292 1.00 49.25 1248 GLN B CA 1
ATOM 2970 C C . GLN B 1 78 ? 30.359 38.797 -46.895 1.00 49.61 1248 GLN B C 1
ATOM 2971 O O . GLN B 1 78 ? 31.137 39.696 -46.562 1.00 50.86 1248 GLN B O 1
ATOM 2977 N N . PRO B 1 79 ? 29.437 38.301 -46.067 1.00 53.03 1249 PRO B N 1
ATOM 2978 C CA . PRO B 1 79 ? 29.379 38.744 -44.675 1.00 52.39 1249 PRO B CA 1
ATOM 2979 C C . PRO B 1 79 ? 30.661 38.389 -43.935 1.00 52.92 1249 PRO B C 1
ATOM 2980 O O . PRO B 1 79 ? 31.231 37.321 -44.169 1.00 54.75 1249 PRO B O 1
ATOM 2984 N N . SER B 1 80 ? 31.150 39.344 -43.147 1.00 48.42 1250 SER B N 1
ATOM 2985 C CA . SER B 1 80 ? 32.483 39.286 -42.559 1.00 50.45 1250 SER B CA 1
ATOM 2986 C C . SER B 1 80 ? 32.680 38.021 -41.752 1.00 50.98 1250 SER B C 1
ATOM 2987 O O . SER B 1 80 ? 33.804 37.654 -41.410 1.00 51.31 1250 SER B O 1
ATOM 2990 N N . ASP B 1 81 ? 31.575 37.355 -41.449 1.00 53.10 1251 ASP B N 1
ATOM 2991 C CA . ASP B 1 81 ? 31.629 36.132 -40.676 1.00 52.98 1251 ASP B CA 1
ATOM 2992 C C . ASP B 1 81 ? 31.478 34.910 -41.568 1.00 52.75 1251 ASP B C 1
ATOM 2993 O O . ASP B 1 81 ? 31.157 33.827 -41.078 1.00 53.26 1251 ASP B O 1
ATOM 2998 N N . GLU B 1 82 ? 31.704 35.060 -42.872 1.00 40.53 1252 GLU B N 1
ATOM 2999 C CA . GLU B 1 82 ? 31.566 33.926 -43.697 1.00 39.35 1252 GLU B CA 1
ATOM 3000 C C . GLU B 1 82 ? 32.629 33.888 -44.782 1.00 34.39 1252 GLU B C 1
ATOM 3001 O O . GLU B 1 82 ? 33.099 34.883 -45.192 1.00 30.43 1252 GLU B O 1
ATOM 3007 N N . ASN B 1 83 ? 32.989 32.683 -45.196 1.00 33.11 1253 ASN B N 1
ATOM 3008 C CA . ASN B 1 83 ? 33.696 32.481 -46.436 1.00 31.66 1253 ASN B CA 1
ATOM 3009 C C . ASN B 1 83 ? 33.216 31.160 -47.041 1.00 33.03 1253 ASN B C 1
ATOM 3010 O O . ASN B 1 83 ? 33.580 30.087 -46.558 1.00 35.44 1253 ASN B O 1
ATOM 3015 N N . TRP B 1 84 ? 32.376 31.254 -48.058 1.00 33.18 1254 TRP B N 1
ATOM 3016 C CA . TRP B 1 84 ? 31.696 30.080 -48.626 1.00 35.76 1254 TRP B CA 1
ATOM 3017 C C . TRP B 1 84 ? 32.364 29.523 -49.859 1.00 34.22 1254 TRP B C 1
ATOM 3018 O O . TRP B 1 84 ? 32.988 30.250 -50.612 1.00 30.05 1254 TRP B O 1
ATOM 3029 N N . ASP B 1 85 ? 32.189 28.224 -50.069 1.00 34.82 1255 ASP B N 1
ATOM 3030 C CA . ASP B 1 85 ? 32.625 27.576 -51.311 1.00 37.02 1255 ASP B CA 1
ATOM 3031 C C . ASP B 1 85 ? 31.731 28.038 -52.470 1.00 37.21 1255 ASP B C 1
ATOM 3032 O O . ASP B 1 85 ? 30.755 28.753 -52.248 1.00 36.95 1255 ASP B O 1
ATOM 3037 N N . LEU B 1 86 ? 32.073 27.642 -53.692 1.00 38.12 1256 LEU B N 1
ATOM 3038 C CA . LEU B 1 86 ? 31.357 28.106 -54.892 1.00 40.43 1256 LEU B CA 1
ATOM 3039 C C . LEU B 1 86 ? 29.872 27.704 -54.937 1.00 41.12 1256 LEU B C 1
ATOM 3040 O O . LEU B 1 86 ? 29.081 28.383 -55.589 1.00 41.10 1256 LEU B O 1
ATOM 3045 N N . THR B 1 87 ? 29.520 26.606 -54.267 1.00 41.66 1257 THR B N 1
ATOM 3046 C CA . THR B 1 87 ? 28.134 26.125 -54.201 1.00 44.92 1257 THR B CA 1
ATOM 3047 C C . THR B 1 87 ? 27.284 26.903 -53.197 1.00 46.03 1257 THR B C 1
ATOM 3048 O O . THR B 1 87 ? 26.054 26.814 -53.233 1.00 47.26 1257 THR B O 1
ATOM 3052 N N . GLY B 1 88 ? 27.949 27.625 -52.295 1.00 44.51 1258 GLY B N 1
ATOM 3053 C CA . GLY B 1 88 ? 27.293 28.414 -51.255 1.00 45.52 1258 GLY B CA 1
ATOM 3054 C C . GLY B 1 88 ? 26.609 27.577 -50.188 1.00 45.74 1258 GLY B C 1
ATOM 3055 O O . GLY B 1 88 ? 25.631 28.026 -49.592 1.00 46.31 1258 GLY B O 1
ATOM 3056 N N . THR B 1 89 ? 27.134 26.373 -49.949 1.00 44.79 1259 THR B N 1
ATOM 3057 C CA . THR B 1 89 ? 26.597 25.438 -48.951 1.00 44.79 1259 THR B CA 1
ATOM 3058 C C . THR B 1 89 ? 27.642 24.980 -47.897 1.00 44.07 1259 THR B C 1
ATOM 3059 O O . THR B 1 89 ? 27.333 24.175 -47.004 1.00 42.17 1259 THR B O 1
ATOM 3063 N N . ARG B 1 90 ? 28.878 25.467 -47.994 1.00 40.22 1260 ARG B N 1
ATOM 3064 C CA . ARG B 1 90 ? 29.906 25.076 -47.034 1.00 40.27 1260 ARG B CA 1
ATOM 3065 C C . ARG B 1 90 ? 30.935 26.184 -46.858 1.00 37.92 1260 ARG B C 1
ATOM 3066 O O . ARG B 1 90 ? 31.382 26.792 -47.838 1.00 39.84 1260 ARG B O 1
ATOM 3068 N N . GLN B 1 91 ? 31.295 26.423 -45.603 1.00 35.47 1261 GLN B N 1
ATOM 3069 C CA A GLN B 1 91 ? 32.311 27.411 -45.277 0.50 33.80 1261 GLN B CA 1
ATOM 3070 C CA B GLN B 1 91 ? 32.321 27.399 -45.255 0.50 34.56 1261 GLN B CA 1
ATOM 3071 C C . GLN B 1 91 ? 33.690 26.788 -45.539 1.00 33.33 1261 GLN B C 1
ATOM 3072 O O . GLN B 1 91 ? 33.910 25.595 -45.281 1.00 34.65 1261 GLN B O 1
ATOM 3083 N N . ILE B 1 92 ? 34.608 27.584 -46.073 1.00 30.38 1262 ILE B N 1
ATOM 3084 C CA . ILE B 1 92 ? 35.973 27.107 -46.383 1.00 31.32 1262 ILE B CA 1
ATOM 3085 C C . ILE B 1 92 ? 37.055 28.091 -45.925 1.00 29.74 1262 ILE B C 1
ATOM 3086 O O . ILE B 1 92 ? 36.765 29.252 -45.685 1.00 29.58 1262 ILE B O 1
ATOM 3091 N N . TRP B 1 93 ? 38.293 27.630 -45.892 1.00 30.37 1263 TRP B N 1
ATOM 3092 C CA . TRP B 1 93 ? 39.452 28.426 -45.479 1.00 29.00 1263 TRP B CA 1
ATOM 3093 C C . TRP B 1 93 ? 40.110 29.239 -46.606 1.00 27.24 1263 TRP B C 1
ATOM 3094 O O . TRP B 1 93 ? 40.401 30.421 -46.426 1.00 27.94 1263 TRP B O 1
ATOM 3105 N N . PRO B 1 94 ? 40.363 28.626 -47.753 1.00 28.22 1264 PRO B N 1
ATOM 3106 C CA . PRO B 1 94 ? 40.970 29.383 -48.849 1.00 30.00 1264 PRO B CA 1
ATOM 3107 C C . PRO B 1 94 ? 40.127 30.617 -49.229 1.00 31.33 1264 PRO B C 1
ATOM 3108 O O . PRO B 1 94 ? 38.893 30.544 -49.294 1.00 30.34 1264 PRO B O 1
ATOM 3112 N N . CYS B 1 95 ? 40.814 31.736 -49.409 1.00 31.03 1265 CYS B N 1
ATOM 3113 C CA . CYS B 1 95 ? 40.207 33.048 -49.585 1.00 36.33 1265 CYS B CA 1
ATOM 3114 C C . CYS B 1 95 ? 40.680 33.561 -50.943 1.00 37.49 1265 CYS B C 1
ATOM 3115 O O . CYS B 1 95 ? 41.857 33.874 -51.125 1.00 39.65 1265 CYS B O 1
ATOM 3118 N N . GLU B 1 96 ? 39.753 33.629 -51.887 1.00 35.02 1266 GLU B N 1
ATOM 3119 C CA . GLU B 1 96 ? 40.062 33.874 -53.281 1.00 38.71 1266 GLU B CA 1
ATOM 3120 C C . GLU B 1 96 ? 40.278 35.354 -53.582 1.00 40.92 1266 GLU B C 1
ATOM 3121 O O . GLU B 1 96 ? 39.510 36.189 -53.126 1.00 40.77 1266 GLU B O 1
ATOM 3127 N N . SER B 1 97 ? 41.308 35.654 -54.378 1.00 47.26 1267 SER B N 1
ATOM 3128 C CA . SER B 1 97 ? 41.563 37.015 -54.879 1.00 50.34 1267 SER B CA 1
ATOM 3129 C C . SER B 1 97 ? 42.160 37.072 -56.299 1.00 54.18 1267 SER B C 1
ATOM 3130 O O . SER B 1 97 ? 43.012 36.257 -56.666 1.00 57.42 1267 SER B O 1
ATOM 3133 N N . SER B 1 98 ? 41.736 38.059 -57.078 1.00 55.72 1268 SER B N 1
ATOM 3134 C CA . SER B 1 98 ? 42.345 38.332 -58.370 1.00 58.14 1268 SER B CA 1
ATOM 3135 C C . SER B 1 98 ? 43.155 39.623 -58.274 1.00 58.04 1268 SER B C 1
ATOM 3136 O O . SER B 1 98 ? 42.726 40.555 -57.625 1.00 55.02 1268 SER B O 1
ATOM 3139 N N . ARG B 1 99 ? 44.293 39.654 -58.962 1.00 60.77 1269 ARG B N 1
ATOM 3140 C CA . ARG B 1 99 ? 45.150 40.831 -59.001 1.00 61.27 1269 ARG B CA 1
ATOM 3141 C C . ARG B 1 99 ? 44.907 41.675 -60.252 1.00 61.56 1269 ARG B C 1
ATOM 3142 O O . ARG B 1 99 ? 44.777 41.154 -61.360 1.00 61.92 1269 ARG B O 1
ATOM 3150 N N . SER B 1 100 ? 44.850 42.986 -60.049 1.00 59.42 1270 SER B N 1
ATOM 3151 C CA . SER B 1 100 ? 44.661 43.946 -61.090 1.00 59.54 1270 SER B CA 1
ATOM 3152 C C . SER B 1 100 ? 45.495 45.153 -60.675 1.00 58.58 1270 SER B C 1
ATOM 3153 O O . SER B 1 100 ? 45.899 45.269 -59.513 1.00 55.42 1270 SER B O 1
ATOM 3156 N N . HIS B 1 101 ? 45.759 46.042 -61.615 1.00 59.21 1271 HIS B N 1
ATOM 3157 C CA . HIS B 1 101 ? 46.390 47.300 -61.269 1.00 59.43 1271 HIS B CA 1
ATOM 3158 C C . HIS B 1 101 ? 45.647 48.431 -61.921 1.00 59.32 1271 HIS B C 1
ATOM 3159 O O . HIS B 1 101 ? 45.027 48.279 -62.981 1.00 60.67 1271 HIS B O 1
ATOM 3166 N N . THR B 1 102 ? 45.714 49.574 -61.275 1.00 55.48 1272 THR B N 1
ATOM 3167 C CA . THR B 1 102 ? 45.073 50.729 -61.767 1.00 55.88 1272 THR B CA 1
ATOM 3168 C C . THR B 1 102 ? 45.650 51.957 -61.086 1.00 53.22 1272 THR B C 1
ATOM 3169 O O . THR B 1 102 ? 46.699 51.895 -60.538 1.00 51.61 1272 THR B O 1
ATOM 3173 N N . THR B 1 103 ? 44.956 53.069 -61.149 1.00 53.63 1273 THR B N 1
ATOM 3174 C CA . THR B 1 103 ? 45.435 54.276 -60.518 1.00 53.15 1273 THR B CA 1
ATOM 3175 C C . THR B 1 103 ? 44.546 54.672 -59.354 1.00 50.72 1273 THR B C 1
ATOM 3176 O O . THR B 1 103 ? 43.459 54.132 -59.178 1.00 51.51 1273 THR B O 1
ATOM 3180 N N . ILE B 1 104 ? 45.027 55.640 -58.581 1.00 47.61 1274 ILE B N 1
ATOM 3181 C CA . ILE B 1 104 ? 44.300 56.172 -57.444 1.00 45.33 1274 ILE B CA 1
ATOM 3182 C C . ILE B 1 104 ? 43.070 56.939 -57.907 1.00 45.42 1274 ILE B C 1
ATOM 3183 O O . ILE B 1 104 ? 41.995 56.819 -57.316 1.00 42.31 1274 ILE B O 1
ATOM 3188 N N . ALA B 1 105 ? 43.225 57.729 -58.969 1.00 48.33 1275 ALA B N 1
ATOM 3189 C CA . ALA B 1 105 ? 42.094 58.471 -59.517 1.00 49.97 1275 ALA B CA 1
ATOM 3190 C C . ALA B 1 105 ? 41.006 57.498 -59.964 1.00 50.47 1275 ALA B C 1
ATOM 3191 O O . ALA B 1 105 ? 39.826 57.737 -59.754 1.00 50.65 1275 ALA B O 1
ATOM 3193 N N . LYS B 1 106 ? 41.419 56.405 -60.583 1.00 49.39 1276 LYS B N 1
ATOM 3194 C CA . LYS B 1 106 ? 40.479 55.402 -61.073 1.00 51.84 1276 LYS B CA 1
ATOM 3195 C C . LYS B 1 106 ? 39.835 54.604 -59.946 1.00 48.61 1276 LYS B C 1
ATOM 3196 O O . LYS B 1 106 ? 38.626 54.352 -59.972 1.00 47.84 1276 LYS B O 1
ATOM 3202 N N . TYR B 1 107 ? 40.623 54.206 -58.952 1.00 46.04 1277 TYR B N 1
ATOM 3203 C CA . TYR B 1 107 ? 40.038 53.499 -57.828 1.00 41.07 1277 TYR B CA 1
ATOM 3204 C C . TYR B 1 107 ? 39.089 54.433 -57.093 1.00 40.02 1277 TYR B C 1
ATOM 3205 O O . TYR B 1 107 ? 38.013 54.013 -56.679 1.00 36.98 1277 TYR B O 1
ATOM 3214 N N . ALA B 1 108 ? 39.473 55.708 -56.981 1.00 36.95 1278 ALA B N 1
ATOM 3215 C CA . ALA B 1 108 ? 38.646 56.713 -56.307 1.00 37.28 1278 ALA B CA 1
ATOM 3216 C C . ALA B 1 108 ? 37.257 56.810 -56.924 1.00 39.59 1278 ALA B C 1
ATOM 3217 O O . ALA B 1 108 ? 36.262 56.849 -56.196 1.00 38.79 1278 ALA B O 1
ATOM 3219 N N . GLN B 1 109 ? 37.202 56.876 -58.261 1.00 42.18 1279 GLN B N 1
ATOM 3220 C CA . GLN B 1 109 ? 35.936 56.835 -59.017 1.00 44.62 1279 GLN B CA 1
ATOM 3221 C C . GLN B 1 109 ? 35.074 55.628 -58.629 1.00 43.07 1279 GLN B C 1
ATOM 3222 O O . GLN B 1 109 ? 33.888 55.768 -58.339 1.00 45.17 1279 GLN B O 1
ATOM 3228 N N . TYR B 1 110 ? 35.681 54.452 -58.633 1.00 39.40 1280 TYR B N 1
ATOM 3229 C CA . TYR B 1 110 ? 34.981 53.228 -58.241 1.00 39.57 1280 TYR B CA 1
ATOM 3230 C C . TYR B 1 110 ? 34.496 53.296 -56.793 1.00 38.87 1280 TYR B C 1
ATOM 3231 O O . TYR B 1 110 ? 33.344 52.974 -56.508 1.00 37.79 1280 TYR B O 1
ATOM 3240 N N . GLN B 1 111 ? 35.375 53.721 -55.885 1.00 38.70 1281 GLN B N 1
ATOM 3241 C CA . GLN B 1 111 ? 35.025 53.811 -54.474 1.00 37.79 1281 GLN B CA 1
ATOM 3242 C C . GLN B 1 111 ? 33.838 54.762 -54.285 1.00 38.44 1281 GLN B C 1
ATOM 3243 O O . GLN B 1 111 ? 32.904 54.458 -53.557 1.00 38.38 1281 GLN B O 1
ATOM 3249 N N . ALA B 1 112 ? 33.862 55.891 -54.980 1.00 41.21 1282 ALA B N 1
ATOM 3250 C CA . ALA B 1 112 ? 32.768 56.863 -54.939 1.00 44.05 1282 ALA B CA 1
ATOM 3251 C C . ALA B 1 112 ? 31.485 56.365 -55.623 1.00 46.48 1282 ALA B C 1
ATOM 3252 O O . ALA B 1 112 ? 30.395 56.557 -55.104 1.00 47.60 1282 ALA B O 1
ATOM 3254 N N . SER B 1 113 ? 31.621 55.727 -56.782 1.00 47.30 1283 SER B N 1
ATOM 3255 C CA . SER B 1 113 ? 30.464 55.168 -57.501 1.00 51.27 1283 SER B CA 1
ATOM 3256 C C . SER B 1 113 ? 29.780 54.083 -56.678 1.00 49.41 1283 SER B C 1
ATOM 3257 O O . SER B 1 113 ? 28.554 54.007 -56.614 1.00 49.35 1283 SER B O 1
ATOM 3260 N N . SER B 1 114 ? 30.608 53.242 -56.070 1.00 46.45 1284 SER B N 1
ATOM 3261 C CA . SER B 1 114 ? 30.163 52.167 -55.198 1.00 45.83 1284 SER B CA 1
ATOM 3262 C C . SER B 1 114 ? 29.268 52.718 -54.100 1.00 46.48 1284 SER B C 1
ATOM 3263 O O . SER B 1 114 ? 28.219 52.150 -53.814 1.00 46.09 1284 SER B O 1
ATOM 3266 N N . PHE B 1 115 ? 29.683 53.840 -53.501 1.00 45.64 1285 PHE B N 1
ATOM 3267 C CA . PHE B 1 115 ? 28.888 54.501 -52.461 1.00 44.87 1285 PHE B CA 1
ATOM 3268 C C . PHE B 1 115 ? 27.548 55.018 -53.002 1.00 46.90 1285 PHE B C 1
ATOM 3269 O O . PHE B 1 115 ? 26.494 54.724 -52.435 1.00 44.50 1285 PHE B O 1
ATOM 3277 N N . GLN B 1 116 ? 27.565 55.743 -54.111 1.00 49.61 1286 GLN B N 1
ATOM 3278 C CA . GLN B 1 116 ? 26.311 56.246 -54.696 1.00 54.86 1286 GLN B CA 1
ATOM 3279 C C . GLN B 1 116 ? 25.339 55.141 -55.121 1.00 56.70 1286 GLN B C 1
ATOM 3280 O O . GLN B 1 116 ? 24.127 55.275 -54.961 1.00 57.64 1286 GLN B O 1
ATOM 3286 N N . GLU B 1 117 ? 25.887 54.057 -55.661 1.00 57.08 1287 GLU B N 1
ATOM 3287 C CA . GLU B 1 117 ? 25.090 52.910 -56.088 1.00 59.53 1287 GLU B CA 1
ATOM 3288 C C . GLU B 1 117 ? 24.450 52.232 -54.890 1.00 57.24 1287 GLU B C 1
ATOM 3289 O O . GLU B 1 117 ? 23.325 51.762 -54.972 1.00 56.51 1287 GLU B O 1
ATOM 3295 N N . SER B 1 118 ? 25.178 52.175 -53.777 1.00 55.95 1288 SER B N 1
ATOM 3296 C CA . SER B 1 118 ? 24.616 51.652 -52.534 1.00 55.42 1288 SER B CA 1
ATOM 3297 C C . SER B 1 118 ? 23.429 52.487 -52.027 1.00 57.16 1288 SER B C 1
ATOM 3298 O O . SER B 1 118 ? 22.480 51.945 -51.468 1.00 54.97 1288 SER B O 1
ATOM 3301 N N . LEU B 1 119 ? 23.504 53.800 -52.219 1.00 58.46 1289 LEU B N 1
ATOM 3302 C CA . LEU B 1 119 ? 22.439 54.694 -51.794 1.00 61.83 1289 LEU B CA 1
ATOM 3303 C C . LEU B 1 119 ? 21.180 54.338 -52.571 1.00 66.09 1289 LEU B C 1
ATOM 3304 O O . LEU B 1 119 ? 20.085 54.350 -52.017 1.00 68.71 1289 LEU B O 1
ATOM 3309 N N . GLN B 1 120 ? 21.332 53.986 -53.842 1.00 67.78 1290 GLN B N 1
ATOM 3310 C CA . GLN B 1 120 ? 20.216 53.381 -54.578 1.00 70.91 1290 GLN B CA 1
ATOM 3311 C C . GLN B 1 120 ? 20.387 51.857 -54.641 1.00 69.94 1290 GLN B C 1
ATOM 3312 O O . GLN B 1 120 ? 20.078 51.131 -53.695 1.00 68.39 1290 GLN B O 1
ATOM 3318 N N . HIS B 1 150 ? 27.250 36.759 -54.419 1.00 60.77 1320 HIS B N 1
ATOM 3319 C CA . HIS B 1 150 ? 27.030 36.746 -55.855 1.00 60.04 1320 HIS B CA 1
ATOM 3320 C C . HIS B 1 150 ? 27.750 37.894 -56.580 1.00 58.25 1320 HIS B C 1
ATOM 3321 O O . HIS B 1 150 ? 27.749 37.935 -57.810 1.00 59.24 1320 HIS B O 1
ATOM 3323 N N . HIS B 1 151 ? 28.349 38.810 -55.817 1.00 53.47 1321 HIS B N 1
ATOM 3324 C CA . HIS B 1 151 ? 28.959 40.039 -56.345 1.00 52.71 1321 HIS B CA 1
ATOM 3325 C C . HIS B 1 151 ? 30.444 40.081 -55.993 1.00 49.96 1321 HIS B C 1
ATOM 3326 O O . HIS B 1 151 ? 30.870 39.483 -54.997 1.00 47.12 1321 HIS B O 1
ATOM 3333 N N . ILE B 1 152 ? 31.224 40.783 -56.812 1.00 48.19 1322 ILE B N 1
ATOM 3334 C CA . ILE B 1 152 ? 32.621 41.054 -56.513 1.00 46.71 1322 ILE B CA 1
ATOM 3335 C C . ILE B 1 152 ? 32.755 42.497 -56.048 1.00 45.23 1322 ILE B C 1
ATOM 3336 O O . ILE B 1 152 ? 31.954 43.366 -56.415 1.00 43.12 1322 ILE B O 1
ATOM 3341 N N . ILE B 1 153 ? 33.762 42.726 -55.217 1.00 42.67 1323 ILE B N 1
ATOM 3342 C CA . ILE B 1 153 ? 34.157 44.071 -54.836 1.00 39.49 1323 ILE B CA 1
ATOM 3343 C C . ILE B 1 153 ? 35.631 44.193 -55.178 1.00 38.25 1323 ILE B C 1
ATOM 3344 O O . ILE B 1 153 ? 36.301 43.185 -55.453 1.00 37.43 1323 ILE B O 1
ATOM 3349 N N . LYS B 1 154 ? 36.120 45.431 -55.218 1.00 36.52 1324 LYS B N 1
ATOM 3350 C CA . LYS B 1 154 ? 37.520 45.695 -55.512 1.00 36.29 1324 LYS B CA 1
ATOM 3351 C C . LYS B 1 154 ? 38.142 46.512 -54.376 1.00 34.17 1324 LYS B C 1
ATOM 3352 O O . LYS B 1 154 ? 37.591 47.530 -53.970 1.00 33.28 1324 LYS B O 1
ATOM 3358 N N . PHE B 1 155 ? 39.307 46.050 -53.922 1.00 33.54 1325 PHE B N 1
ATOM 3359 C CA . PHE B 1 155 ? 40.036 46.558 -52.758 1.00 34.62 1325 PHE B CA 1
ATOM 3360 C C . PHE B 1 155 ? 41.379 47.109 -53.264 1.00 35.36 1325 PHE B C 1
ATOM 3361 O O . PHE B 1 155 ? 42.199 46.347 -53.801 1.00 33.85 1325 PHE B O 1
ATOM 3369 N N . GLY B 1 156 ? 41.587 48.422 -53.126 1.00 33.49 1326 GLY B N 1
ATOM 3370 C CA . GLY B 1 156 ? 42.883 49.040 -53.437 1.00 33.51 1326 GLY B CA 1
ATOM 3371 C C . GLY B 1 156 ? 43.857 48.822 -52.286 1.00 34.34 1326 GLY B C 1
ATOM 3372 O O . GLY B 1 156 ? 43.642 49.339 -51.192 1.00 30.17 1326 GLY B O 1
ATOM 3373 N N . THR B 1 157 ? 44.921 48.060 -52.524 1.00 37.38 1327 THR B N 1
ATOM 3374 C CA . THR B 1 157 ? 45.739 47.522 -51.439 1.00 38.41 1327 THR B CA 1
ATOM 3375 C C . THR B 1 157 ? 47.228 47.750 -51.677 1.00 40.04 1327 THR B C 1
ATOM 3376 O O . THR B 1 157 ? 47.652 48.101 -52.786 1.00 38.90 1327 THR B O 1
ATOM 3380 N N . ASN B 1 158 ? 48.009 47.561 -50.606 1.00 40.43 1328 ASN B N 1
ATOM 3381 C CA . ASN B 1 158 ? 49.475 47.695 -50.642 1.00 42.98 1328 ASN B CA 1
ATOM 3382 C C . ASN B 1 158 ? 49.952 48.946 -51.372 1.00 42.03 1328 ASN B C 1
ATOM 3383 O O . ASN B 1 158 ? 50.951 48.919 -52.103 1.00 43.74 1328 ASN B O 1
ATOM 3388 N N . ILE B 1 159 ? 49.246 50.055 -51.182 1.00 39.29 1329 ILE B N 1
ATOM 3389 C CA . ILE B 1 159 ? 49.627 51.287 -51.848 1.00 36.65 1329 ILE B CA 1
ATOM 3390 C C . ILE B 1 159 ? 50.818 51.906 -51.117 1.00 39.34 1329 ILE B C 1
ATOM 3391 O O . ILE B 1 159 ? 50.717 52.332 -49.958 1.00 32.60 1329 ILE B O 1
ATOM 3396 N N . ASP B 1 160 ? 51.934 51.972 -51.831 1.00 39.39 1330 ASP B N 1
ATOM 3397 C CA . ASP B 1 160 ? 53.209 52.302 -51.244 1.00 43.46 1330 ASP B CA 1
ATOM 3398 C C . ASP B 1 160 ? 53.279 53.819 -51.026 1.00 43.17 1330 ASP B C 1
ATOM 3399 O O . ASP B 1 160 ? 53.218 54.571 -51.984 1.00 43.39 1330 ASP B O 1
ATOM 3404 N N . LEU B 1 161 ? 53.373 54.268 -49.770 1.00 41.34 1331 LEU B N 1
ATOM 3405 C CA . LEU B 1 161 ? 53.628 55.692 -49.509 1.00 42.20 1331 LEU B CA 1
ATOM 3406 C C . LEU B 1 161 ? 55.082 55.950 -49.131 1.00 45.08 1331 LEU B C 1
ATOM 3407 O O . LEU B 1 161 ? 55.361 56.817 -48.321 1.00 47.47 1331 LEU B O 1
ATOM 3412 N N . SER B 1 162 ? 56.007 55.222 -49.748 1.00 49.76 1332 SER B N 1
ATOM 3413 C CA . SER B 1 162 ? 57.446 55.390 -49.476 1.00 51.32 1332 SER B CA 1
ATOM 3414 C C . SER B 1 162 ? 58.066 56.622 -50.139 1.00 52.69 1332 SER B C 1
ATOM 3415 O O . SER B 1 162 ? 59.090 57.130 -49.661 1.00 55.54 1332 SER B O 1
ATOM 3418 N N . ASP B 1 163 ? 57.468 57.087 -51.238 1.00 50.67 1333 ASP B N 1
ATOM 3419 C CA . ASP B 1 163 ? 57.985 58.257 -51.955 1.00 51.34 1333 ASP B CA 1
ATOM 3420 C C . ASP B 1 163 ? 57.813 59.549 -51.130 1.00 48.72 1333 ASP B C 1
ATOM 3421 O O . ASP B 1 163 ? 56.760 60.194 -51.158 1.00 46.86 1333 ASP B O 1
ATOM 3426 N N . ALA B 1 164 ? 58.874 59.929 -50.428 1.00 47.03 1334 ALA B N 1
ATOM 3427 C CA . ALA B 1 164 ? 58.837 61.045 -49.478 1.00 46.75 1334 ALA B CA 1
ATOM 3428 C C . ALA B 1 164 ? 58.583 62.417 -50.121 1.00 48.75 1334 ALA B C 1
ATOM 3429 O O . ALA B 1 164 ? 58.254 63.368 -49.415 1.00 46.82 1334 ALA B O 1
ATOM 3431 N N . LYS B 1 165 ? 58.752 62.517 -51.441 1.00 51.03 1335 LYS B N 1
ATOM 3432 C CA . LYS B 1 165 ? 58.425 63.741 -52.184 1.00 52.17 1335 LYS B CA 1
ATOM 3433 C C . LYS B 1 165 ? 56.927 63.846 -52.443 1.00 50.85 1335 LYS B C 1
ATOM 3434 O O . LYS B 1 165 ? 56.269 64.786 -52.035 1.00 51.77 1335 LYS B O 1
ATOM 3440 N N . ARG B 1 166 ? 56.412 62.841 -53.123 1.00 49.68 1336 ARG B N 1
ATOM 3441 C CA . ARG B 1 166 ? 55.012 62.737 -53.488 1.00 49.39 1336 ARG B CA 1
ATOM 3442 C C . ARG B 1 166 ? 54.062 62.803 -52.272 1.00 45.16 1336 ARG B C 1
ATOM 3443 O O . ARG B 1 166 ? 52.985 63.398 -52.330 1.00 43.34 1336 ARG B O 1
ATOM 3451 N N . TRP B 1 167 ? 54.480 62.190 -51.174 1.00 40.22 1337 TRP B N 1
ATOM 3452 C CA . TRP B 1 167 ? 53.615 62.014 -50.003 1.00 37.58 1337 TRP B CA 1
ATOM 3453 C C . TRP B 1 167 ? 54.050 62.804 -48.761 1.00 36.22 1337 TRP B C 1
ATOM 3454 O O . TRP B 1 167 ? 53.704 62.453 -47.644 1.00 31.22 1337 TRP B O 1
ATOM 3465 N N . LYS B 1 168 ? 54.801 63.879 -48.971 1.00 35.38 1338 LYS B N 1
ATOM 3466 C CA . LYS B 1 168 ? 55.436 64.606 -47.877 1.00 34.73 1338 LYS B CA 1
ATOM 3467 C C . LYS B 1 168 ? 54.484 65.047 -46.751 1.00 30.71 1338 LYS B C 1
ATOM 3468 O O . LYS B 1 168 ? 54.716 64.718 -45.596 1.00 30.91 1338 LYS B O 1
ATOM 3474 N N . PRO B 1 169 ? 53.377 65.728 -47.075 1.00 33.03 1339 PRO B N 1
ATOM 3475 C CA . PRO B 1 169 ? 52.481 66.183 -45.980 1.00 30.86 1339 PRO B CA 1
ATOM 3476 C C . PRO B 1 169 ? 51.879 65.007 -45.183 1.00 28.93 1339 PRO B C 1
ATOM 3477 O O . PRO B 1 169 ? 51.712 65.064 -43.943 1.00 26.04 1339 PRO B O 1
ATOM 3481 N N . GLN B 1 170 ? 51.611 63.935 -45.906 1.00 26.47 1340 GLN B N 1
ATOM 3482 C CA . GLN B 1 170 ? 51.087 62.714 -45.331 1.00 26.77 1340 GLN B CA 1
ATOM 3483 C C . GLN B 1 170 ? 52.085 62.148 -44.347 1.00 24.21 1340 GLN B C 1
ATOM 3484 O O . GLN B 1 170 ? 51.764 61.925 -43.193 1.00 22.65 1340 GLN B O 1
ATOM 3490 N N . LEU B 1 171 ? 53.306 61.932 -44.826 1.00 23.80 1341 LEU B N 1
ATOM 3491 C CA . LEU B 1 171 ? 54.352 61.313 -44.020 1.00 25.36 1341 LEU B CA 1
ATOM 3492 C C . LEU B 1 171 ? 54.794 62.148 -42.829 1.00 25.91 1341 LEU B C 1
ATOM 3493 O O . LEU B 1 171 ? 55.051 61.622 -41.746 1.00 26.07 1341 LEU B O 1
ATOM 3498 N N . GLN B 1 172 ? 54.858 63.457 -43.018 1.00 25.81 1342 GLN B N 1
ATOM 3499 C CA . GLN B 1 172 ? 55.233 64.351 -41.932 1.00 27.42 1342 GLN B CA 1
ATOM 3500 C C . GLN B 1 172 ? 54.168 64.437 -40.840 1.00 25.40 1342 GLN B C 1
ATOM 3501 O O . GLN B 1 172 ? 54.510 64.600 -39.683 1.00 24.83 1342 GLN B O 1
ATOM 3507 N N . GLU B 1 173 ? 52.897 64.255 -41.201 1.00 22.63 1343 GLU B N 1
ATOM 3508 C CA . GLU B 1 173 ? 51.828 64.246 -40.232 1.00 21.31 1343 GLU B CA 1
ATOM 3509 C C . GLU B 1 173 ? 52.022 63.118 -39.243 1.00 21.74 1343 GLU B C 1
ATOM 3510 O O . GLU B 1 173 ? 51.814 63.288 -38.027 1.00 22.93 1343 GLU B O 1
ATOM 3516 N N . LEU B 1 174 ? 52.430 61.960 -39.753 1.00 22.76 1344 LEU B N 1
ATOM 3517 C CA . LEU B 1 174 ? 52.678 60.830 -38.876 1.00 21.74 1344 LEU B CA 1
ATOM 3518 C C . LEU B 1 174 ? 53.853 61.027 -37.907 1.00 24.88 1344 LEU B C 1
ATOM 3519 O O . LEU B 1 174 ? 53.928 60.331 -36.902 1.00 24.57 1344 LEU B O 1
ATOM 3524 N N . LEU B 1 175 ? 54.733 61.997 -38.173 1.00 23.77 1345 LEU B N 1
ATOM 3525 C CA . LEU B 1 175 ? 55.789 62.343 -37.218 1.00 24.29 1345 LEU B CA 1
ATOM 3526 C C . LEU B 1 175 ? 55.270 62.944 -35.909 1.00 20.66 1345 LEU B C 1
ATOM 3527 O O . LEU B 1 175 ? 56.028 63.052 -34.949 1.00 23.72 1345 LEU B O 1
ATOM 3532 N N . LYS B 1 176 ? 53.985 63.297 -35.853 1.00 20.38 1346 LYS B N 1
ATOM 3533 C CA . LYS B 1 176 ? 53.363 63.701 -34.612 1.00 21.89 1346 LYS B CA 1
ATOM 3534 C C . LYS B 1 176 ? 53.193 62.527 -33.652 1.00 21.32 1346 LYS B C 1
ATOM 3535 O O . LYS B 1 176 ? 52.950 62.737 -32.470 1.00 20.18 1346 LYS B O 1
ATOM 3541 N N . LEU B 1 177 ? 53.260 61.300 -34.157 1.00 20.70 1347 LEU B N 1
ATOM 3542 C CA . LEU B 1 177 ? 53.050 60.152 -33.294 1.00 18.21 1347 LEU B CA 1
ATOM 3543 C C . LEU B 1 177 ? 54.256 59.963 -32.362 1.00 19.60 1347 LEU B C 1
ATOM 3544 O O . LEU B 1 177 ? 55.403 60.225 -32.749 1.00 19.98 1347 LEU B O 1
ATOM 3549 N N . PRO B 1 178 ? 54.012 59.427 -31.155 1.00 17.90 1348 PRO B N 1
ATOM 3550 C CA . PRO B 1 178 ? 55.125 59.079 -30.253 1.00 20.06 1348 PRO B CA 1
ATOM 3551 C C . PRO B 1 178 ? 56.035 58.069 -30.915 1.00 17.47 1348 PRO B C 1
ATOM 3552 O O . PRO B 1 178 ? 55.565 57.300 -31.746 1.00 18.19 1348 PRO B O 1
ATOM 3556 N N . ALA B 1 179 ? 57.317 58.085 -30.554 1.00 18.83 1349 ALA B N 1
ATOM 3557 C CA . ALA B 1 179 ? 58.326 57.291 -31.237 1.00 18.89 1349 ALA B CA 1
ATOM 3558 C C . ALA B 1 179 ? 58.000 55.819 -31.268 1.00 19.09 1349 ALA B C 1
ATOM 3559 O O . ALA B 1 179 ? 58.303 55.149 -32.251 1.00 21.68 1349 ALA B O 1
ATOM 3561 N N . PHE B 1 180 ? 57.403 55.282 -30.197 1.00 18.72 1350 PHE B N 1
ATOM 3562 C CA . PHE B 1 180 ? 57.138 53.839 -30.180 1.00 18.41 1350 PHE B CA 1
ATOM 3563 C C . PHE B 1 180 ? 56.085 53.349 -31.177 1.00 18.48 1350 PHE B C 1
ATOM 3564 O O . PHE B 1 180 ? 55.980 52.148 -31.423 1.00 20.08 1350 PHE B O 1
ATOM 3572 N N . MET B 1 181 ? 55.292 54.267 -31.722 1.00 18.35 1351 MET B N 1
ATOM 3573 C CA . MET B 1 181 ? 54.274 53.931 -32.737 1.00 15.62 1351 MET B CA 1
ATOM 3574 C C . MET B 1 181 ? 54.841 54.050 -34.132 1.00 19.35 1351 MET B C 1
ATOM 3575 O O . MET B 1 181 ? 54.136 53.747 -35.100 1.00 24.06 1351 MET B O 1
ATOM 3580 N N . ARG B 1 182 ? 56.120 54.459 -34.226 1.00 18.94 1352 ARG B N 1
ATOM 3581 C CA . ARG B 1 182 ? 56.775 54.820 -35.487 1.00 24.39 1352 ARG B CA 1
ATOM 3582 C C . ARG B 1 182 ? 58.064 54.072 -35.757 1.00 26.66 1352 ARG B C 1
ATOM 3583 O O . ARG B 1 182 ? 58.274 53.552 -36.861 1.00 30.34 1352 ARG B O 1
ATOM 3591 N N . VAL B 1 183 ? 58.966 54.084 -34.778 1.00 28.06 1353 VAL B N 1
ATOM 3592 C CA . VAL B 1 183 ? 60.353 53.674 -35.008 1.00 29.67 1353 VAL B CA 1
ATOM 3593 C C . VAL B 1 183 ? 60.522 52.175 -34.750 1.00 31.14 1353 VAL B C 1
ATOM 3594 O O . VAL B 1 183 ? 59.847 51.582 -33.881 1.00 30.44 1353 VAL B O 1
ATOM 3598 N N . THR B 1 184 ? 61.376 51.551 -35.552 1.00 30.04 1354 THR B N 1
ATOM 3599 C CA . THR B 1 184 ? 61.686 50.136 -35.380 1.00 33.17 1354 THR B CA 1
ATOM 3600 C C . THR B 1 184 ? 63.061 50.002 -34.727 1.00 37.04 1354 THR B C 1
ATOM 3601 O O . THR B 1 184 ? 64.013 50.708 -35.083 1.00 35.29 1354 THR B O 1
ATOM 3605 N N . SER B 1 185 ? 63.143 49.116 -33.745 1.00 38.94 1355 SER B N 1
ATOM 3606 C CA . SER B 1 185 ? 64.388 48.812 -33.084 1.00 43.60 1355 SER B CA 1
ATOM 3607 C C . SER B 1 185 ? 64.761 47.358 -33.391 1.00 45.73 1355 SER B C 1
ATOM 3608 O O . SER B 1 185 ? 63.948 46.459 -33.217 1.00 41.91 1355 SER B O 1
ATOM 3611 N N . THR B 1 186 ? 65.989 47.147 -33.849 1.00 49.86 1356 THR B N 1
ATOM 3612 C CA . THR B 1 186 ? 66.485 45.806 -34.178 1.00 52.69 1356 THR B CA 1
ATOM 3613 C C . THR B 1 186 ? 67.972 45.715 -33.862 1.00 54.57 1356 THR B C 1
ATOM 3614 O O . THR B 1 186 ? 68.362 45.830 -32.703 1.00 55.51 1356 THR B O 1
ATOM 3616 N N . ILE B 1 197 ? 68.364 51.126 -33.998 1.00 61.34 1367 ILE B N 1
ATOM 3617 C CA . ILE B 1 197 ? 67.105 51.731 -34.415 1.00 60.51 1367 ILE B CA 1
ATOM 3618 C C . ILE B 1 197 ? 67.126 51.947 -35.917 1.00 60.74 1367 ILE B C 1
ATOM 3619 O O . ILE B 1 197 ? 67.869 52.784 -36.425 1.00 62.28 1367 ILE B O 1
ATOM 3624 N N . LEU B 1 198 ? 66.298 51.167 -36.605 1.00 59.62 1368 LEU B N 1
ATOM 3625 C CA . LEU B 1 198 ? 66.259 51.096 -38.068 1.00 60.16 1368 LEU B CA 1
ATOM 3626 C C . LEU B 1 198 ? 65.342 52.147 -38.723 1.00 61.29 1368 LEU B C 1
ATOM 3627 O O . LEU B 1 198 ? 65.174 52.158 -39.948 1.00 62.88 1368 LEU B O 1
ATOM 3630 N N . GLY B 1 199 ? 64.772 53.037 -37.909 1.00 61.23 1369 GLY B N 1
ATOM 3631 C CA . GLY B 1 199 ? 63.889 54.091 -38.404 1.00 60.62 1369 GLY B CA 1
ATOM 3632 C C . GLY B 1 199 ? 62.488 53.555 -38.576 1.00 58.61 1369 GLY B C 1
ATOM 3633 O O . GLY B 1 199 ? 62.125 52.588 -37.921 1.00 56.14 1369 GLY B O 1
ATOM 3634 N N . MET B 1 200 ? 61.717 54.168 -39.474 1.00 57.31 1370 MET B N 1
ATOM 3635 C CA . MET B 1 200 ? 60.342 53.747 -39.728 1.00 56.01 1370 MET B CA 1
ATOM 3636 C C . MET B 1 200 ? 60.215 52.896 -40.997 1.00 54.52 1370 MET B C 1
ATOM 3637 O O . MET B 1 200 ? 60.754 53.239 -42.054 1.00 54.36 1370 MET B O 1
ATOM 3642 N N . ASN B 1 201 ? 59.502 51.780 -40.877 1.00 51.32 1371 ASN B N 1
ATOM 3643 C CA . ASN B 1 201 ? 59.150 50.957 -42.032 1.00 49.66 1371 ASN B CA 1
ATOM 3644 C C . ASN B 1 201 ? 58.176 51.704 -42.934 1.00 46.66 1371 ASN B C 1
ATOM 3645 O O . ASN B 1 201 ? 57.466 52.612 -42.488 1.00 47.76 1371 ASN B O 1
ATOM 3650 N N . THR B 1 202 ? 58.121 51.315 -44.198 1.00 42.19 1372 THR B N 1
ATOM 3651 C CA . THR B 1 202 ? 57.340 52.076 -45.149 1.00 39.49 1372 THR B CA 1
ATOM 3652 C C . THR B 1 202 ? 55.838 51.976 -44.855 1.00 32.38 1372 THR B C 1
ATOM 3653 O O . THR B 1 202 ? 55.290 50.903 -44.537 1.00 30.66 1372 THR B O 1
ATOM 3657 N N . VAL B 1 203 ? 55.186 53.119 -44.956 1.00 27.47 1373 VAL B N 1
ATOM 3658 C CA . VAL B 1 203 ? 53.757 53.214 -44.719 1.00 26.36 1373 VAL B CA 1
ATOM 3659 C C . VAL B 1 203 ? 52.995 52.701 -45.922 1.00 26.42 1373 VAL B C 1
ATOM 3660 O O . VAL B 1 203 ? 53.357 53.009 -47.047 1.00 29.33 1373 VAL B O 1
ATOM 3664 N N . GLN B 1 204 ? 51.939 51.934 -45.681 1.00 26.47 1374 GLN B N 1
ATOM 3665 C CA . GLN B 1 204 ? 51.070 51.444 -46.736 1.00 25.18 1374 GLN B CA 1
ATOM 3666 C C . GLN B 1 204 ? 49.702 52.072 -46.574 1.00 24.65 1374 GLN B C 1
ATOM 3667 O O . GLN B 1 204 ? 49.226 52.274 -45.455 1.00 24.20 1374 GLN B O 1
ATOM 3673 N N . LEU B 1 205 ? 49.057 52.355 -47.691 1.00 22.45 1375 LEU B N 1
ATOM 3674 C CA . LEU B 1 205 ? 47.681 52.822 -47.706 1.00 22.58 1375 LEU B CA 1
ATOM 3675 C C . LEU B 1 205 ? 46.777 51.764 -48.348 1.00 23.68 1375 LEU B C 1
ATOM 3676 O O . LEU B 1 205 ? 47.183 51.055 -49.271 1.00 25.99 1375 LEU B O 1
ATOM 3681 N N . TYR B 1 206 ? 45.553 51.688 -47.846 1.00 24.63 1376 TYR B N 1
ATOM 3682 C CA . TYR B 1 206 ? 44.545 50.741 -48.266 1.00 24.33 1376 TYR B CA 1
ATOM 3683 C C . TYR B 1 206 ? 43.283 51.565 -48.513 1.00 25.70 1376 TYR B C 1
ATOM 3684 O O . TYR B 1 206 ? 42.888 52.364 -47.664 1.00 27.17 1376 TYR B O 1
ATOM 3693 N N . MET B 1 207 ? 42.697 51.424 -49.707 1.00 23.95 1377 MET B N 1
ATOM 3694 C CA A MET B 1 207 ? 41.450 52.113 -50.061 0.50 26.10 1377 MET B CA 1
ATOM 3695 C CA B MET B 1 207 ? 41.452 52.111 -50.063 0.50 25.81 1377 MET B CA 1
ATOM 3696 C C . MET B 1 207 ? 40.361 51.073 -50.224 1.00 25.98 1377 MET B C 1
ATOM 3697 O O . MET B 1 207 ? 40.511 50.110 -50.998 1.00 26.44 1377 MET B O 1
ATOM 3706 N N . LYS B 1 208 ? 39.276 51.240 -49.467 1.00 25.67 1378 LYS B N 1
ATOM 3707 C CA . LYS B 1 208 ? 38.336 50.141 -49.294 1.00 24.34 1378 LYS B CA 1
ATOM 3708 C C . LYS B 1 208 ? 36.887 50.460 -49.602 1.00 24.74 1378 LYS B C 1
ATOM 3709 O O . LYS B 1 208 ? 36.462 51.607 -49.539 1.00 26.38 1378 LYS B O 1
ATOM 3715 N N . VAL B 1 209 ? 36.154 49.393 -49.900 1.00 23.70 1379 VAL B N 1
ATOM 3716 C CA . VAL B 1 209 ? 34.698 49.414 -49.983 1.00 25.29 1379 VAL B CA 1
ATOM 3717 C C . VAL B 1 209 ? 34.164 48.270 -49.117 1.00 27.11 1379 VAL B C 1
ATOM 3718 O O . VAL B 1 209 ? 34.923 47.334 -48.815 1.00 25.88 1379 VAL B O 1
ATOM 3722 N N . PRO B 1 210 ? 32.866 48.326 -48.726 1.00 27.21 1380 PRO B N 1
ATOM 3723 C CA . PRO B 1 210 ? 32.346 47.311 -47.823 1.00 26.52 1380 PRO B CA 1
ATOM 3724 C C . PRO B 1 210 ? 32.597 45.925 -48.369 1.00 27.30 1380 PRO B C 1
ATOM 3725 O O . PRO B 1 210 ? 32.368 45.684 -49.555 1.00 30.24 1380 PRO B O 1
ATOM 3729 N N . GLY B 1 211 ? 33.094 45.042 -47.517 1.00 24.25 1381 GLY B N 1
ATOM 3730 C CA . GLY B 1 211 ? 33.455 43.670 -47.911 1.00 24.47 1381 GLY B CA 1
ATOM 3731 C C . GLY B 1 211 ? 34.930 43.469 -48.232 1.00 25.45 1381 GLY B C 1
ATOM 3732 O O . GLY B 1 211 ? 35.403 42.327 -48.335 1.00 23.52 1381 GLY B O 1
ATOM 3733 N N . SER B 1 212 ? 35.685 44.561 -48.336 1.00 23.76 1382 SER B N 1
ATOM 3734 C CA . SER B 1 212 ? 37.127 44.467 -48.631 1.00 24.20 1382 SER B CA 1
ATOM 3735 C C . SER B 1 212 ? 37.877 43.738 -47.515 1.00 24.07 1382 SER B C 1
ATOM 3736 O O . SER B 1 212 ? 37.865 44.197 -46.381 1.00 22.44 1382 SER B O 1
ATOM 3739 N N . ARG B 1 213 ? 38.532 42.615 -47.847 1.00 22.19 1383 ARG B N 1
ATOM 3740 C CA . ARG B 1 213 ? 39.124 41.734 -46.858 1.00 22.23 1383 ARG B CA 1
ATOM 3741 C C . ARG B 1 213 ? 40.615 41.658 -46.935 1.00 22.80 1383 ARG B C 1
ATOM 3742 O O . ARG B 1 213 ? 41.205 41.521 -48.021 1.00 25.89 1383 ARG B O 1
ATOM 3750 N N . THR B 1 214 ? 41.212 41.686 -45.759 1.00 19.83 1384 THR B N 1
ATOM 3751 C CA . THR B 1 214 ? 42.628 41.417 -45.586 1.00 21.07 1384 THR B CA 1
ATOM 3752 C C . THR B 1 214 ? 42.705 40.049 -44.920 1.00 19.87 1384 THR B C 1
ATOM 3753 O O . THR B 1 214 ? 42.331 39.904 -43.743 1.00 21.77 1384 THR B O 1
ATOM 3757 N N . PRO B 1 215 ? 43.174 39.045 -45.655 1.00 22.70 1385 PRO B N 1
ATOM 3758 C CA . PRO B 1 215 ? 43.100 37.708 -45.082 1.00 22.70 1385 PRO B CA 1
ATOM 3759 C C . PRO B 1 215 ? 44.065 37.459 -43.917 1.00 23.56 1385 PRO B C 1
ATOM 3760 O O . PRO B 1 215 ? 44.925 38.283 -43.623 1.00 21.78 1385 PRO B O 1
ATOM 3764 N N . GLY B 1 216 ? 43.901 36.298 -43.292 1.00 23.52 1386 GLY B N 1
ATOM 3765 C CA . GLY B 1 216 ? 44.615 35.920 -42.074 1.00 24.01 1386 GLY B CA 1
ATOM 3766 C C . GLY B 1 216 ? 46.127 35.909 -42.204 1.00 24.24 1386 GLY B C 1
ATOM 3767 O O . GLY B 1 216 ? 46.675 35.300 -43.108 1.00 24.71 1386 GLY B O 1
ATOM 3768 N N . HIS B 1 217 ? 46.809 36.556 -41.266 1.00 22.59 1387 HIS B N 1
ATOM 3769 C CA . HIS B 1 217 ? 48.259 36.475 -41.227 1.00 21.20 1387 HIS B CA 1
ATOM 3770 C C . HIS B 1 217 ? 48.804 36.888 -39.876 1.00 22.53 1387 HIS B C 1
ATOM 3771 O O . HIS B 1 217 ? 48.095 37.532 -39.085 1.00 21.84 1387 HIS B O 1
ATOM 3778 N N . GLN B 1 218 ? 50.072 36.531 -39.655 1.00 21.88 1388 GLN B N 1
ATOM 3779 C CA . GLN B 1 218 ? 50.929 37.163 -38.645 1.00 25.14 1388 GLN B CA 1
ATOM 3780 C C . GLN B 1 218 ? 51.910 38.075 -39.365 1.00 24.21 1388 GLN B C 1
ATOM 3781 O O . GLN B 1 218 ? 52.235 37.831 -40.520 1.00 27.06 1388 GLN B O 1
ATOM 3787 N 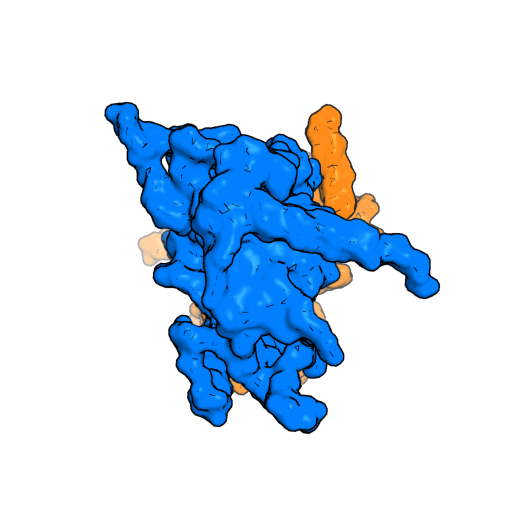N . GLU B 1 219 ? 52.403 39.122 -38.724 1.00 25.09 1389 GLU B N 1
ATOM 3788 C CA . GLU B 1 219 ? 53.501 39.894 -39.330 1.00 26.16 1389 GLU B CA 1
ATOM 3789 C C . GLU B 1 219 ? 54.848 39.175 -39.206 1.00 30.29 1389 GLU B C 1
ATOM 3790 O O . GLU B 1 219 ? 55.061 38.395 -38.290 1.00 29.06 1389 GLU B O 1
ATOM 3796 N N . ASN B 1 220 ? 55.758 39.460 -40.132 1.00 33.96 1390 ASN B N 1
ATOM 3797 C CA . ASN B 1 220 ? 57.096 38.869 -40.126 1.00 36.94 1390 ASN B CA 1
ATOM 3798 C C . ASN B 1 220 ? 58.022 39.458 -39.065 1.00 37.91 1390 ASN B C 1
ATOM 3799 O O . ASN B 1 220 ? 57.727 40.510 -38.472 1.00 34.26 1390 ASN B O 1
ATOM 3804 N N . ASN B 1 221 ? 59.142 38.764 -38.838 1.00 39.93 1391 ASN B N 1
ATOM 3805 C CA . ASN B 1 221 ? 60.224 39.221 -37.942 1.00 40.54 1391 ASN B CA 1
ATOM 3806 C C . ASN B 1 221 ? 59.763 39.553 -36.527 1.00 36.85 1391 ASN B C 1
ATOM 3807 O O . ASN B 1 221 ? 60.365 40.369 -35.818 1.00 34.35 1391 ASN B O 1
ATOM 3812 N N . ASN B 1 222 ? 58.676 38.911 -36.116 1.00 35.79 1392 ASN B N 1
ATOM 3813 C CA . ASN B 1 222 ? 58.046 39.187 -34.844 1.00 32.91 1392 ASN B CA 1
ATOM 3814 C C . ASN B 1 222 ? 57.682 40.665 -34.635 1.00 30.45 1392 ASN B C 1
ATOM 3815 O O . ASN B 1 222 ? 57.612 41.149 -33.498 1.00 31.80 1392 ASN B O 1
ATOM 3820 N N . PHE B 1 223 ? 57.447 41.378 -35.737 1.00 28.40 1393 PHE B N 1
ATOM 3821 C CA . PHE B 1 223 ? 57.028 42.774 -35.669 1.00 26.56 1393 PHE B CA 1
ATOM 3822 C C . PHE B 1 223 ? 55.610 42.926 -35.144 1.00 24.72 1393 PHE B C 1
ATOM 3823 O O . PHE B 1 223 ? 54.784 42.006 -35.277 1.00 24.12 1393 PHE B O 1
ATOM 3831 N N . CYS B 1 224 ? 55.364 44.096 -34.556 1.00 25.07 1394 CYS B N 1
ATOM 3832 C CA . CYS B 1 224 ? 54.018 44.586 -34.267 1.00 25.38 1394 CYS B CA 1
ATOM 3833 C C . CYS B 1 224 ? 53.547 45.392 -35.467 1.00 25.86 1394 CYS B C 1
ATOM 3834 O O . CYS B 1 224 ? 54.368 45.884 -36.223 1.00 25.83 1394 CYS B O 1
ATOM 3837 N N . SER B 1 225 ? 52.239 45.494 -35.653 1.00 25.68 1395 SER B N 1
ATOM 3838 C CA . SER B 1 225 ? 51.683 46.294 -36.734 1.00 28.86 1395 SER B CA 1
ATOM 3839 C C . SER B 1 225 ? 50.865 47.446 -36.144 1.00 25.46 1395 SER B C 1
ATOM 3840 O O . SER B 1 225 ? 50.287 47.306 -35.067 1.00 24.18 1395 SER B O 1
ATOM 3843 N N . VAL B 1 226 ? 50.878 48.604 -36.799 1.00 23.36 1396 VAL B N 1
ATOM 3844 C CA . VAL B 1 226 ? 50.063 49.732 -36.396 1.00 20.64 1396 VAL B CA 1
ATOM 3845 C C . VAL B 1 226 ? 49.143 50.063 -37.574 1.00 20.06 1396 VAL B C 1
ATOM 3846 O O . VAL B 1 226 ? 49.618 50.138 -38.720 1.00 17.86 1396 VAL B O 1
ATOM 3850 N N . ASN B 1 227 ? 47.851 50.288 -37.290 1.00 14.32 1397 ASN B N 1
ATOM 3851 C CA . ASN B 1 227 ? 46.869 50.576 -38.334 1.00 18.71 1397 ASN B CA 1
ATOM 3852 C C . ASN B 1 227 ? 45.934 51.706 -37.881 1.00 16.18 1397 ASN B C 1
ATOM 3853 O O . ASN B 1 227 ? 45.370 51.653 -36.787 1.00 16.54 1397 ASN B O 1
ATOM 3858 N N . ILE B 1 228 ? 45.802 52.742 -38.688 1.00 17.50 1398 ILE B N 1
ATOM 3859 C CA . ILE B 1 228 ? 44.851 53.808 -38.407 1.00 16.90 1398 ILE B CA 1
ATOM 3860 C C . ILE B 1 228 ? 43.733 53.833 -39.464 1.00 16.81 1398 ILE B C 1
ATOM 3861 O O . ILE B 1 228 ? 43.996 53.864 -40.676 1.00 18.21 1398 ILE B O 1
ATOM 3866 N N . ASN B 1 229 ? 42.485 53.835 -39.006 1.00 17.85 1399 ASN B N 1
ATOM 3867 C CA . ASN B 1 229 ? 41.350 53.993 -39.893 1.00 16.07 1399 ASN B CA 1
ATOM 3868 C C . ASN B 1 229 ? 41.087 55.472 -40.133 1.00 19.34 1399 ASN B C 1
ATOM 3869 O O . ASN B 1 229 ? 40.849 56.214 -39.194 1.00 21.25 1399 ASN B O 1
ATOM 3874 N N . ILE B 1 230 ? 41.138 55.876 -41.402 1.00 20.83 1400 ILE B N 1
ATOM 3875 C CA . ILE B 1 230 ? 40.919 57.268 -41.812 1.00 22.84 1400 ILE B CA 1
ATOM 3876 C C . ILE B 1 230 ? 39.432 57.585 -41.872 1.00 24.72 1400 ILE B C 1
ATOM 3877 O O . ILE B 1 230 ? 39.018 58.752 -41.783 1.00 26.21 1400 ILE B O 1
ATOM 3882 N N . GLY B 1 231 ? 38.614 56.553 -42.027 1.00 24.04 1401 GLY B N 1
ATOM 3883 C CA . GLY B 1 231 ? 37.185 56.762 -42.205 1.00 26.19 1401 GLY B CA 1
ATOM 3884 C C . GLY B 1 231 ? 36.796 57.034 -43.647 1.00 27.52 1401 GLY B C 1
ATOM 3885 O O . GLY B 1 231 ? 37.621 56.912 -44.562 1.00 29.54 1401 GLY B O 1
ATOM 3886 N N . PRO B 1 232 ? 35.529 57.414 -43.871 1.00 29.86 1402 PRO B N 1
ATOM 3887 C CA . PRO B 1 232 ? 34.520 57.685 -42.845 1.00 30.54 1402 PRO B CA 1
ATOM 3888 C C . PRO B 1 232 ? 33.864 56.438 -42.246 1.00 29.36 1402 PRO B C 1
ATOM 3889 O O . PRO B 1 232 ? 33.240 56.521 -41.183 1.00 31.66 1402 PRO B O 1
ATOM 3893 N N . GLY B 1 233 ? 34.016 55.294 -42.897 1.00 28.12 1403 GLY B N 1
ATOM 3894 C CA . GLY B 1 233 ? 33.426 54.043 -42.414 1.00 28.25 1403 GLY B CA 1
ATOM 3895 C C . GLY B 1 233 ? 34.279 53.282 -41.401 1.00 26.92 1403 GLY B C 1
ATOM 3896 O O . GLY B 1 233 ? 35.393 53.694 -41.095 1.00 26.02 1403 GLY B O 1
ATOM 3897 N N . ASP B 1 234 ? 33.741 52.157 -40.916 1.00 26.08 1404 ASP B N 1
ATOM 3898 C CA . ASP B 1 234 ? 34.378 51.300 -39.886 1.00 26.79 1404 ASP B CA 1
ATOM 3899 C C . ASP B 1 234 ? 35.002 50.057 -40.499 1.00 24.78 1404 ASP B C 1
ATOM 3900 O O . ASP B 1 234 ? 34.624 49.669 -41.614 1.00 24.48 1404 ASP B O 1
ATOM 3905 N N . CYS B 1 235 ? 35.949 49.446 -39.779 1.00 21.25 1405 CYS B N 1
ATOM 3906 C CA . CYS B 1 235 ? 36.497 48.137 -40.132 1.00 22.53 1405 CYS B CA 1
ATOM 3907 C C . CYS B 1 235 ? 36.171 47.163 -39.028 1.00 23.86 1405 CYS B C 1
ATOM 3908 O O . CYS B 1 235 ? 36.116 47.551 -37.862 1.00 24.10 1405 CYS B O 1
ATOM 3911 N N . GLU B 1 236 ? 35.975 45.901 -39.384 1.00 22.93 1406 GLU B N 1
ATOM 3912 C CA . GLU B 1 236 ? 35.771 44.857 -38.400 1.00 22.78 1406 GLU B CA 1
ATOM 3913 C C . GLU B 1 236 ? 37.013 43.981 -38.379 1.00 22.81 1406 GLU B C 1
ATOM 3914 O O . GLU B 1 236 ? 37.521 43.583 -39.436 1.00 24.08 1406 GLU B O 1
ATOM 3920 N N . TRP B 1 237 ? 37.513 43.715 -37.175 1.00 18.54 1407 TRP B N 1
ATOM 3921 C CA . TRP B 1 237 ? 38.763 43.003 -36.987 1.00 19.36 1407 TRP B CA 1
ATOM 3922 C C . TRP B 1 237 ? 38.487 41.703 -36.240 1.00 20.46 1407 TRP B C 1
ATOM 3923 O O . TRP B 1 237 ? 37.571 41.632 -35.378 1.00 21.39 1407 TRP B O 1
ATOM 3934 N N . PHE B 1 238 ? 39.349 40.728 -36.523 1.00 17.88 1408 PHE B N 1
ATOM 3935 C CA . PHE B 1 238 ? 39.404 39.443 -35.857 1.00 18.54 1408 PHE B CA 1
ATOM 3936 C C . PHE B 1 238 ? 40.830 39.118 -35.493 1.00 18.74 1408 PHE B C 1
ATOM 3937 O O . PHE B 1 238 ? 41.730 39.392 -36.285 1.00 18.21 1408 PHE B O 1
ATOM 3945 N N . ALA B 1 239 ? 41.061 38.518 -34.324 1.00 16.88 1409 ALA B N 1
ATOM 3946 C CA . ALA B 1 239 ? 42.444 38.203 -33.917 1.00 19.01 1409 ALA B CA 1
ATOM 3947 C C . ALA B 1 239 ? 42.479 37.057 -32.932 1.00 19.54 1409 ALA B C 1
ATOM 3948 O O . ALA B 1 239 ? 41.503 36.870 -32.183 1.00 20.59 1409 ALA B O 1
ATOM 3950 N N . VAL B 1 240 ? 43.586 36.313 -32.955 1.00 19.82 1410 VAL B N 1
ATOM 3951 C CA . VAL B 1 240 ? 43.831 35.210 -32.054 1.00 21.60 1410 VAL B CA 1
ATOM 3952 C C . VAL B 1 240 ? 45.234 35.393 -31.468 1.00 19.75 1410 VAL B C 1
ATOM 3953 O O . VAL B 1 240 ? 46.168 35.786 -32.182 1.00 19.45 1410 VAL B O 1
ATOM 3957 N N . HIS B 1 241 ? 45.380 35.077 -30.191 1.00 18.27 1411 HIS B N 1
ATOM 3958 C CA . HIS B 1 241 ? 46.651 35.164 -29.496 1.00 19.35 1411 HIS B CA 1
ATOM 3959 C C . HIS B 1 241 ? 47.679 34.286 -30.204 1.00 19.36 1411 HIS B C 1
ATOM 3960 O O . HIS B 1 241 ? 47.349 33.208 -30.683 1.00 20.73 1411 HIS B O 1
ATOM 3967 N N . GLU B 1 242 ? 48.916 34.771 -30.301 1.00 22.60 1412 GLU B N 1
ATOM 3968 C CA . GLU B 1 242 ? 49.977 34.077 -31.027 1.00 24.41 1412 GLU B CA 1
ATOM 3969 C C . GLU B 1 242 ? 50.196 32.647 -30.544 1.00 27.41 1412 GLU B C 1
ATOM 3970 O O . GLU B 1 242 ? 50.628 31.799 -31.324 1.00 30.34 1412 GLU B O 1
ATOM 3976 N N . HIS B 1 243 ? 49.885 32.380 -29.266 1.00 25.08 1413 HIS B N 1
ATOM 3977 C CA . HIS B 1 243 ? 49.968 31.031 -28.666 1.00 28.31 1413 HIS B CA 1
ATOM 3978 C C . HIS B 1 243 ? 49.312 29.966 -29.520 1.00 28.57 1413 HIS B C 1
ATOM 3979 O O . HIS B 1 243 ? 49.756 28.809 -29.531 1.00 34.17 1413 HIS B O 1
ATOM 3986 N N . TYR B 1 244 ? 48.237 30.341 -30.215 1.00 27.44 1414 TYR B N 1
ATOM 3987 C CA . TYR B 1 244 ? 47.484 29.384 -31.022 1.00 26.06 1414 TYR B CA 1
ATOM 3988 C C . TYR B 1 244 ? 47.924 29.302 -32.496 1.00 26.85 1414 TYR B C 1
ATOM 3989 O O . TYR B 1 244 ? 47.249 28.668 -33.317 1.00 29.16 1414 TYR B O 1
ATOM 3998 N N . TRP B 1 245 ? 49.064 29.900 -32.847 1.00 28.20 1415 TRP B N 1
ATOM 3999 C CA . TRP B 1 245 ? 49.518 29.880 -34.254 1.00 26.20 1415 TRP B CA 1
ATOM 4000 C C . TRP B 1 245 ? 49.583 28.468 -34.878 1.00 28.46 1415 TRP B C 1
ATOM 4001 O O . TRP B 1 245 ? 49.213 28.270 -36.044 1.00 30.34 1415 TRP B O 1
ATOM 4012 N N . GLU B 1 246 ? 50.027 27.481 -34.110 1.00 29.37 1416 GLU B N 1
ATOM 4013 C CA . GLU B 1 246 ? 50.205 26.143 -34.655 1.00 31.81 1416 GLU B CA 1
ATOM 4014 C C . GLU B 1 246 ? 48.885 25.490 -35.040 1.00 30.42 1416 GLU B C 1
ATOM 4015 O O . GLU B 1 246 ? 48.821 24.821 -36.066 1.00 29.34 1416 GLU B O 1
ATOM 4021 N N . THR B 1 247 ? 47.841 25.692 -34.235 1.00 30.05 1417 THR B N 1
ATOM 4022 C CA . THR B 1 247 ? 46.528 25.185 -34.563 1.00 31.14 1417 THR B CA 1
ATOM 4023 C C . THR B 1 247 ? 46.042 25.815 -35.860 1.00 30.43 1417 THR B C 1
ATOM 4024 O O . THR B 1 247 ? 45.497 25.123 -36.712 1.00 28.32 1417 THR B O 1
ATOM 4028 N N . ILE B 1 248 ? 46.241 27.126 -36.012 1.00 28.50 1418 ILE B N 1
ATOM 4029 C CA . ILE B 1 248 ? 45.874 27.814 -37.240 1.00 28.75 1418 ILE B CA 1
ATOM 4030 C C . ILE B 1 248 ? 46.646 27.254 -38.426 1.00 28.36 1418 ILE B C 1
ATOM 4031 O O . ILE B 1 248 ? 46.066 26.945 -39.453 1.00 28.97 1418 ILE B O 1
ATOM 4036 N N . SER B 1 249 ? 47.959 27.126 -38.267 1.00 28.78 1419 SER B N 1
ATOM 4037 C CA . SER B 1 249 ? 48.825 26.614 -39.320 1.00 31.68 1419 SER B CA 1
ATOM 4038 C C . SER B 1 249 ? 48.369 25.230 -39.751 1.00 33.52 1419 SER B C 1
ATOM 4039 O O . SER B 1 249 ? 48.421 24.883 -40.924 1.00 33.58 1419 SER B O 1
ATOM 4042 N N . ALA B 1 250 ? 47.956 24.437 -38.769 1.00 35.10 1420 ALA B N 1
ATOM 4043 C CA . ALA B 1 250 ? 47.490 23.083 -38.996 1.00 35.87 1420 ALA B CA 1
ATOM 4044 C C . ALA B 1 250 ? 46.199 23.026 -39.815 1.00 37.03 1420 ALA B C 1
ATOM 4045 O O . ALA B 1 250 ? 45.998 22.096 -40.618 1.00 38.88 1420 ALA B O 1
ATOM 4047 N N . PHE B 1 251 ? 45.309 23.987 -39.587 1.00 36.85 1421 PHE B N 1
ATOM 4048 C CA . PHE B 1 251 ? 44.107 24.124 -40.403 1.00 37.73 1421 PHE B CA 1
ATOM 4049 C C . PHE B 1 251 ? 44.518 24.514 -41.822 1.00 38.06 1421 PHE B C 1
ATOM 4050 O O . PHE B 1 251 ? 43.992 23.977 -42.796 1.00 40.10 1421 PHE B O 1
ATOM 4058 N N . CYS B 1 252 ? 45.474 25.432 -41.933 1.00 35.48 1422 CYS B N 1
ATOM 4059 C CA . CYS B 1 252 ? 46.000 25.819 -43.246 1.00 35.83 1422 CYS B CA 1
ATOM 4060 C C . CYS B 1 252 ? 46.557 24.617 -44.026 1.00 37.40 1422 CYS B C 1
ATOM 4061 O O . CYS B 1 252 ? 46.229 24.429 -45.204 1.00 38.36 1422 CYS B O 1
ATOM 4064 N N . ASP B 1 253 ? 47.398 23.821 -43.373 1.00 38.24 1423 ASP B N 1
ATOM 4065 C CA . ASP B 1 253 ? 47.965 22.629 -43.986 1.00 39.01 1423 ASP B CA 1
ATOM 4066 C C . ASP B 1 253 ? 46.862 21.674 -44.403 1.00 40.16 1423 ASP B C 1
ATOM 4067 O O . ASP B 1 253 ? 46.903 21.078 -45.473 1.00 39.63 1423 ASP B O 1
ATOM 4072 N N . ARG B 1 254 ? 45.876 21.528 -43.541 1.00 38.49 1424 ARG B N 1
ATOM 4073 C CA . ARG B 1 254 ? 44.780 20.635 -43.816 1.00 39.75 1424 ARG B CA 1
ATOM 4074 C C . ARG B 1 254 ? 44.042 20.998 -45.095 1.00 38.84 1424 ARG B C 1
ATOM 4075 O O . ARG B 1 254 ? 43.640 20.124 -45.837 1.00 38.65 1424 ARG B O 1
ATOM 4083 N N . HIS B 1 255 ? 43.848 22.292 -45.338 1.00 37.74 1425 HIS B N 1
ATOM 4084 C CA . HIS B 1 255 ? 43.108 22.759 -46.508 1.00 39.98 1425 HIS B CA 1
ATOM 4085 C C . HIS B 1 255 ? 44.000 23.112 -47.706 1.00 40.41 1425 HIS B C 1
ATOM 4086 O O . HIS B 1 255 ? 43.524 23.597 -48.720 1.00 41.02 1425 HIS B O 1
ATOM 4093 N N . GLY B 1 256 ? 45.290 22.818 -47.595 1.00 41.67 1426 GLY B N 1
ATOM 4094 C CA . GLY B 1 256 ? 46.229 22.951 -48.718 1.00 41.53 1426 GLY B CA 1
ATOM 4095 C C . GLY B 1 256 ? 46.667 24.367 -49.010 1.00 38.81 1426 GLY B C 1
ATOM 4096 O O . GLY B 1 256 ? 47.045 24.691 -50.136 1.00 39.78 1426 GLY B O 1
ATOM 4097 N N . VAL B 1 257 ? 46.616 25.217 -47.993 1.00 34.98 1427 VAL B N 1
ATOM 4098 C CA . VAL B 1 257 ? 47.020 26.608 -48.130 1.00 34.89 1427 VAL B CA 1
ATOM 4099 C C . VAL B 1 257 ? 48.198 26.834 -47.192 1.00 32.14 1427 VAL B C 1
ATOM 4100 O O . VAL B 1 257 ? 48.289 26.206 -46.153 1.00 33.70 1427 VAL B O 1
ATOM 4104 N N . ASP B 1 258 ? 49.138 27.658 -47.615 1.00 33.18 1428 ASP B N 1
ATOM 4105 C CA . ASP B 1 258 ? 50.318 27.928 -46.809 1.00 34.21 1428 ASP B CA 1
ATOM 4106 C C . ASP B 1 258 ? 49.994 28.944 -45.725 1.00 32.80 1428 ASP B C 1
ATOM 4107 O O . ASP B 1 258 ? 49.484 30.035 -46.022 1.00 31.44 1428 ASP B O 1
ATOM 4112 N N . TYR B 1 259 ? 50.329 28.604 -44.482 1.00 31.49 1429 TYR B N 1
ATOM 4113 C CA . TYR B 1 259 ? 50.116 29.495 -43.361 1.00 30.36 1429 TYR B CA 1
ATOM 4114 C C . TYR B 1 259 ? 50.790 30.839 -43.576 1.00 29.00 1429 TYR B C 1
ATOM 4115 O O . TYR B 1 259 ? 50.150 31.887 -43.430 1.00 30.08 1429 TYR B O 1
ATOM 4124 N N . LEU B 1 260 ? 52.078 30.820 -43.905 1.00 30.70 1430 LEU B N 1
ATOM 4125 C CA . LEU B 1 260 ? 52.859 32.070 -44.011 1.00 33.70 1430 LEU B CA 1
ATOM 4126 C C . LEU B 1 260 ? 52.575 32.894 -45.265 1.00 34.28 1430 LEU B C 1
ATOM 4127 O O . LEU B 1 260 ? 52.503 34.119 -45.191 1.00 34.88 1430 LEU B O 1
ATOM 4132 N N . THR B 1 261 ? 52.423 32.241 -46.412 1.00 34.63 1431 THR B N 1
ATOM 4133 C CA . THR B 1 261 ? 52.317 32.984 -47.683 1.00 36.09 1431 THR B CA 1
ATOM 4134 C C . THR B 1 261 ? 50.938 32.917 -48.339 1.00 34.77 1431 THR B C 1
ATOM 4135 O O . THR B 1 261 ? 50.646 33.701 -49.255 1.00 33.69 1431 THR B O 1
ATOM 4139 N N . GLY B 1 262 ? 50.096 32.006 -47.856 1.00 31.11 1432 GLY B N 1
ATOM 4140 C CA . GLY B 1 262 ? 48.795 31.755 -48.461 1.00 31.52 1432 GLY B CA 1
ATOM 4141 C C . GLY B 1 262 ? 47.712 32.758 -48.123 1.00 30.16 1432 GLY B C 1
ATOM 4142 O O . GLY B 1 262 ? 47.902 33.687 -47.303 1.00 30.51 1432 GLY B O 1
ATOM 4143 N N . SER B 1 263 ? 46.567 32.584 -48.784 1.00 28.97 1433 SER B N 1
ATOM 4144 C CA . SER B 1 263 ? 45.453 33.519 -48.652 1.00 29.44 1433 SER B CA 1
ATOM 4145 C C . SER B 1 263 ? 44.292 32.752 -48.034 1.00 28.85 1433 SER B C 1
ATOM 4146 O O . SER B 1 263 ? 43.683 31.913 -48.708 1.00 26.80 1433 SER B O 1
ATOM 4149 N N . TRP B 1 264 ? 44.004 33.022 -46.760 1.00 26.18 1434 TRP B N 1
ATOM 4150 C CA . TRP B 1 264 ? 42.979 32.268 -46.043 1.00 26.44 1434 TRP B CA 1
ATOM 4151 C C . TRP B 1 264 ? 42.150 33.111 -45.048 1.00 25.31 1434 TRP B C 1
ATOM 4152 O O . TRP B 1 264 ? 42.583 34.148 -44.544 1.00 23.40 1434 TRP B O 1
ATOM 4163 N N . TRP B 1 265 ? 40.932 32.642 -44.807 1.00 24.34 1435 TRP B N 1
ATOM 4164 C CA . TRP B 1 265 ? 39.964 33.285 -43.934 1.00 24.66 1435 TRP B CA 1
ATOM 4165 C C . TRP B 1 265 ? 39.455 32.253 -42.954 1.00 25.40 1435 TRP B C 1
ATOM 4166 O O . TRP B 1 265 ? 38.734 31.311 -43.353 1.00 26.29 1435 TRP B O 1
ATOM 4177 N N . PRO B 1 266 ? 39.864 32.361 -41.671 1.00 26.62 1436 PRO B N 1
ATOM 4178 C CA . PRO B 1 266 ? 39.478 31.345 -40.705 1.00 28.15 1436 PRO B CA 1
ATOM 4179 C C . PRO B 1 266 ? 37.966 31.121 -40.603 1.00 24.73 1436 PRO B C 1
ATOM 4180 O O . PRO B 1 266 ? 37.190 32.079 -40.656 1.00 26.28 1436 PRO B O 1
ATOM 4184 N N . ILE B 1 267 ? 37.572 29.849 -40.527 1.00 28.87 1437 ILE B N 1
ATOM 4185 C CA . ILE B 1 267 ? 36.217 29.471 -40.145 1.00 29.57 1437 ILE B CA 1
ATOM 4186 C C . ILE B 1 267 ? 36.133 29.540 -38.612 1.00 28.79 1437 ILE B C 1
ATOM 4187 O O . ILE B 1 267 ? 36.817 28.778 -37.920 1.00 29.22 1437 ILE B O 1
ATOM 4192 N N . LEU B 1 268 ? 35.270 30.423 -38.105 1.00 29.12 1438 LEU B N 1
ATOM 4193 C CA . LEU B 1 268 ? 35.213 30.732 -36.676 1.00 31.25 1438 LEU B CA 1
ATOM 4194 C C . LEU B 1 268 ? 34.786 29.504 -35.908 1.00 32.05 1438 LEU B C 1
ATOM 4195 O O . LEU B 1 268 ? 35.304 29.225 -34.827 1.00 30.99 1438 LEU B O 1
ATOM 4200 N N . ASP B 1 269 ? 33.839 28.769 -36.465 1.00 35.32 1439 ASP B N 1
ATOM 4201 C CA . ASP B 1 269 ? 33.392 27.529 -35.833 1.00 38.03 1439 ASP B CA 1
ATOM 4202 C C . ASP B 1 269 ? 34.537 26.539 -35.630 1.00 37.60 1439 ASP B C 1
ATOM 4203 O O . ASP B 1 269 ? 34.609 25.890 -34.583 1.00 35.25 1439 ASP B O 1
ATOM 4208 N N . ASP B 1 270 ? 35.443 26.445 -36.602 1.00 36.46 1440 ASP B N 1
ATOM 4209 C CA . ASP B 1 270 ? 36.661 25.641 -36.430 1.00 36.96 1440 ASP B CA 1
ATOM 4210 C C . ASP B 1 270 ? 37.481 26.123 -35.221 1.00 35.98 1440 ASP B C 1
ATOM 4211 O O . ASP B 1 270 ? 37.971 25.314 -34.432 1.00 35.12 1440 ASP B O 1
ATOM 4216 N N . LEU B 1 271 ? 37.624 27.442 -35.077 1.00 33.99 1441 LEU B N 1
ATOM 4217 C CA . LEU B 1 271 ? 38.395 27.989 -33.971 1.00 31.08 1441 LEU B CA 1
ATOM 4218 C C . LEU B 1 271 ? 37.715 27.704 -32.635 1.00 31.90 1441 LEU B C 1
ATOM 4219 O O . LEU B 1 271 ? 38.355 27.237 -31.684 1.00 31.69 1441 LEU B O 1
ATOM 4224 N N . TYR B 1 272 ? 36.418 27.981 -32.560 1.00 31.83 1442 TYR B N 1
ATOM 4225 C CA . TYR B 1 272 ? 35.694 27.839 -31.304 1.00 30.81 1442 TYR B CA 1
ATOM 4226 C C . TYR B 1 272 ? 35.664 26.381 -30.870 1.00 34.24 1442 TYR B C 1
ATOM 4227 O O . TYR B 1 272 ? 35.817 26.072 -29.677 1.00 35.46 1442 TYR B O 1
ATOM 4236 N N . ALA B 1 273 ? 35.511 25.504 -31.855 1.00 32.94 1443 ALA B N 1
ATOM 4237 C CA . ALA B 1 273 ? 35.537 24.063 -31.631 1.00 36.33 1443 ALA B CA 1
ATOM 4238 C C . ALA B 1 273 ? 36.898 23.567 -31.135 1.00 38.23 1443 ALA B C 1
ATOM 4239 O O . ALA B 1 273 ? 36.971 22.509 -30.517 1.00 36.63 1443 ALA B O 1
ATOM 4241 N N . SER B 1 274 ? 37.975 24.306 -31.415 1.00 37.16 1444 SER B N 1
ATOM 4242 C CA . SER B 1 274 ? 39.319 23.925 -30.940 1.00 37.39 1444 SER B CA 1
ATOM 4243 C C . SER B 1 274 ? 39.641 24.608 -29.629 1.00 37.08 1444 SER B C 1
ATOM 4244 O O . SER B 1 274 ? 40.789 24.599 -29.192 1.00 37.29 1444 SER B O 1
ATOM 4247 N N . ASN B 1 275 ? 38.621 25.223 -29.032 1.00 36.79 1445 ASN B N 1
ATOM 4248 C CA . ASN B 1 275 ? 38.729 25.960 -27.776 1.00 37.72 1445 ASN B CA 1
ATOM 4249 C C . ASN B 1 275 ? 39.630 27.193 -27.877 1.00 33.78 1445 ASN B C 1
ATOM 4250 O O . ASN B 1 275 ? 40.332 27.518 -26.916 1.00 34.08 1445 ASN B O 1
ATOM 4255 N N . ILE B 1 276 ? 39.567 27.892 -29.015 1.00 33.64 1446 ILE B N 1
ATOM 4256 C CA . ILE B 1 276 ? 40.393 29.085 -29.258 1.00 30.05 1446 ILE B CA 1
ATOM 4257 C C . ILE B 1 276 ? 39.573 30.365 -29.141 1.00 29.57 1446 ILE B C 1
ATOM 4258 O O . ILE B 1 276 ? 38.636 30.571 -29.920 1.00 28.98 1446 ILE B O 1
ATOM 4263 N N . PRO B 1 277 ? 39.931 31.238 -28.180 1.00 27.24 1447 PRO B N 1
ATOM 4264 C CA . PRO B 1 277 ? 39.252 32.518 -28.067 1.00 27.25 1447 PRO B CA 1
ATOM 4265 C C . PRO B 1 277 ? 39.529 33.384 -29.289 1.00 26.56 1447 PRO B C 1
ATOM 4266 O O . PRO B 1 277 ? 40.668 33.433 -29.767 1.00 27.51 1447 PRO B O 1
ATOM 4270 N N . VAL B 1 278 ? 38.493 34.052 -29.786 1.00 26.38 1448 VAL B N 1
ATOM 4271 C CA . VAL B 1 278 ? 38.656 35.003 -30.878 1.00 23.99 1448 VAL B CA 1
ATOM 4272 C C . VAL B 1 278 ? 38.206 36.373 -30.438 1.00 21.96 1448 VAL B C 1
ATOM 4273 O O . VAL B 1 278 ? 37.074 36.563 -29.985 1.00 22.98 1448 VAL B O 1
ATOM 4277 N N . TYR B 1 279 ? 39.124 37.314 -30.550 1.00 19.06 1449 TYR B N 1
ATOM 4278 C CA . TYR B 1 279 ? 38.835 38.725 -30.344 1.00 20.48 1449 TYR B CA 1
ATOM 4279 C C . TYR B 1 279 ? 38.142 39.267 -31.573 1.00 20.79 1449 TYR B C 1
ATOM 4280 O O . TYR B 1 279 ? 38.580 39.007 -32.690 1.00 20.33 1449 TYR B O 1
ATOM 4289 N N . ARG B 1 280 ? 37.088 40.052 -31.366 1.00 21.19 1450 ARG B N 1
ATOM 4290 C CA . ARG B 1 280 ? 36.298 40.626 -32.449 1.00 22.50 1450 ARG B CA 1
ATOM 4291 C C . ARG B 1 280 ? 35.938 42.047 -32.035 1.00 22.64 1450 ARG B C 1
ATOM 4292 O O . ARG B 1 280 ? 35.352 42.254 -30.968 1.00 22.99 1450 ARG B O 1
ATOM 4300 N N . PHE B 1 281 ? 36.265 43.019 -32.874 1.00 18.95 1451 PHE B N 1
ATOM 4301 C CA . PHE B 1 281 ? 36.047 44.400 -32.525 1.00 21.66 1451 PHE B CA 1
ATOM 4302 C C . PHE B 1 281 ? 35.911 45.246 -33.751 1.00 21.25 1451 PHE B C 1
ATOM 4303 O O . PHE B 1 281 ? 36.205 44.810 -34.870 1.00 22.47 1451 PHE B O 1
ATOM 4311 N N . VAL B 1 282 ? 35.477 46.474 -33.517 1.00 22.60 1452 VAL B N 1
ATOM 4312 C CA . VAL B 1 282 ? 35.251 47.445 -34.552 1.00 24.80 1452 VAL B CA 1
ATOM 4313 C C . VAL B 1 282 ? 36.241 48.596 -34.383 1.00 24.06 1452 VAL B C 1
ATOM 4314 O O . VAL B 1 282 ? 36.421 49.119 -33.272 1.00 23.85 1452 VAL B O 1
ATOM 4318 N N . GLN B 1 283 ? 36.928 48.918 -35.475 1.00 20.10 1453 GLN B N 1
ATOM 4319 C CA . GLN B 1 283 ? 37.848 50.036 -35.533 1.00 18.27 1453 GLN B CA 1
ATOM 4320 C C . GLN B 1 283 ? 37.117 51.200 -36.195 1.00 19.26 1453 GLN B C 1
ATOM 4321 O O . GLN B 1 283 ? 36.762 51.141 -37.385 1.00 19.55 1453 GLN B O 1
ATOM 4327 N N . ARG B 1 284 ? 36.911 52.259 -35.450 1.00 23.55 1454 ARG B N 1
ATOM 4328 C CA . ARG B 1 284 ? 36.228 53.444 -35.980 1.00 24.52 1454 ARG B CA 1
ATOM 4329 C C . ARG B 1 284 ? 37.231 54.459 -36.525 1.00 25.70 1454 ARG B C 1
ATOM 4330 O O . ARG B 1 284 ? 38.432 54.346 -36.269 1.00 22.69 1454 ARG B O 1
ATOM 4338 N N . PRO B 1 285 ? 36.747 55.465 -37.288 1.00 26.42 1455 PRO B N 1
ATOM 4339 C CA . PRO B 1 285 ? 37.668 56.467 -37.789 1.00 26.74 1455 PRO B CA 1
ATOM 4340 C C . PRO B 1 285 ? 38.444 57.101 -36.666 1.00 26.07 1455 PRO B C 1
ATOM 4341 O O . PRO B 1 285 ? 37.876 57.434 -35.629 1.00 27.30 1455 PRO B O 1
ATOM 4345 N N . GLY B 1 286 ? 39.742 57.265 -36.875 1.00 23.48 1456 GLY B N 1
ATOM 4346 C CA . GLY B 1 286 ? 40.615 57.815 -35.856 1.00 24.29 1456 GLY B CA 1
ATOM 4347 C C . GLY B 1 286 ? 41.175 56.830 -34.841 1.00 21.13 1456 GLY B C 1
ATOM 4348 O O . GLY B 1 286 ? 42.081 57.199 -34.094 1.00 25.01 1456 GLY B O 1
ATOM 4349 N N . ASP B 1 287 ? 40.666 55.591 -34.803 1.00 20.34 1457 ASP B N 1
ATOM 4350 C CA . ASP B 1 287 ? 41.216 54.563 -33.898 1.00 21.27 1457 ASP B CA 1
ATOM 4351 C C . ASP B 1 287 ? 42.456 53.922 -34.500 1.00 19.89 1457 ASP B C 1
ATOM 4352 O O . ASP B 1 287 ? 42.481 53.614 -35.688 1.00 21.55 1457 ASP B O 1
ATOM 4357 N N . LEU B 1 288 ? 43.467 53.739 -33.665 1.00 16.52 1458 LEU B N 1
ATOM 4358 C CA . LEU B 1 288 ? 44.664 53.004 -33.992 1.00 16.12 1458 LEU B CA 1
ATOM 4359 C C . LEU B 1 288 ? 44.579 51.616 -33.388 1.00 17.20 1458 LEU B C 1
ATOM 4360 O O . LEU B 1 288 ? 44.310 51.440 -32.183 1.00 18.66 1458 LEU B O 1
ATOM 4365 N N . VAL B 1 289 ? 44.800 50.619 -34.232 1.00 13.67 1459 VAL B N 1
ATOM 4366 C CA . VAL B 1 289 ? 44.924 49.248 -33.782 1.00 13.39 1459 VAL B CA 1
ATOM 4367 C C . VAL B 1 289 ? 46.400 48.892 -33.743 1.00 16.63 1459 VAL B C 1
ATOM 4368 O O . VAL B 1 289 ? 47.095 49.081 -34.757 1.00 18.23 1459 VAL B O 1
ATOM 4372 N N . TRP B 1 290 ? 46.850 48.425 -32.576 1.00 14.72 1460 TRP B N 1
ATOM 4373 C CA . TRP B 1 290 ? 48.201 47.942 -32.351 1.00 13.02 1460 TRP B CA 1
ATOM 4374 C C . TRP B 1 290 ? 48.089 46.418 -32.342 1.00 14.75 1460 TRP B C 1
ATOM 4375 O O . TRP B 1 290 ? 47.379 45.847 -31.494 1.00 17.53 1460 TRP B O 1
ATOM 4386 N N . ILE B 1 291 ? 48.728 45.770 -33.308 1.00 14.55 1461 ILE B N 1
ATOM 4387 C CA . ILE B 1 291 ? 48.772 44.297 -33.329 1.00 14.06 1461 ILE B CA 1
ATOM 4388 C C . ILE B 1 291 ? 50.088 43.875 -32.712 1.00 18.26 1461 ILE B C 1
ATOM 4389 O O . ILE B 1 291 ? 51.178 44.210 -33.214 1.00 17.47 1461 ILE B O 1
ATOM 4394 N N . ASN B 1 292 ? 49.988 43.102 -31.628 1.00 16.77 1462 ASN B N 1
ATOM 4395 C CA . ASN B 1 292 ? 51.160 42.682 -30.893 1.00 18.18 1462 ASN B CA 1
ATOM 4396 C C . ASN B 1 292 ? 51.857 41.560 -31.680 1.00 20.16 1462 ASN B C 1
ATOM 4397 O O . ASN B 1 292 ? 51.294 41.000 -32.630 1.00 21.49 1462 ASN B O 1
ATOM 4402 N N . ALA B 1 293 ? 53.091 41.281 -31.282 1.00 21.35 1463 ALA B N 1
ATOM 4403 C CA . ALA B 1 293 ? 53.969 40.382 -31.992 1.00 20.92 1463 ALA B CA 1
ATOM 4404 C C . ALA B 1 293 ? 53.340 39.004 -32.115 1.00 22.22 1463 ALA B C 1
ATOM 4405 O O . ALA B 1 293 ? 52.870 38.440 -31.130 1.00 21.33 1463 ALA B O 1
ATOM 4407 N N . GLY B 1 294 ? 53.294 38.503 -33.348 1.00 22.81 1464 GLY B N 1
ATOM 4408 C CA . GLY B 1 294 ? 52.806 37.169 -33.625 1.00 23.32 1464 GLY B CA 1
ATOM 4409 C C . GLY B 1 294 ? 51.300 36.989 -33.677 1.00 20.33 1464 GLY B C 1
ATOM 4410 O O . GLY B 1 294 ? 50.826 35.906 -34.003 1.00 23.05 1464 GLY B O 1
ATOM 4411 N N . THR B 1 295 ? 50.539 38.031 -33.355 1.00 20.50 1465 THR B N 1
ATOM 4412 C CA . THR B 1 295 ? 49.092 37.900 -33.291 1.00 18.59 1465 THR B CA 1
ATOM 4413 C C . THR B 1 295 ? 48.534 37.600 -34.683 1.00 20.86 1465 THR B C 1
ATOM 4414 O O . THR B 1 295 ? 48.822 38.305 -35.648 1.00 18.12 1465 THR B O 1
ATOM 4418 N N . VAL B 1 296 ? 47.750 36.531 -34.794 1.00 19.05 1466 VAL B N 1
ATOM 4419 C CA . VAL B 1 296 ? 47.141 36.193 -36.076 1.00 20.38 1466 VAL B CA 1
ATOM 4420 C C . VAL B 1 296 ? 45.848 36.989 -36.224 1.00 17.71 1466 VAL B C 1
ATOM 4421 O O . VAL B 1 296 ? 45.024 36.985 -35.320 1.00 19.65 1466 VAL B O 1
ATOM 4425 N N . HIS B 1 297 ? 45.684 37.684 -37.338 1.00 16.96 1467 HIS B N 1
ATOM 4426 C CA . HIS B 1 297 ? 44.572 38.627 -37.488 1.00 15.95 1467 HIS B CA 1
ATOM 4427 C C . HIS B 1 297 ? 44.079 38.710 -38.935 1.00 18.46 1467 HIS B C 1
ATOM 4428 O O . HIS B 1 297 ? 44.816 38.443 -39.877 1.00 18.51 1467 HIS B O 1
ATOM 4435 N N . TRP B 1 298 ? 42.829 39.143 -39.080 1.00 17.25 1468 TRP B N 1
ATOM 4436 C CA . TRP B 1 298 ? 42.203 39.289 -40.379 1.00 19.11 1468 TRP B CA 1
ATOM 4437 C C . TRP B 1 298 ? 41.131 40.335 -40.196 1.00 19.21 1468 TRP B C 1
ATOM 4438 O O . TRP B 1 298 ? 40.639 40.494 -39.087 1.00 18.97 1468 TRP B O 1
ATOM 4449 N N . VAL B 1 299 ? 40.797 41.042 -41.274 1.00 19.42 1469 VAL B N 1
ATOM 4450 C CA . VAL B 1 299 ? 40.051 42.303 -41.207 1.00 21.36 1469 VAL B CA 1
ATOM 4451 C C . VAL B 1 299 ? 39.117 42.422 -42.414 1.00 23.07 1469 VAL B C 1
ATOM 4452 O O . VAL B 1 299 ? 39.485 42.038 -43.526 1.00 21.00 1469 VAL B O 1
ATOM 4456 N N . GLN B 1 300 ? 37.951 43.015 -42.203 1.00 21.82 1470 GLN B N 1
ATOM 4457 C CA . GLN B 1 300 ? 37.030 43.348 -43.285 1.00 25.99 1470 GLN B CA 1
ATOM 4458 C C . GLN B 1 300 ? 36.495 44.754 -43.108 1.00 24.79 1470 GLN B C 1
ATOM 4459 O O . GLN B 1 300 ? 36.067 45.137 -42.010 1.00 22.52 1470 GLN B O 1
ATOM 4465 N N . ALA B 1 301 ? 36.450 45.511 -44.194 1.00 23.79 1471 ALA B N 1
ATOM 4466 C CA . ALA B 1 301 ? 35.834 46.821 -44.152 1.00 24.31 1471 ALA B CA 1
ATOM 4467 C C . ALA B 1 301 ? 34.311 46.661 -44.047 1.00 28.45 1471 ALA B C 1
ATOM 4468 O O . ALA B 1 301 ? 33.728 45.835 -44.726 1.00 26.75 1471 ALA B O 1
ATOM 4470 N N . THR B 1 302 ? 33.686 47.462 -43.193 1.00 29.43 1472 THR B N 1
ATOM 4471 C CA . THR B 1 302 ? 32.239 47.443 -43.002 1.00 31.94 1472 THR B CA 1
ATOM 4472 C C . THR B 1 302 ? 31.606 48.581 -43.780 1.00 33.04 1472 THR B C 1
ATOM 4473 O O . THR B 1 302 ? 30.473 48.478 -44.234 1.00 32.96 1472 THR B O 1
ATOM 4477 N N . GLY B 1 303 ? 32.354 49.666 -43.927 1.00 30.50 1473 GLY B N 1
ATOM 4478 C CA . GLY B 1 303 ? 31.913 50.820 -44.693 1.00 30.81 1473 GLY B CA 1
ATOM 4479 C C . GLY B 1 303 ? 32.915 51.184 -45.757 1.00 30.08 1473 GLY B C 1
ATOM 4480 O O . GLY B 1 303 ? 33.746 50.380 -46.133 1.00 31.21 1473 GLY B O 1
ATOM 4481 N N . TRP B 1 304 ? 32.816 52.410 -46.239 1.00 31.74 1474 TRP B N 1
ATOM 4482 C CA . TRP B 1 304 ? 33.761 52.947 -47.198 1.00 31.39 1474 TRP B CA 1
ATOM 4483 C C . TRP B 1 304 ? 34.792 53.685 -46.370 1.00 28.99 1474 TRP B C 1
ATOM 4484 O O . TRP B 1 304 ? 34.443 54.557 -45.596 1.00 30.45 1474 TRP B O 1
ATOM 4495 N N . CYS B 1 305 ? 36.053 53.295 -46.495 1.00 28.37 1475 CYS B N 1
ATOM 4496 C CA . CYS B 1 305 ? 37.115 53.898 -45.691 1.00 25.95 1475 CYS B CA 1
ATOM 4497 C C . CYS B 1 305 ? 38.470 53.694 -46.342 1.00 25.72 1475 CYS B C 1
ATOM 4498 O O . CYS B 1 305 ? 38.622 52.846 -47.236 1.00 24.05 1475 CYS B O 1
ATOM 4501 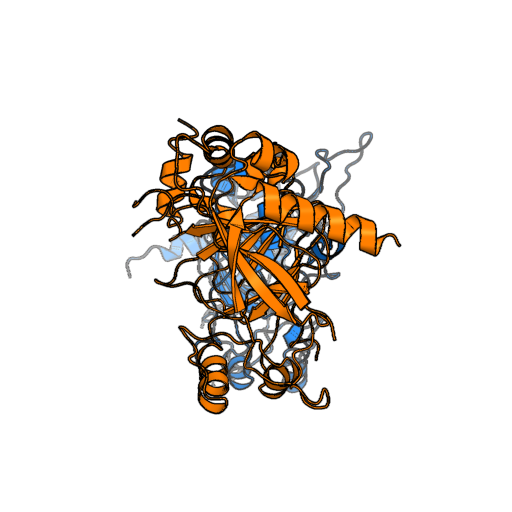N N . ASN B 1 306 ? 39.433 54.498 -45.909 1.00 23.55 1476 ASN B N 1
ATOM 4502 C CA . ASN B 1 306 ? 40.845 54.200 -46.124 1.00 24.78 1476 ASN B CA 1
ATOM 4503 C C . ASN B 1 306 ? 41.520 53.832 -44.794 1.00 23.00 1476 ASN B C 1
ATOM 4504 O O . ASN B 1 306 ? 41.083 54.268 -43.733 1.00 23.53 1476 ASN B O 1
ATOM 4509 N N . ASN B 1 307 ? 42.542 52.987 -44.862 1.00 20.62 1477 ASN B N 1
ATOM 4510 C CA . ASN B 1 307 ? 43.402 52.692 -43.697 1.00 19.19 1477 ASN B CA 1
ATOM 4511 C C . ASN B 1 307 ? 44.865 52.941 -44.084 1.00 21.00 1477 ASN B C 1
ATOM 4512 O O . ASN B 1 307 ? 45.247 52.755 -45.253 1.00 22.47 1477 ASN B O 1
ATOM 4517 N N . ILE B 1 308 ? 45.674 53.353 -43.112 1.00 20.22 1478 ILE B N 1
ATOM 4518 C CA . ILE B 1 308 ? 47.148 53.410 -43.271 1.00 18.88 1478 ILE B CA 1
ATOM 4519 C C . ILE B 1 308 ? 47.767 52.484 -42.237 1.00 20.60 1478 ILE B C 1
ATOM 4520 O O . ILE B 1 308 ? 47.228 52.336 -41.126 1.00 18.13 1478 ILE B O 1
ATOM 4525 N N . ALA B 1 309 ? 48.867 51.821 -42.591 1.00 19.84 1479 ALA B N 1
ATOM 4526 C CA . ALA B 1 309 ? 49.421 50.789 -41.724 1.00 17.57 1479 ALA B CA 1
ATOM 4527 C C . ALA B 1 309 ? 50.887 50.623 -41.984 1.00 18.34 1479 ALA B C 1
ATOM 4528 O O . ALA B 1 309 ? 51.377 50.939 -43.093 1.00 20.69 1479 ALA B O 1
ATOM 4530 N N . TRP B 1 310 ? 51.593 50.154 -40.953 1.00 16.96 1480 TRP B N 1
ATOM 4531 C CA . TRP B 1 310 ? 53.015 49.861 -41.053 1.00 18.44 1480 TRP B CA 1
ATOM 4532 C C . TRP B 1 310 ? 53.417 48.921 -39.916 1.00 20.14 1480 TRP B C 1
ATOM 4533 O O . TRP B 1 310 ? 52.709 48.805 -38.904 1.00 21.39 1480 TRP B O 1
ATOM 4544 N N . ASN B 1 311 ? 54.548 48.260 -40.071 1.00 21.68 1481 ASN B N 1
ATOM 4545 C CA . ASN B 1 311 ? 55.056 47.395 -39.025 1.00 23.16 1481 ASN B CA 1
ATOM 4546 C C . ASN B 1 311 ? 56.117 48.100 -38.186 1.00 25.37 1481 ASN B C 1
ATOM 4547 O O . ASN B 1 311 ? 56.823 48.969 -38.670 1.00 27.44 1481 ASN B O 1
ATOM 4552 N N . VAL B 1 312 ? 56.189 47.763 -36.902 1.00 23.62 1482 VAL B N 1
ATOM 4553 C CA . VAL B 1 312 ? 57.195 48.340 -36.027 1.00 27.51 1482 VAL B CA 1
ATOM 4554 C C . VAL B 1 312 ? 57.806 47.232 -35.182 1.00 26.68 1482 VAL B C 1
ATOM 4555 O O . VAL B 1 312 ? 57.106 46.362 -34.713 1.00 24.89 1482 VAL B O 1
ATOM 4559 N N . GLY B 1 313 ? 59.126 47.248 -35.057 1.00 27.28 1483 GLY B N 1
ATOM 4560 C CA . GLY B 1 313 ? 59.821 46.385 -34.110 1.00 27.57 1483 GLY B CA 1
ATOM 4561 C C . GLY B 1 313 ? 59.982 47.242 -32.886 1.00 28.17 1483 GLY B C 1
ATOM 4562 O O . GLY B 1 313 ? 60.887 48.047 -32.822 1.00 27.58 1483 GLY B O 1
ATOM 4563 N N . PRO B 1 314 ? 59.088 47.072 -31.907 1.00 28.63 1484 PRO B N 1
ATOM 4564 C CA . PRO B 1 314 ? 58.881 48.086 -30.899 1.00 28.86 1484 PRO B CA 1
ATOM 4565 C C . PRO B 1 314 ? 60.129 48.422 -30.068 1.00 28.83 1484 PRO B C 1
ATOM 4566 O O . PRO B 1 314 ? 60.939 47.550 -29.752 1.00 27.24 1484 PRO B O 1
ATOM 4570 N N . LEU B 1 315 ? 60.286 49.711 -29.784 1.00 29.97 1485 LEU B N 1
ATOM 4571 C CA . LEU B 1 315 ? 61.248 50.184 -28.812 1.00 29.92 1485 LEU B CA 1
ATOM 4572 C C . LEU B 1 315 ? 61.029 49.465 -27.470 1.00 29.36 1485 LEU B C 1
ATOM 4573 O O . LEU B 1 315 ? 59.897 49.264 -27.048 1.00 29.48 1485 LEU B O 1
ATOM 4578 N N . THR B 1 316 ? 62.105 49.080 -26.792 1.00 29.01 1486 THR B N 1
ATOM 4579 C CA . THR B 1 316 ? 61.978 48.611 -25.411 1.00 30.13 1486 THR B CA 1
ATOM 4580 C C . THR B 1 316 ? 61.498 49.768 -24.500 1.00 27.64 1486 THR B C 1
ATOM 4581 O O . THR B 1 316 ? 61.574 50.959 -24.865 1.00 25.81 1486 THR B O 1
ATOM 4585 N N . ALA B 1 317 ? 61.043 49.429 -23.306 1.00 27.27 1487 ALA B N 1
ATOM 4586 C CA . ALA B 1 317 ? 60.666 50.462 -22.336 1.00 26.83 1487 ALA B CA 1
ATOM 4587 C C . ALA B 1 317 ? 61.826 51.434 -22.092 1.00 24.99 1487 ALA B C 1
ATOM 4588 O O . ALA B 1 317 ? 61.649 52.655 -22.028 1.00 23.64 1487 ALA B O 1
ATOM 4590 N N . TYR B 1 318 ? 63.007 50.882 -22.064 1.00 24.22 1488 TYR B N 1
ATOM 4591 C CA . TYR B 1 318 ? 64.154 51.672 -21.765 1.00 26.65 1488 TYR B CA 1
ATOM 4592 C C . TYR B 1 318 ? 64.502 52.612 -22.919 1.00 26.05 1488 TYR B C 1
ATOM 4593 O O . TYR B 1 318 ? 64.688 53.770 -22.738 1.00 25.98 1488 TYR B O 1
ATOM 4602 N N . GLN B 1 319 ? 64.462 52.098 -24.121 1.00 26.53 1489 GLN B N 1
ATOM 4603 C CA . GLN B 1 319 ? 64.643 52.904 -25.329 1.00 26.13 1489 GLN B CA 1
ATOM 4604 C C . GLN B 1 319 ? 63.663 54.050 -25.446 1.00 20.95 1489 GLN B C 1
ATOM 4605 O O . GLN B 1 319 ? 64.047 55.196 -25.745 1.00 21.20 1489 GLN B O 1
ATOM 4611 N N . TYR B 1 320 ? 62.394 53.776 -25.198 1.00 21.27 1490 TYR B N 1
ATOM 4612 C CA . TYR B 1 320 ? 61.420 54.837 -25.259 1.00 19.11 1490 TYR B CA 1
ATOM 4613 C C . TYR B 1 320 ? 61.600 55.874 -24.155 1.00 17.41 1490 TYR B C 1
ATOM 4614 O O . TYR B 1 320 ? 61.420 57.096 -24.396 1.00 19.66 1490 TYR B O 1
ATOM 4623 N N . GLN B 1 321 ? 61.970 55.430 -22.952 1.00 20.44 1491 GLN B N 1
ATOM 4624 C CA . GLN B 1 321 ? 62.264 56.373 -21.866 1.00 19.81 1491 GLN B CA 1
ATOM 4625 C C . GLN B 1 321 ? 63.406 57.324 -22.281 1.00 21.22 1491 GLN B C 1
ATOM 4626 O O . GLN B 1 321 ? 63.312 58.556 -22.077 1.00 19.68 1491 GLN B O 1
ATOM 4632 N N . LEU B 1 322 ? 64.423 56.792 -22.965 1.00 21.82 1492 LEU B N 1
ATOM 4633 C CA . LEU B 1 322 ? 65.460 57.678 -23.506 1.00 24.62 1492 LEU B CA 1
ATOM 4634 C C . LEU B 1 322 ? 64.860 58.727 -24.448 1.00 25.15 1492 LEU B C 1
ATOM 4635 O O . LEU B 1 322 ? 65.126 59.936 -24.307 1.00 23.59 1492 LEU B O 1
ATOM 4640 N N . ALA B 1 323 ? 64.001 58.279 -25.370 1.00 23.93 1493 ALA B N 1
ATOM 4641 C CA . ALA B 1 323 ? 63.332 59.214 -26.287 1.00 25.49 1493 ALA B CA 1
ATOM 4642 C C . ALA B 1 323 ? 62.536 60.278 -25.548 1.00 26.50 1493 ALA B C 1
ATOM 4643 O O . ALA B 1 323 ? 62.607 61.488 -25.889 1.00 24.25 1493 ALA B O 1
ATOM 4645 N N . LEU B 1 324 ? 61.771 59.849 -24.543 1.00 24.56 1494 LEU B N 1
ATOM 4646 C CA . LEU B 1 324 ? 60.989 60.800 -23.742 1.00 27.05 1494 LEU B CA 1
ATOM 4647 C C . LEU B 1 324 ? 61.815 61.817 -22.979 1.00 28.14 1494 LEU B C 1
ATOM 4648 O O . LEU B 1 324 ? 61.398 62.976 -22.877 1.00 28.31 1494 LEU B O 1
ATOM 4653 N N . GLU B 1 325 ? 62.950 61.374 -22.414 1.00 24.77 1495 GLU B N 1
ATOM 4654 C CA . GLU B 1 325 ? 63.882 62.267 -21.753 1.00 25.62 1495 GLU B CA 1
ATOM 4655 C C . GLU B 1 325 ? 64.352 63.365 -22.691 1.00 29.43 1495 GLU B C 1
ATOM 4656 O O . GLU B 1 325 ? 64.333 64.550 -22.338 1.00 29.67 1495 GLU B O 1
ATOM 4662 N N . ARG B 1 326 ? 64.734 62.996 -23.906 1.00 31.68 1496 ARG B N 1
ATOM 4663 C CA A ARG B 1 326 ? 65.133 64.001 -24.898 0.50 35.93 1496 ARG B CA 1
ATOM 4664 C CA B ARG B 1 326 ? 65.128 64.000 -24.893 0.50 35.57 1496 ARG B CA 1
ATOM 4665 C C . ARG B 1 326 ? 63.970 64.910 -25.274 1.00 36.81 1496 ARG B C 1
ATOM 4666 O O . ARG B 1 326 ? 64.150 66.112 -25.454 1.00 38.95 1496 ARG B O 1
ATOM 4681 N N . TYR B 1 327 ? 62.787 64.334 -25.395 1.00 37.99 1497 TYR B N 1
ATOM 4682 C CA . TYR B 1 327 ? 61.616 65.105 -25.801 1.00 42.04 1497 TYR B CA 1
ATOM 4683 C C . TYR B 1 327 ? 61.337 66.145 -24.723 1.00 45.67 1497 TYR B C 1
ATOM 4684 O O . TYR B 1 327 ? 60.974 67.272 -25.029 1.00 47.14 1497 TYR B O 1
ATOM 4693 N N . GLU B 1 328 ? 61.537 65.755 -23.465 1.00 45.76 1498 GLU B N 1
ATOM 4694 C CA . GLU B 1 328 ? 61.384 66.653 -22.325 1.00 47.12 1498 GLU B CA 1
ATOM 4695 C C . GLU B 1 328 ? 62.529 67.663 -22.209 1.00 51.28 1498 GLU B C 1
ATOM 4696 O O . GLU B 1 328 ? 62.275 68.856 -22.031 1.00 53.56 1498 GLU B O 1
ATOM 4698 N N . TRP B 1 329 ? 63.778 67.187 -22.286 1.00 52.31 1499 TRP B N 1
ATOM 4699 C CA . TRP B 1 329 ? 64.960 68.058 -22.120 1.00 54.43 1499 TRP B CA 1
ATOM 4700 C C . TRP B 1 329 ? 65.121 68.969 -23.328 1.00 57.64 1499 TRP B C 1
ATOM 4701 O O . TRP B 1 329 ? 64.468 70.012 -23.426 1.00 61.37 1499 TRP B O 1
#

Sequence (578 aa):
REKLNPPTPSSIYLESKRDAFSPVLLQFCTDPRNPITVIRGLAGSLRLNLGLFSTKTLVEASGEEHTVEVRRTQVQQPSDENWDLTGTRQIWPCESSRSHTTIAKYAQYQASSFQESLQEEHHIIKFGTTNIDLSDAKKRWKPQLQELLKLPAFMRVVTSTGNMMLSHVGHTILGMNTVQLYMKVPGSRTPGHQENNNFCSVNINIGPGDCEWFAVHEHYWETIISAFCDRHGVDYLTGSSWWPILDDLYASNIPVYRFVQRPGDLVWINAGTVHWVQATGWCNNIIAWNNVGPLTAYQYQLAREKLNNPPTPSIYLESKRDAFSPVLLQFCTDPRNPITVIRGLAGSLRLNLGLFSTKTLVEASGEHTVEVRTQVQQPSDENWDLTGTRQQIWPCESSRSHTTIAKYAQYQASSFQESLQHHIIKFGTNIDLSDAKRWKPQLQELLKLPAFMRVTSTILGMNTVQLYMMKVPGSRTPGHQENNNFCSVNINIGPGDCEWFAVHEHYWETISAFCDRHGVDYLTGSWWPILDDLYASNIPVYRFVQRPGDLVWINAGTVHWVQATGWCNNIAWNVGPLTAYQYQLALERRYEW

Organism: Homo sapiens (NCBI:txid9606)

Secondary structure (DSSP, 8-state):
--TTSPPPPEEE-SSGGGTSSHHHHHHHH-TT-SEEEEESHHHHHT--GGGGSHHHHHHHHTT-EEEEEEEE---TT--B-TTSSSB-SB---EEEEEEHHHHHHHHHHHHHTT-S----EEEEEEEEE---HHHHHHHHHHHTTS-GGG-TTTT---SEETTEE-PPTTSEEEEEE-TT-EEEEE--GGG-EEEEEEEEES-EEEEEE-GGGHHHHHHHHHHTT--TTTS-B---HHHHHHTT---EEEEE-TT-EEEE-TT-EEEEEESSSEEEEEEEEES-TTGGGGG-/-GGGSPPPPEEE--SHHHHH-HHHHHHHH-TT-SEEEEETHHHHHT--GGGGSHHHHHHHHTT-EEEEEEEE---TT--B-TTSSSB-SB---EEEEEEHHHHHHHHHHHHHHHH---EEEEEEEEE---TTTTHHHHHHHTTS-GGGT-B----BPPPPEEEEE-TT-EEEEE--GGG-EEEEEEEEES-EEEEEE-GGGHHHHHHHHHHTT--TTTS-B---HHHHHHTT---EEEEE-TTPEEEEPTT-EEEEEESSSEEEEEEEE-PPPHHHHHHHHHHHH-

Nearest PDB structures (foldseek):
  2xxz-assembly1_A  TM=1.003E+00  e=1.138E-69  Homo sapiens
  5fp3-assembly1_A  TM=9.250E-01  e=9.804E-57  Homo sapiens
  6fuk-assembly1_A  TM=9.214E-01  e=3.999E-49  Homo sapiens
  4uf0-assembly2_B  TM=9.210E-01  e=2.934E-49  Homo sapiens
  5fxv-assembly2_B  TM=9.217E-01  e=4.255E-49  Homo sapiens

GO terms:
  GO:0071558 histone H3K27me2/H3K27me3 demethylase activity (F, IMP)
  GO:0005654 nucleoplasm (C, TAS)
  GO:0032452 histone demethylase activity (F, TAS)
  GO:0005515 protein binding (F, IPI)
  GO:0071558 histone H3K27me2/H3K27me3 demethylase activity (F, EXP)

InterPro domains:
  IPR003347 JmjC domain [PF02373] (1377-1485)
  IPR003347 JmjC domain [PS51184] (1339-1502)
  IPR003347 JmjC domain [SM00558] (1339-1502)
  IPR046941 Lysine-specific demethylase 6, GATA-like domain superfamily [G3DSA:2.10.110.20] (1557-1623)
  IPR048560 Lysine-specific demethylase 6A/B-like, GATA-like [PF21326] (1564-1623)
  IPR048562 Lysine-specific demethylase 6A/B-like, C-terminal helical domain [PF21322] (1492-1547)
  IPR051630 Transcriptional Corepressor and Histone Demethylase [PTHR14017] (1-1637)